Protein AF-A0A963Q6Y9-F1 (afdb_monomer_lite)

Secondary structure (DSSP, 8-state):
-EEEEE-SS-EEEEEEEEEEEEEEEEEEPTT-EEEESS-EEEEEEEEEEEEEEEEEEE-SSEEEEEEEEEEEEEEEEEEEEPTT-EEEESS-EEEEEEEEEEEEEEEEEEEESSEEEEEEEEEEEEEEEEEEEE-TT-EEEE---SS-EEEEEEEEESTTS-EEEEEE-EEEEEEEEEEEEEEEEEEEEESSEEEEEEEEEEEEEEEEEEEE-TT-EES-GGGGTT--TT-EEEEEEEEEEEEEEEEEEEEESSEEEEEEEEEEEEEEEEEEEE-TT-EEEESS-EEEEEEEEEEEEEEEEEEEESSEEEEEEEEEEEESS----EEE-TTS-EEETT---S--S---SSHHHHHHHHHHHHHHGGG----TTS----HHHHHHHHHHHHHHHHHHHSPPHHHHHHHHT-------EEEEE-TT-EEEESS-EEEEEEEEEEEEEEEEEEEESSEEEEEEEEEEEE---EEEEE-SEEEESS-EEEE-

Radius of gyration: 28.63 Å; chains: 1; bounding box: 56×45×96 Å

Foldseek 3Di:
DFEFEDEAQDATETEAEAEAEEEWEWEAEALAEEEEAAEAETETEAEEEDDWETEFWFEHQKGHWEWETEYAYHYEWEWEYEHNYEYEHQWAYATETEYEYEEDAYWYFWAEHQWGETETAYAYHAAYAWEWEYYAQYEHWHLNDDDADWPQFPQDDPALPDTDIGGAIYYYTETEYEEEEEHEFEIEFEHQAGWWETEYEAHAHYEWEWEYDANYEGCNDVVVPNGDLRHEHETETEYHYAYEEEWWTHTEHQKFWWETEAEEEHFYAWEWEYEARYEHETSAEYEWETEYRAHYEYEWYTWTEHQWIWWETEYAYEHQDQPDQWDADPVGDIDGPPDPDDDDDDDDDVCVVVVVVVVVCVVVVVVPPDDPPDPDPDVVVVVVVVVVVVVVCCCPVDDPPVNVCVVRPPPDDRGATETEYDANYAYYHQAEYETYTYHHYDYYYYYWFWTHHNHIDGDYHYHYHYDYDTDWYYHYHYHHNYYYYTYD

pLDDT: mean 71.99, std 23.83, range [26.61, 98.81]

Sequence (488 aa):
GALAVAAGAGISPAVGVSVMSMTTEAFIGDGATVRAADDVLVRARTAENLLAVSAAIGGGVAGVGGAVTVPVVDNTTRAFIGSNATVAAGGDVAILASDDSKMLVVSGAGGFGLVGVGASVGVLSLTKSTNAYIGANSTVDAKGFGSGVSGVLNGNSNGVASFQTGTAHGVVVQATSAEDVTHLAIAAGGGFVGIAGGVAITLIDSDTRAWIDAGARVNRTADNAGASSQQDVTVRAGNRIETFSFAGGLAGGFVGVGGAVDIGSIKNDTAAFIRGGADVAARGDVVVGAHHLDKNFGFTLALGGGVVGIGAAVSVWSLGTPLSANYQNSQGQNGSAFSANGGNQQNVAADQGGSMNNRVASQMGGYASGNTNDNKTDANERLSGIGKSAQTSLNTKGPSGTSLRALIASNATPAGTQAYIESGATVRSGGGITVDAKDRSEAQFIGAGGGGGLVGVGATIRVLNLANNARASAGGNLYAGGQIRVNG

Structure (mmCIF, N/CA/C/O backbone):
data_AF-A0A963Q6Y9-F1
#
_entry.id   AF-A0A963Q6Y9-F1
#
loop_
_atom_site.group_PDB
_atom_site.id
_atom_site.type_symbol
_atom_site.label_atom_id
_atom_site.label_alt_id
_atom_site.label_comp_id
_atom_site.label_asym_id
_atom_site.label_entity_id
_atom_site.label_seq_id
_atom_site.pdbx_PDB_ins_code
_atom_site.Cartn_x
_atom_site.Cartn_y
_atom_site.Cartn_z
_atom_site.occupancy
_atom_site.B_iso_or_equiv
_atom_site.auth_seq_id
_atom_site.auth_comp_id
_atom_site.auth_asym_id
_atom_site.auth_atom_id
_atom_site.pdbx_PDB_model_num
ATOM 1 N N . GLY A 1 1 ? 13.433 -13.606 -12.203 1.00 54.66 1 GLY A N 1
ATOM 2 C CA . GLY A 1 1 ? 14.370 -12.803 -13.014 1.00 54.66 1 GLY A CA 1
ATOM 3 C C . GLY A 1 1 ? 14.785 -13.562 -14.258 1.00 54.66 1 GLY A C 1
ATOM 4 O O . GLY A 1 1 ? 14.515 -14.756 -14.325 1.00 54.66 1 GLY A O 1
ATOM 5 N N . ALA A 1 2 ? 15.416 -12.893 -15.225 1.00 50.03 2 ALA A N 1
ATOM 6 C CA . ALA A 1 2 ? 15.887 -13.496 -16.478 1.00 50.03 2 ALA A CA 1
ATOM 7 C C . ALA A 1 2 ? 17.245 -12.917 -16.909 1.00 50.03 2 ALA A C 1
ATOM 9 O O . ALA A 1 2 ? 17.484 -11.722 -16.757 1.00 50.03 2 ALA A O 1
ATOM 10 N N . LEU A 1 3 ? 18.129 -13.746 -17.468 1.00 63.72 3 LEU A N 1
ATOM 11 C CA . LEU A 1 3 ? 19.437 -13.320 -17.974 1.00 63.72 3 LEU A CA 1
ATOM 12 C C . LEU A 1 3 ? 19.673 -13.915 -19.364 1.00 63.72 3 LEU A C 1
ATOM 14 O O . LEU A 1 3 ? 19.507 -15.119 -19.544 1.00 63.72 3 LEU A O 1
ATOM 18 N N . ALA A 1 4 ? 20.079 -13.088 -20.329 1.00 50.09 4 ALA A N 1
ATOM 19 C CA . ALA A 1 4 ? 20.409 -13.534 -21.681 1.00 50.09 4 ALA A CA 1
ATOM 20 C C . ALA A 1 4 ? 21.713 -12.900 -22.185 1.00 50.09 4 ALA A C 1
ATOM 22 O O . ALA A 1 4 ? 21.914 -11.691 -22.081 1.00 50.09 4 ALA A O 1
ATOM 23 N N . VAL A 1 5 ? 22.593 -13.716 -22.769 1.00 66.31 5 VAL A N 1
ATOM 24 C CA . VAL A 1 5 ? 23.861 -13.269 -23.365 1.00 66.31 5 VAL A CA 1
ATOM 25 C C . VAL A 1 5 ? 24.037 -13.948 -24.719 1.00 66.31 5 VAL A C 1
ATOM 27 O O . VAL A 1 5 ? 23.871 -15.162 -24.819 1.00 66.31 5 VAL A O 1
ATOM 30 N N . ALA A 1 6 ? 24.380 -13.181 -25.754 1.00 55.69 6 ALA A N 1
ATOM 31 C CA . ALA A 1 6 ? 24.680 -13.716 -27.082 1.00 55.69 6 ALA A CA 1
ATOM 32 C C . ALA A 1 6 ? 26.017 -13.172 -27.617 1.00 55.69 6 ALA A C 1
ATOM 34 O O . ALA A 1 6 ? 26.280 -11.972 -27.527 1.00 55.69 6 ALA A O 1
ATOM 35 N N . ALA A 1 7 ? 26.840 -14.056 -28.192 1.00 63.06 7 ALA A N 1
ATOM 36 C CA . ALA A 1 7 ? 28.089 -13.730 -28.891 1.00 63.06 7 ALA A CA 1
ATOM 37 C C . ALA A 1 7 ? 27.951 -13.996 -30.407 1.00 63.06 7 ALA A C 1
ATOM 39 O O . ALA A 1 7 ? 27.116 -14.800 -30.818 1.00 63.06 7 ALA A O 1
ATOM 40 N N . GLY A 1 8 ? 28.760 -13.343 -31.254 1.00 57.28 8 GLY A N 1
ATOM 41 C CA . GLY A 1 8 ? 28.538 -13.337 -32.718 1.00 57.28 8 GLY A CA 1
ATOM 42 C C . GLY A 1 8 ? 27.376 -12.410 -33.099 1.00 57.28 8 GLY A C 1
ATOM 43 O O . GLY A 1 8 ? 27.037 -11.590 -32.276 1.00 57.28 8 GLY A O 1
ATOM 44 N N . ALA A 1 9 ? 26.771 -12.473 -34.296 1.00 53.56 9 ALA A N 1
ATOM 45 C CA . ALA A 1 9 ? 25.617 -11.621 -34.674 1.00 53.56 9 ALA A CA 1
ATOM 46 C C . ALA A 1 9 ? 24.339 -11.970 -33.866 1.00 53.56 9 ALA A C 1
ATOM 48 O O . ALA A 1 9 ? 23.417 -12.599 -34.386 1.00 53.56 9 ALA A O 1
ATOM 49 N N . GLY A 1 10 ? 24.338 -11.646 -32.572 1.00 45.47 10 GLY A N 1
ATOM 50 C CA . GLY A 1 10 ? 23.463 -12.228 -31.566 1.00 45.47 10 GLY A CA 1
ATOM 51 C C . GLY A 1 10 ? 22.368 -11.283 -31.079 1.00 45.47 10 GLY A C 1
ATOM 52 O O . GLY A 1 10 ? 22.617 -10.132 -30.721 1.00 45.47 10 GLY A O 1
ATOM 53 N N . ILE A 1 11 ? 21.148 -11.817 -31.010 1.00 54.34 11 ILE A N 1
ATOM 54 C CA . ILE A 1 11 ? 19.987 -11.194 -30.369 1.00 54.34 11 ILE A CA 1
ATOM 55 C C . ILE A 1 11 ? 19.758 -11.914 -29.039 1.00 54.34 11 ILE A C 1
ATOM 57 O O . ILE A 1 11 ? 19.600 -13.135 -29.030 1.00 54.34 11 ILE A O 1
ATOM 61 N N . SER A 1 12 ? 19.711 -11.179 -27.930 1.00 50.78 12 SER A N 1
ATOM 62 C CA . SER A 1 12 ? 19.474 -11.732 -26.594 1.00 50.78 12 SER A CA 1
ATOM 63 C C . SER A 1 12 ? 18.264 -11.067 -25.925 1.00 50.78 12 SER A C 1
ATOM 65 O O . SER A 1 12 ? 18.343 -9.932 -25.460 1.00 50.78 12 SER A O 1
ATOM 67 N N . PRO A 1 13 ? 17.105 -11.745 -25.884 1.00 52.78 13 PRO A N 1
ATOM 68 C CA . PRO A 1 13 ? 15.961 -11.296 -25.103 1.00 52.78 13 PRO A CA 1
ATOM 69 C C . PRO A 1 13 ? 15.977 -11.909 -23.693 1.00 52.78 13 PRO A C 1
ATOM 71 O O . PRO A 1 13 ? 16.089 -13.124 -23.543 1.00 52.78 13 PRO A O 1
ATOM 74 N N . ALA A 1 14 ? 15.797 -11.086 -22.662 1.00 48.41 14 ALA A N 1
ATOM 75 C CA . ALA A 1 14 ? 15.536 -11.510 -21.290 1.00 48.41 14 ALA A CA 1
ATOM 76 C C . ALA A 1 14 ? 14.163 -10.996 -20.849 1.00 48.41 14 ALA A C 1
ATOM 78 O O . ALA A 1 14 ? 13.913 -9.794 -20.873 1.00 48.41 14 ALA A O 1
ATOM 79 N N . VAL A 1 15 ? 13.269 -11.897 -20.445 1.00 60.88 15 VAL A N 1
ATOM 80 C CA . VAL A 1 15 ? 11.926 -11.535 -19.976 1.00 60.88 15 VAL A CA 1
ATOM 81 C C . VAL A 1 15 ? 11.693 -12.155 -18.609 1.00 60.88 15 VAL A C 1
ATOM 83 O O . VAL A 1 15 ? 11.659 -13.376 -18.475 1.00 60.88 15 VAL A O 1
ATOM 86 N N . GLY A 1 16 ? 11.543 -11.310 -17.596 1.00 49.03 16 GLY A N 1
ATOM 87 C CA . GLY A 1 16 ? 11.159 -11.698 -16.249 1.00 49.03 16 GLY A CA 1
ATOM 88 C C . GLY A 1 16 ? 9.749 -11.214 -15.943 1.00 49.03 16 GLY A C 1
ATOM 89 O O . GLY A 1 16 ? 9.506 -10.013 -15.895 1.00 49.03 16 GLY A O 1
ATOM 90 N N . VAL A 1 17 ? 8.833 -12.141 -15.686 1.00 68.44 17 VAL A N 1
ATOM 91 C CA . VAL A 1 17 ? 7.504 -11.830 -15.150 1.00 68.44 17 VAL A CA 1
ATOM 92 C C . VAL A 1 17 ? 7.425 -12.405 -13.747 1.00 68.44 17 VAL A C 1
ATOM 94 O O . VAL A 1 17 ? 7.862 -13.532 -13.515 1.00 68.44 17 VAL A O 1
ATOM 97 N N . SER A 1 18 ? 6.900 -11.620 -12.813 1.00 63.06 18 SER A N 1
ATOM 98 C CA . SER A 1 18 ? 6.605 -12.081 -11.462 1.00 63.06 18 SER A CA 1
ATOM 99 C C . SER A 1 18 ? 5.191 -11.664 -11.124 1.00 63.06 18 SER A C 1
ATOM 101 O O . SER A 1 18 ? 4.843 -10.504 -11.308 1.00 63.06 18 SER A O 1
ATOM 103 N N . VAL A 1 19 ? 4.390 -12.598 -10.631 1.00 79.69 19 VAL A N 1
ATOM 104 C CA . VAL A 1 19 ? 3.067 -12.297 -10.089 1.00 79.69 19 VAL A CA 1
ATOM 105 C C . VAL A 1 19 ? 3.079 -12.755 -8.646 1.00 79.69 19 VAL A C 1
ATOM 107 O O . VAL A 1 19 ? 3.364 -13.921 -8.373 1.00 79.69 19 VAL A O 1
ATOM 110 N N . MET A 1 20 ? 2.826 -11.829 -7.733 1.00 79.44 20 MET A N 1
ATOM 111 C CA . MET A 1 20 ? 2.71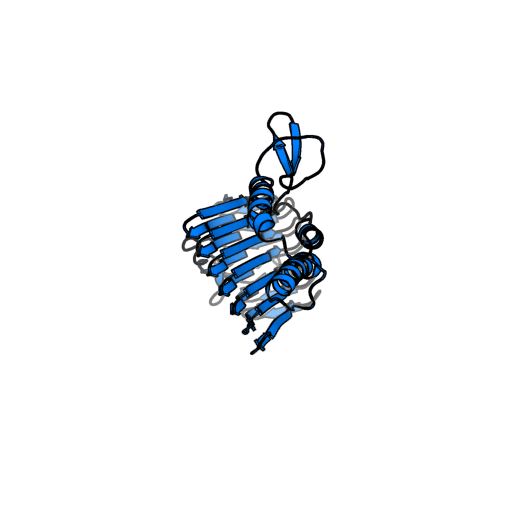4 -12.099 -6.310 1.00 79.44 20 MET A CA 1
ATOM 112 C C . MET A 1 20 ? 1.329 -11.657 -5.872 1.00 79.44 20 MET A C 1
ATOM 114 O O . MET A 1 20 ? 0.953 -10.510 -6.082 1.00 79.44 20 MET A O 1
ATOM 118 N N . SER A 1 21 ? 0.557 -12.586 -5.320 1.00 87.81 21 SER A N 1
ATOM 119 C CA . SER A 1 21 ? -0.735 -12.266 -4.734 1.00 87.81 21 SER A CA 1
ATOM 120 C C . SER A 1 21 ? -0.788 -12.838 -3.333 1.00 87.81 21 SER A C 1
ATOM 122 O O . SER A 1 21 ? -0.566 -14.039 -3.152 1.00 87.81 21 SER A O 1
ATOM 124 N N . MET A 1 22 ? -1.023 -11.977 -2.347 1.00 88.81 22 MET A N 1
ATOM 125 C CA . MET A 1 22 ? -1.093 -12.381 -0.949 1.00 88.81 22 MET A CA 1
ATOM 126 C C . MET A 1 22 ? -2.383 -11.905 -0.302 1.00 88.81 22 MET A C 1
ATOM 128 O O . MET A 1 22 ? -2.860 -10.793 -0.502 1.00 88.81 22 MET A O 1
ATOM 132 N N . THR A 1 23 ? -2.974 -12.793 0.489 1.00 96.00 23 THR A N 1
ATOM 133 C CA . THR A 1 23 ? -4.135 -12.489 1.320 1.00 96.00 23 THR A CA 1
ATOM 134 C C . THR A 1 23 ? -3.810 -12.903 2.744 1.00 96.00 23 THR A C 1
ATOM 136 O O . THR A 1 23 ? -3.648 -14.090 3.025 1.00 96.00 23 THR A O 1
ATOM 139 N N . THR A 1 24 ? -3.705 -11.921 3.634 1.00 97.94 24 THR A N 1
ATOM 140 C CA . THR A 1 24 ? -3.429 -12.127 5.055 1.00 97.94 24 THR A CA 1
ATOM 141 C C . THR A 1 24 ? -4.623 -11.648 5.857 1.00 97.94 24 THR A C 1
ATOM 143 O O . THR A 1 24 ? -4.949 -10.460 5.852 1.00 97.94 24 THR A O 1
ATOM 146 N N . GLU A 1 25 ? -5.262 -12.559 6.582 1.00 97.94 25 GLU A N 1
ATOM 147 C CA . GLU A 1 25 ? -6.439 -12.241 7.383 1.00 97.94 25 GLU A CA 1
ATOM 148 C C . GLU A 1 25 ? -6.271 -12.672 8.833 1.00 97.94 25 GLU A C 1
ATOM 150 O O . GLU A 1 25 ? -5.794 -13.767 9.126 1.00 97.94 25 GLU A O 1
ATOM 155 N N . ALA A 1 26 ? -6.720 -11.818 9.744 1.00 98.56 26 ALA A N 1
ATOM 156 C CA . ALA A 1 26 ? -6.938 -12.154 11.140 1.00 98.56 26 ALA A CA 1
ATOM 157 C C . ALA A 1 26 ? -8.320 -11.642 11.531 1.00 98.56 26 ALA A C 1
ATOM 159 O O . ALA A 1 26 ? -8.628 -10.471 11.311 1.00 98.56 26 ALA A O 1
ATOM 160 N N . PHE A 1 27 ? -9.167 -12.493 12.105 1.00 98.56 27 PHE A N 1
ATOM 161 C CA . PHE A 1 27 ? -10.512 -12.056 12.447 1.00 98.56 27 PHE A CA 1
ATOM 162 C C . PHE A 1 27 ? -11.145 -12.796 13.617 1.00 98.56 27 PHE A C 1
ATOM 164 O O . PHE A 1 27 ? -10.821 -13.946 13.910 1.00 98.56 27 PHE A O 1
ATOM 171 N N . ILE A 1 28 ? -12.095 -12.117 14.256 1.00 98.56 28 ILE A N 1
ATOM 172 C CA . ILE A 1 28 ? -13.127 -12.726 15.097 1.00 98.56 28 ILE A CA 1
ATOM 173 C C . ILE A 1 28 ? -14.377 -12.842 14.229 1.00 98.56 28 ILE A C 1
ATOM 175 O O . ILE A 1 28 ? -14.817 -11.845 13.670 1.00 98.56 28 ILE A O 1
ATOM 179 N N . GLY A 1 29 ? -14.920 -14.050 14.074 1.00 98.00 29 GLY A N 1
ATOM 180 C CA . GLY A 1 29 ? -16.024 -14.308 13.144 1.00 98.00 29 GLY A CA 1
ATOM 181 C C . GLY A 1 29 ? -17.349 -13.641 13.526 1.00 98.00 29 GLY A C 1
ATOM 182 O O . GLY A 1 29 ? -17.550 -13.211 14.664 1.00 98.00 29 GLY A O 1
ATOM 183 N N . ASP A 1 30 ? -18.274 -13.602 12.571 1.00 98.19 30 ASP A N 1
ATOM 184 C CA . ASP A 1 30 ? -19.620 -13.065 12.774 1.00 98.19 30 ASP A CA 1
ATOM 185 C C . ASP A 1 30 ? -20.364 -13.803 13.896 1.00 98.19 30 ASP A C 1
ATOM 187 O O . ASP A 1 30 ? -20.303 -15.028 14.013 1.00 98.19 30 ASP A O 1
ATOM 191 N N . GLY A 1 31 ? -21.065 -13.053 14.748 1.00 97.00 31 GLY A N 1
ATOM 192 C CA . GLY A 1 31 ? -21.821 -13.597 15.882 1.00 97.00 31 GLY A CA 1
ATOM 193 C C . GLY A 1 31 ? -20.971 -14.255 16.979 1.00 97.00 31 GLY A C 1
ATOM 194 O O . GLY A 1 31 ? -21.525 -14.771 17.952 1.00 97.00 31 GLY A O 1
ATOM 195 N N . ALA A 1 32 ? -19.639 -14.251 16.861 1.00 98.38 32 ALA A N 1
ATOM 196 C CA . ALA A 1 32 ? -18.763 -14.880 17.841 1.00 98.38 32 ALA A CA 1
ATOM 197 C C . ALA A 1 32 ? -18.846 -14.176 19.200 1.00 98.38 32 ALA A C 1
ATOM 199 O O . ALA A 1 32 ? -19.013 -12.962 19.280 1.00 98.38 32 ALA A O 1
ATOM 200 N N . THR A 1 33 ? -18.683 -14.935 20.285 1.00 98.25 33 THR A N 1
ATOM 201 C CA . THR A 1 33 ? -18.560 -14.384 21.641 1.00 98.25 33 THR A CA 1
ATOM 202 C C . THR A 1 33 ? -17.157 -14.643 22.176 1.00 98.25 33 THR A C 1
ATOM 204 O O . THR A 1 33 ? -16.772 -15.796 22.355 1.00 98.25 33 THR A O 1
ATOM 207 N N . VAL A 1 34 ? -16.407 -13.581 22.467 1.00 98.06 34 VAL A N 1
ATOM 208 C CA . VAL A 1 34 ? -15.036 -13.633 22.996 1.00 98.06 34 VAL A CA 1
ATOM 209 C C . VAL A 1 34 ? -14.982 -12.865 24.312 1.00 98.06 34 VAL A C 1
ATOM 211 O O . VAL A 1 34 ? -15.459 -11.736 24.399 1.00 98.06 34 VAL A O 1
ATOM 214 N N . ARG A 1 35 ? -14.411 -13.476 25.354 1.00 97.56 35 ARG A N 1
ATOM 215 C CA . ARG A 1 35 ? -14.176 -12.831 26.652 1.00 97.56 35 ARG A CA 1
ATOM 216 C C . ARG A 1 35 ? -12.748 -13.104 27.105 1.00 97.56 35 ARG A C 1
ATOM 218 O O . ARG A 1 35 ? -12.397 -14.263 27.303 1.00 97.56 35 ARG A O 1
ATOM 225 N N . ALA A 1 36 ? -11.955 -12.054 27.279 1.00 96.75 36 ALA A N 1
ATOM 226 C CA . ALA A 1 36 ? -10.591 -12.122 27.788 1.00 96.75 36 ALA A CA 1
ATOM 227 C C . ALA A 1 36 ? -10.489 -11.405 29.141 1.00 96.75 36 ALA A C 1
ATOM 229 O O . ALA A 1 36 ? -11.118 -10.368 29.353 1.00 96.75 36 ALA A O 1
ATOM 230 N N . ALA A 1 37 ? -9.698 -11.966 30.060 1.00 95.56 37 ALA A N 1
ATOM 231 C CA . ALA A 1 37 ? -9.403 -11.323 31.342 1.00 95.56 37 ALA A CA 1
ATOM 232 C C . ALA A 1 37 ? -8.451 -10.125 31.189 1.00 95.56 37 ALA A C 1
ATOM 234 O O . ALA A 1 37 ? -8.526 -9.197 31.985 1.00 95.56 37 ALA A O 1
ATOM 235 N N . ASP A 1 38 ? -7.598 -10.164 30.167 1.00 95.25 38 ASP A N 1
ATOM 236 C CA . ASP A 1 38 ? -6.639 -9.118 29.814 1.00 95.25 38 ASP A CA 1
ATOM 237 C C . ASP A 1 38 ? -6.992 -8.609 28.406 1.00 95.25 38 ASP A C 1
ATOM 239 O O . ASP A 1 38 ? -8.117 -8.146 28.220 1.00 95.25 38 ASP A O 1
ATOM 243 N N . ASP A 1 39 ? -6.134 -8.786 27.403 1.00 97.44 39 ASP A N 1
ATOM 244 C CA . ASP A 1 39 ? -6.336 -8.215 26.068 1.00 97.44 39 ASP A CA 1
ATOM 245 C C . ASP A 1 39 ? -6.975 -9.167 25.042 1.00 97.44 39 ASP A C 1
ATOM 247 O O . ASP A 1 39 ? -6.846 -10.394 25.102 1.00 97.44 39 ASP A O 1
ATOM 251 N N . VAL A 1 40 ? -7.596 -8.577 24.017 1.00 98.38 40 VAL A N 1
ATOM 252 C CA . VAL A 1 40 ? -7.935 -9.237 22.748 1.00 98.38 40 VAL A CA 1
ATOM 253 C C . VAL A 1 40 ? -7.158 -8.565 21.618 1.00 98.38 40 VAL A C 1
ATOM 255 O O . VAL A 1 40 ? -7.387 -7.399 21.310 1.00 98.38 40 VAL A O 1
ATOM 258 N N . LEU A 1 41 ? -6.275 -9.313 20.953 1.00 98.12 41 LEU A N 1
ATOM 259 C CA . LEU A 1 41 ? -5.473 -8.824 19.828 1.00 98.12 41 LEU A CA 1
ATOM 260 C C . LEU A 1 41 ? -5.812 -9.580 18.537 1.00 98.12 41 LEU A C 1
ATOM 262 O O . LEU A 1 41 ? -5.520 -10.767 18.403 1.00 98.12 41 LEU A O 1
ATOM 266 N N . VAL A 1 42 ? -6.357 -8.861 17.559 1.00 98.56 42 VAL A N 1
ATOM 267 C CA . VAL A 1 42 ? -6.582 -9.318 16.185 1.00 98.56 42 VAL A CA 1
ATOM 268 C C . VAL A 1 42 ? -5.571 -8.611 15.289 1.00 98.56 42 VAL A C 1
ATOM 270 O O . VAL A 1 42 ? -5.703 -7.419 15.023 1.00 98.56 42 VAL A O 1
ATOM 273 N N . ARG A 1 43 ? -4.530 -9.321 14.839 1.00 98.50 43 ARG A N 1
ATOM 274 C CA . ARG A 1 43 ? -3.438 -8.715 14.065 1.00 98.50 43 ARG A CA 1
ATOM 275 C C . ARG A 1 43 ? -3.156 -9.463 12.770 1.00 98.50 43 ARG A C 1
ATOM 277 O O . ARG A 1 43 ? -2.699 -10.602 12.814 1.00 98.50 43 ARG A O 1
ATOM 284 N N . ALA A 1 44 ? -3.346 -8.782 11.646 1.00 98.56 44 ALA A N 1
ATOM 285 C CA . ALA A 1 44 ? -2.917 -9.228 10.327 1.00 98.56 44 ALA A CA 1
ATOM 286 C C . ALA A 1 44 ? -1.666 -8.444 9.921 1.00 98.56 44 ALA A C 1
ATOM 288 O O . ALA A 1 44 ? -1.660 -7.216 9.989 1.00 98.56 44 ALA A O 1
ATOM 289 N N . ARG A 1 45 ? -0.601 -9.150 9.532 1.00 97.69 45 ARG A N 1
ATOM 290 C CA . ARG A 1 45 ? 0.650 -8.532 9.087 1.00 97.69 45 ARG A CA 1
ATOM 291 C C . ARG A 1 45 ? 1.138 -9.182 7.804 1.00 97.69 45 ARG A C 1
ATOM 293 O O . ARG A 1 45 ? 1.474 -10.364 7.822 1.00 97.69 45 ARG A O 1
ATOM 300 N N . THR A 1 46 ? 1.255 -8.385 6.757 1.00 97.44 46 THR A N 1
ATOM 301 C CA . THR A 1 46 ? 1.905 -8.759 5.502 1.00 97.44 46 THR A CA 1
ATOM 302 C C . THR A 1 46 ? 3.265 -8.076 5.435 1.00 97.44 46 THR A C 1
ATOM 304 O O . THR A 1 46 ? 3.432 -6.939 5.878 1.00 97.44 46 THR A O 1
ATOM 307 N N . ALA A 1 47 ? 4.271 -8.808 4.967 1.00 93.88 47 ALA A N 1
ATOM 308 C CA . ALA A 1 47 ? 5.613 -8.290 4.761 1.00 93.88 47 ALA A CA 1
ATOM 309 C C . ALA A 1 47 ? 6.164 -8.885 3.471 1.00 93.88 47 ALA A C 1
ATOM 311 O O . ALA A 1 47 ? 6.192 -10.107 3.312 1.00 93.88 47 ALA A O 1
ATOM 312 N N . GLU A 1 48 ? 6.619 -8.025 2.574 1.00 92.06 48 GLU A N 1
ATOM 313 C CA . GLU A 1 48 ? 7.030 -8.415 1.238 1.00 92.06 48 GLU A CA 1
ATOM 314 C C . GLU A 1 48 ? 8.411 -7.892 0.902 1.00 92.06 48 GLU A C 1
ATOM 316 O O . GLU A 1 48 ? 8.778 -6.757 1.209 1.00 92.06 48 GLU A O 1
ATOM 321 N N . ASN A 1 49 ? 9.166 -8.724 0.200 1.00 93.62 49 ASN A N 1
ATOM 322 C CA . ASN A 1 49 ? 10.443 -8.336 -0.357 1.00 93.62 49 ASN A CA 1
ATOM 323 C C . ASN A 1 49 ? 10.567 -8.944 -1.750 1.00 93.62 49 ASN A C 1
ATOM 325 O O . ASN A 1 49 ? 10.740 -10.158 -1.888 1.00 93.62 49 ASN A O 1
ATOM 329 N N . LEU A 1 50 ? 10.452 -8.109 -2.779 1.00 92.19 50 LEU A N 1
ATOM 330 C CA . LEU A 1 50 ? 10.514 -8.541 -4.165 1.00 92.19 50 LEU A CA 1
ATOM 331 C C . LEU A 1 50 ? 11.758 -7.983 -4.845 1.00 92.19 50 LEU A C 1
ATOM 333 O O . LEU A 1 50 ? 11.957 -6.775 -4.950 1.00 92.19 50 LEU A O 1
ATOM 337 N N . LEU A 1 51 ? 12.549 -8.900 -5.396 1.00 93.94 51 LEU A N 1
ATOM 338 C CA . LEU A 1 51 ? 13.660 -8.598 -6.284 1.00 93.94 51 LEU A CA 1
ATOM 339 C C . LEU A 1 51 ? 13.347 -9.144 -7.678 1.00 93.94 51 LEU A C 1
ATOM 341 O O . LEU A 1 51 ? 13.437 -10.350 -7.924 1.00 93.94 51 LEU A O 1
ATOM 345 N N . ALA A 1 52 ? 13.004 -8.259 -8.610 1.00 87.56 52 ALA A N 1
ATOM 346 C CA . ALA A 1 52 ? 12.781 -8.618 -10.005 1.00 87.56 52 ALA A CA 1
ATOM 347 C C . ALA A 1 52 ? 13.864 -7.998 -10.880 1.00 87.56 52 ALA A C 1
ATOM 349 O O . ALA A 1 52 ? 13.912 -6.789 -11.069 1.00 87.56 52 ALA A O 1
ATOM 350 N N . VAL A 1 53 ? 14.730 -8.847 -11.430 1.00 92.56 53 VAL A N 1
ATOM 351 C CA . VAL A 1 53 ? 15.842 -8.421 -12.285 1.00 92.56 53 VAL A CA 1
ATOM 352 C C . VAL A 1 53 ? 15.769 -9.139 -13.624 1.00 92.56 53 VAL A C 1
ATOM 354 O O . VAL A 1 53 ? 15.733 -10.375 -13.654 1.00 92.56 53 VAL A O 1
ATOM 357 N N . SER A 1 54 ? 15.793 -8.382 -14.717 1.00 74.31 54 SER A N 1
ATOM 358 C CA . SER A 1 54 ? 16.035 -8.915 -16.059 1.00 74.31 54 SER A CA 1
ATOM 359 C C . SER A 1 54 ? 17.196 -8.190 -16.717 1.00 74.31 54 SER A C 1
ATOM 361 O O . SER A 1 54 ? 17.243 -6.960 -16.716 1.00 74.31 54 SER A O 1
ATOM 363 N N . ALA A 1 55 ? 18.128 -8.950 -17.287 1.00 88.00 55 ALA A N 1
ATOM 364 C CA . ALA A 1 55 ? 19.315 -8.409 -17.932 1.00 88.00 55 ALA A CA 1
ATOM 365 C C . ALA A 1 55 ? 19.605 -9.098 -19.270 1.00 88.00 55 ALA A C 1
ATOM 367 O O . ALA A 1 55 ? 19.560 -10.324 -19.367 1.00 88.00 55 ALA A O 1
ATOM 368 N N . ALA A 1 56 ? 19.936 -8.322 -20.299 1.00 72.06 56 ALA A N 1
ATOM 369 C CA . ALA A 1 56 ? 20.266 -8.851 -21.617 1.00 72.06 56 ALA A CA 1
ATOM 370 C C . ALA A 1 56 ? 21.454 -8.134 -22.256 1.00 72.06 56 ALA A C 1
ATOM 372 O O . ALA A 1 56 ? 21.464 -6.908 -22.327 1.00 72.06 56 ALA A O 1
ATOM 373 N N . ILE A 1 57 ? 22.429 -8.893 -22.764 1.00 84.88 57 ILE A N 1
ATOM 374 C CA . ILE A 1 57 ? 23.581 -8.351 -23.498 1.00 84.88 57 ILE A CA 1
ATOM 375 C C . ILE A 1 57 ? 23.713 -9.045 -24.854 1.00 84.88 57 ILE A C 1
ATOM 377 O O . ILE A 1 57 ? 23.844 -10.270 -24.923 1.00 84.88 57 ILE A O 1
ATOM 381 N N . GLY A 1 58 ? 23.641 -8.284 -25.943 1.00 73.06 58 GLY A N 1
ATOM 382 C CA . GLY A 1 58 ? 23.850 -8.767 -27.308 1.00 73.06 58 GLY A CA 1
ATOM 383 C C . GLY A 1 58 ? 25.170 -8.246 -27.864 1.00 73.06 58 GLY A C 1
ATOM 384 O O . GLY A 1 58 ? 25.365 -7.034 -27.924 1.00 73.06 58 GLY A O 1
ATOM 385 N N . GLY A 1 59 ? 26.078 -9.141 -28.251 1.00 73.75 59 GLY A N 1
ATOM 386 C CA . GLY A 1 59 ? 27.328 -8.810 -28.946 1.00 73.75 59 GLY A CA 1
ATOM 387 C C . GLY A 1 59 ? 27.234 -9.020 -30.461 1.00 73.75 59 GLY A C 1
ATOM 388 O O . GLY A 1 59 ? 26.197 -9.465 -30.948 1.00 73.75 59 GLY A O 1
ATOM 389 N N . GLY A 1 60 ? 28.320 -8.743 -31.200 1.00 72.06 60 GLY A N 1
ATOM 390 C CA . GLY A 1 60 ? 28.469 -9.118 -32.616 1.00 72.06 60 GLY A CA 1
ATOM 391 C C . GLY A 1 60 ? 28.793 -8.002 -33.593 1.00 72.06 60 GLY A C 1
ATOM 392 O O . GLY A 1 60 ? 29.154 -6.900 -33.211 1.00 72.06 60 GLY A O 1
ATOM 393 N N . VAL A 1 61 ? 28.622 -8.280 -34.893 1.00 68.25 61 VAL A N 1
ATOM 394 C CA . VAL A 1 61 ? 28.576 -7.219 -35.921 1.00 68.25 61 VAL A CA 1
ATOM 395 C C . VAL A 1 61 ? 27.310 -6.376 -35.735 1.00 68.25 61 VAL A C 1
ATOM 397 O O . VAL A 1 61 ? 27.368 -5.155 -35.804 1.00 68.25 61 VAL A O 1
ATOM 400 N N . ALA A 1 62 ? 26.183 -7.018 -35.427 1.00 64.31 62 ALA A N 1
ATOM 401 C CA . ALA A 1 62 ? 24.971 -6.368 -34.944 1.00 64.31 62 ALA A CA 1
ATOM 402 C C . ALA A 1 62 ? 24.578 -7.033 -33.621 1.00 64.31 62 ALA A C 1
ATOM 404 O O . ALA A 1 62 ? 24.242 -8.218 -33.622 1.00 64.31 62 ALA A O 1
ATOM 405 N N . GLY A 1 63 ? 24.683 -6.288 -32.522 1.00 54.97 63 GLY A N 1
ATOM 406 C CA . GLY A 1 63 ? 24.391 -6.763 -31.173 1.00 54.97 63 GLY A CA 1
ATOM 407 C C . GLY A 1 63 ? 23.102 -6.149 -30.653 1.00 54.97 63 GLY A C 1
ATOM 408 O O . GLY A 1 63 ? 22.987 -4.924 -30.569 1.00 54.97 63 GLY A O 1
ATOM 409 N N . VAL A 1 64 ? 22.130 -6.994 -30.310 1.00 70.69 64 VAL A N 1
ATOM 410 C CA . VAL A 1 64 ? 20.826 -6.550 -29.801 1.00 70.69 64 VAL A CA 1
ATOM 411 C C . VAL A 1 64 ? 20.560 -7.186 -28.444 1.00 70.69 64 VAL A C 1
ATOM 413 O O . VAL A 1 64 ? 20.391 -8.402 -28.358 1.00 70.69 64 VAL A O 1
ATOM 416 N N . GLY A 1 65 ? 20.498 -6.361 -27.401 1.00 56.84 65 GLY A N 1
ATOM 417 C CA . GLY A 1 65 ? 20.068 -6.759 -26.063 1.00 56.84 65 GLY A CA 1
ATOM 418 C C . GLY A 1 65 ? 18.691 -6.185 -25.753 1.00 56.84 65 GLY A C 1
ATOM 419 O O . GLY A 1 65 ? 18.468 -4.982 -25.902 1.00 56.84 65 GLY A O 1
ATOM 420 N N . GLY A 1 66 ? 17.767 -7.038 -25.316 1.00 68.12 66 GLY A N 1
ATOM 421 C CA . GLY A 1 66 ? 16.416 -6.641 -24.926 1.00 68.12 66 GLY A CA 1
ATOM 422 C C . GLY A 1 66 ? 16.046 -7.199 -23.559 1.00 68.12 66 GLY A C 1
ATOM 423 O O . GLY A 1 66 ? 16.085 -8.413 -23.389 1.00 68.12 66 GLY A O 1
ATOM 424 N N . ALA A 1 67 ? 15.660 -6.356 -22.602 1.00 62.12 67 ALA A N 1
ATOM 425 C CA . ALA A 1 67 ? 15.246 -6.805 -21.272 1.00 62.12 67 ALA A CA 1
ATOM 426 C C . ALA A 1 67 ? 13.864 -6.276 -20.891 1.00 62.12 67 ALA A C 1
ATOM 428 O O . ALA A 1 67 ? 13.612 -5.077 -20.969 1.00 62.12 67 ALA A O 1
ATOM 429 N N . VAL A 1 68 ? 12.981 -7.162 -20.440 1.00 72.06 68 VAL A N 1
ATOM 430 C CA . VAL A 1 68 ? 11.647 -6.805 -19.958 1.00 72.06 68 VAL A CA 1
ATOM 431 C C . VAL A 1 68 ? 11.447 -7.373 -18.560 1.00 72.06 68 VAL A C 1
ATOM 433 O O . VAL A 1 68 ? 11.604 -8.578 -18.372 1.00 72.06 68 VAL A O 1
ATOM 436 N N . THR A 1 69 ? 11.077 -6.533 -17.595 1.00 66.81 69 THR A N 1
ATOM 437 C CA . THR A 1 69 ? 10.760 -6.964 -16.225 1.00 66.81 69 THR A CA 1
ATOM 438 C C . THR A 1 69 ? 9.378 -6.470 -15.832 1.00 66.81 69 THR A C 1
ATOM 440 O O . THR A 1 69 ? 9.141 -5.266 -15.817 1.00 66.81 69 THR A O 1
ATOM 443 N N . VAL A 1 70 ? 8.470 -7.393 -15.511 1.00 78.31 70 VAL A N 1
ATOM 444 C CA . VAL A 1 70 ? 7.073 -7.081 -15.176 1.00 78.31 70 VAL A CA 1
ATOM 445 C C . VAL A 1 70 ? 6.675 -7.750 -13.859 1.00 78.31 70 VAL A C 1
ATOM 447 O O . VAL A 1 70 ? 6.146 -8.866 -13.876 1.00 78.31 70 VAL A O 1
ATOM 450 N N . PRO A 1 71 ? 6.981 -7.139 -12.704 1.00 70.25 71 PRO A N 1
ATOM 451 C CA . PRO A 1 71 ? 6.389 -7.541 -11.441 1.00 70.25 71 PRO A CA 1
ATOM 452 C C . PRO A 1 71 ? 4.982 -6.956 -11.282 1.00 70.25 71 PRO A C 1
ATOM 454 O O . PRO A 1 71 ? 4.772 -5.747 -11.384 1.00 70.25 71 PRO A O 1
ATOM 457 N N . VAL A 1 72 ? 4.036 -7.841 -10.992 1.00 82.31 72 VAL A N 1
ATOM 458 C CA . VAL A 1 72 ? 2.671 -7.522 -10.581 1.00 82.31 72 VAL A CA 1
ATOM 459 C C . VAL A 1 72 ? 2.494 -8.027 -9.157 1.00 82.31 72 VAL A C 1
ATOM 461 O O . VAL A 1 72 ? 2.732 -9.206 -8.889 1.00 82.31 72 VAL A O 1
ATOM 464 N N . VAL A 1 73 ? 2.106 -7.137 -8.254 1.00 82.75 73 VAL A N 1
ATOM 465 C CA . VAL A 1 73 ? 1.858 -7.446 -6.847 1.00 82.75 73 VAL A CA 1
ATOM 466 C C . VAL A 1 73 ? 0.451 -6.999 -6.480 1.00 82.75 73 VAL A C 1
ATOM 468 O O . VAL A 1 73 ? 0.089 -5.857 -6.751 1.00 82.75 73 VAL A O 1
ATOM 471 N N . ASP A 1 74 ? -0.320 -7.906 -5.889 1.00 87.75 74 ASP A N 1
ATOM 472 C CA . ASP A 1 74 ? -1.687 -7.674 -5.421 1.00 87.75 74 ASP A CA 1
ATOM 473 C C . ASP A 1 74 ? -1.851 -8.214 -3.996 1.00 87.75 74 ASP A C 1
ATOM 475 O O . ASP A 1 74 ? -1.862 -9.433 -3.788 1.00 87.75 74 ASP A O 1
ATOM 479 N N . ASN A 1 75 ? -1.979 -7.319 -3.015 1.00 89.38 75 ASN A N 1
ATOM 480 C CA . ASN A 1 75 ? -2.088 -7.710 -1.613 1.00 89.38 75 ASN A CA 1
ATOM 481 C C . ASN A 1 75 ? -3.359 -7.244 -0.951 1.00 89.38 75 ASN A C 1
ATOM 483 O O . ASN A 1 75 ? -3.785 -6.097 -1.066 1.00 89.38 75 ASN A O 1
ATOM 487 N N . THR A 1 76 ? -3.896 -8.137 -0.135 1.00 96.25 76 THR A N 1
ATOM 488 C CA . THR A 1 76 ? -5.016 -7.860 0.745 1.00 96.25 76 THR A CA 1
ATOM 489 C C . THR A 1 76 ? -4.637 -8.235 2.172 1.00 96.25 76 THR A C 1
ATOM 491 O O . THR A 1 76 ? -4.414 -9.404 2.480 1.00 96.25 76 THR A O 1
ATOM 494 N N . THR A 1 77 ? -4.611 -7.251 3.065 1.00 98.44 77 THR A N 1
ATOM 495 C CA . THR A 1 77 ? -4.330 -7.431 4.492 1.00 98.44 77 THR A CA 1
ATOM 496 C C . THR A 1 77 ? -5.541 -6.977 5.299 1.00 98.44 77 THR A C 1
ATOM 498 O O . THR A 1 77 ? -5.902 -5.802 5.276 1.00 98.44 77 THR A O 1
ATOM 501 N N . ARG A 1 78 ? -6.205 -7.893 6.015 1.00 98.44 78 ARG A N 1
ATOM 502 C CA . ARG A 1 78 ? -7.448 -7.594 6.749 1.00 98.44 78 ARG A CA 1
ATOM 503 C C . ARG A 1 78 ? -7.382 -8.046 8.201 1.00 98.44 78 ARG A C 1
ATOM 505 O O . ARG A 1 78 ? -7.187 -9.225 8.477 1.00 98.44 78 ARG A O 1
ATOM 512 N N . ALA A 1 79 ? -7.608 -7.121 9.128 1.00 98.81 79 ALA A N 1
ATOM 513 C CA . ALA A 1 79 ? -7.831 -7.426 10.538 1.00 98.81 79 ALA A CA 1
ATOM 514 C C . ALA A 1 79 ? -9.238 -6.976 10.933 1.00 98.81 79 ALA A C 1
ATOM 516 O O . ALA A 1 79 ? -9.568 -5.808 10.740 1.00 98.81 79 ALA A O 1
ATOM 517 N N . PHE A 1 80 ? -10.088 -7.855 11.467 1.00 98.81 80 PHE A N 1
ATOM 518 C CA . PHE A 1 80 ? -11.449 -7.425 11.799 1.00 98.81 80 PHE A CA 1
ATOM 519 C C . PHE A 1 80 ? -12.162 -8.190 12.906 1.00 98.81 80 PHE A C 1
ATOM 521 O O . PHE A 1 80 ? -11.871 -9.343 13.212 1.00 98.81 80 PHE A O 1
ATOM 528 N N . ILE A 1 81 ? -13.156 -7.529 13.490 1.00 98.81 81 ILE A N 1
ATOM 529 C CA . ILE A 1 81 ? -14.207 -8.172 14.279 1.00 98.81 81 ILE A CA 1
ATOM 530 C C . ILE A 1 81 ? -15.457 -8.232 13.406 1.00 98.81 81 ILE A C 1
ATOM 532 O O . ILE A 1 81 ? -15.879 -7.211 12.873 1.00 98.81 81 ILE A O 1
ATOM 536 N N . GLY A 1 82 ? -16.029 -9.419 13.245 1.00 98.19 82 GLY A N 1
ATOM 537 C CA . GLY A 1 82 ? -17.188 -9.674 12.401 1.00 98.19 82 GLY A CA 1
ATOM 538 C C . GLY A 1 82 ? -18.475 -9.021 12.904 1.00 98.19 82 GLY A C 1
ATOM 539 O O . GLY A 1 82 ? -18.582 -8.545 14.040 1.00 98.19 82 GLY A O 1
ATOM 540 N N . SER A 1 83 ? -19.486 -9.013 12.046 1.00 98.38 83 SER A N 1
ATOM 541 C CA . SER A 1 83 ? -20.801 -8.464 12.360 1.00 98.38 83 SER A CA 1
ATOM 542 C C . SER A 1 83 ? -21.495 -9.252 13.466 1.00 98.38 83 SER A C 1
ATOM 544 O O . SER A 1 83 ? -21.379 -10.472 13.560 1.00 98.38 83 SER A O 1
ATOM 546 N N . ASN A 1 84 ? -22.263 -8.560 14.309 1.00 98.06 84 ASN A N 1
ATOM 547 C CA . ASN A 1 84 ? -22.983 -9.145 15.451 1.00 98.06 84 ASN A CA 1
ATOM 548 C C . ASN A 1 84 ? -22.093 -9.865 16.490 1.00 98.06 84 ASN A C 1
ATOM 550 O O . ASN A 1 84 ? -22.618 -10.510 17.398 1.00 98.06 84 ASN A O 1
ATOM 554 N N . ALA A 1 85 ? -20.762 -9.787 16.383 1.00 98.50 85 ALA A N 1
ATOM 555 C CA . ALA A 1 85 ? -19.861 -10.376 17.366 1.00 98.50 85 ALA A CA 1
ATOM 556 C C . ALA A 1 85 ? -19.944 -9.630 18.708 1.00 98.50 85 ALA A C 1
ATOM 558 O O . ALA A 1 85 ? -20.203 -8.430 18.753 1.00 98.50 85 ALA A O 1
ATOM 559 N N . THR A 1 86 ? -19.706 -10.339 19.808 1.00 98.44 86 THR A N 1
ATOM 560 C CA . THR A 1 86 ? -19.617 -9.791 21.165 1.00 98.44 86 THR A CA 1
ATOM 561 C C . THR A 1 86 ? -18.221 -10.052 21.717 1.00 98.44 86 THR A C 1
ATOM 563 O O . THR A 1 86 ? -17.866 -11.197 21.991 1.00 98.44 86 THR A O 1
ATOM 566 N N . VAL A 1 87 ? -17.424 -9.006 21.896 1.00 98.50 87 VAL A N 1
ATOM 567 C CA . VAL A 1 87 ? -16.038 -9.088 22.369 1.00 98.50 87 VAL A CA 1
ATOM 568 C C . VAL A 1 87 ? -15.901 -8.267 23.642 1.00 98.50 87 VAL A C 1
ATOM 570 O O . VAL A 1 87 ? -16.248 -7.092 23.654 1.00 98.50 87 VAL A O 1
ATOM 573 N N . ALA A 1 88 ? -15.393 -8.878 24.709 1.00 98.00 88 ALA A N 1
ATOM 574 C CA . ALA A 1 88 ? -15.104 -8.192 25.963 1.00 98.00 88 ALA A CA 1
ATOM 575 C C . ALA A 1 88 ? -13.676 -8.484 26.437 1.00 98.00 88 ALA A C 1
ATOM 577 O O . ALA A 1 88 ? -13.270 -9.647 26.479 1.00 98.00 88 ALA A O 1
ATOM 578 N N . ALA A 1 89 ? -12.945 -7.445 26.834 1.00 97.81 89 ALA A N 1
ATOM 579 C CA . ALA A 1 89 ? -11.582 -7.527 27.350 1.00 97.81 89 ALA A CA 1
ATOM 580 C C . ALA A 1 89 ? -11.458 -6.762 28.676 1.00 97.81 89 ALA A C 1
ATOM 582 O O . ALA A 1 89 ? -11.984 -5.652 28.816 1.00 97.81 89 ALA A O 1
ATOM 583 N N . GLY A 1 90 ? -10.772 -7.357 29.654 1.00 96.38 90 GLY A N 1
ATOM 584 C CA . GLY A 1 90 ? -10.405 -6.680 30.900 1.00 96.38 90 GLY A CA 1
ATOM 585 C C . GLY A 1 90 ? -9.270 -5.668 30.720 1.00 96.38 90 GLY A C 1
ATOM 586 O O . GLY A 1 90 ? -9.158 -4.753 31.525 1.00 96.38 90 GLY A O 1
ATOM 587 N N . GLY A 1 91 ? -8.489 -5.783 29.651 1.00 97.06 91 GLY A N 1
ATOM 588 C CA . GLY A 1 91 ? -7.544 -4.785 29.166 1.00 97.06 91 GLY A CA 1
ATOM 589 C C . GLY A 1 91 ? -8.063 -4.131 27.888 1.00 97.06 91 GLY A C 1
ATOM 590 O O . GLY A 1 91 ? -9.148 -3.534 27.879 1.00 97.06 91 GLY A O 1
ATOM 591 N N . ASP A 1 92 ? -7.303 -4.271 26.811 1.00 98.19 92 ASP A N 1
ATOM 592 C CA . ASP A 1 92 ? -7.504 -3.625 25.520 1.00 98.19 92 ASP A CA 1
ATOM 593 C C . ASP A 1 92 ? -8.123 -4.564 24.468 1.00 98.19 92 ASP A C 1
ATOM 595 O O . ASP A 1 92 ? -7.982 -5.788 24.509 1.00 98.19 92 ASP A O 1
ATOM 599 N N . VAL A 1 93 ? -8.793 -3.986 23.468 1.00 98.62 93 VAL A N 1
ATOM 600 C CA . VAL A 1 93 ? -9.188 -4.691 22.238 1.00 98.62 93 VAL A CA 1
ATOM 601 C C . VAL A 1 93 ? -8.507 -4.014 21.056 1.00 98.62 93 VAL A C 1
ATOM 603 O O . VAL A 1 93 ? -8.848 -2.887 20.701 1.00 98.62 93 VAL A O 1
ATOM 606 N N . ALA A 1 94 ? -7.559 -4.704 20.428 1.00 98.50 94 ALA A N 1
ATOM 607 C CA . ALA A 1 94 ? -6.739 -4.175 19.345 1.00 98.50 94 ALA A CA 1
ATOM 608 C C . ALA A 1 94 ? -6.980 -4.923 18.029 1.00 98.50 94 ALA A C 1
ATOM 610 O O . ALA A 1 94 ? -6.796 -6.137 17.953 1.00 98.50 94 ALA A O 1
ATOM 611 N N . ILE A 1 95 ? -7.339 -4.188 16.979 1.00 98.75 95 ILE A N 1
ATOM 612 C CA . ILE A 1 95 ? -7.528 -4.662 15.611 1.00 98.75 95 ILE A CA 1
ATOM 613 C C . ILE A 1 95 ? -6.487 -3.956 14.745 1.00 98.75 95 ILE A C 1
ATOM 615 O O . ILE A 1 95 ? -6.617 -2.766 14.461 1.00 98.75 95 ILE A O 1
ATOM 619 N N . LEU A 1 96 ? -5.433 -4.674 14.361 1.00 98.69 96 LEU A N 1
ATOM 620 C CA . LEU A 1 96 ? -4.253 -4.112 13.707 1.00 98.69 96 LEU A CA 1
ATOM 621 C C . LEU A 1 96 ? -4.013 -4.794 12.355 1.00 98.69 96 LEU A C 1
ATOM 623 O O . LEU A 1 96 ? -3.677 -5.977 12.312 1.00 98.69 96 LEU A O 1
ATOM 627 N N . ALA A 1 97 ? -4.141 -4.053 11.259 1.00 98.75 97 ALA A N 1
ATOM 628 C CA . ALA A 1 97 ? -3.741 -4.495 9.925 1.00 98.75 97 ALA A CA 1
ATOM 629 C C . ALA A 1 97 ? -2.480 -3.736 9.500 1.00 98.75 97 ALA A C 1
ATOM 631 O O . ALA A 1 97 ? -2.484 -2.505 9.487 1.00 98.75 97 ALA A O 1
ATOM 632 N N . SER A 1 98 ? -1.400 -4.445 9.168 1.00 97.94 98 SER A N 1
ATOM 633 C CA . SER A 1 98 ? -0.167 -3.819 8.690 1.00 97.94 98 SER A CA 1
ATOM 634 C C . SER A 1 98 ? 0.418 -4.496 7.461 1.00 97.94 98 SER A C 1
ATOM 636 O O . SER A 1 98 ? 0.486 -5.720 7.393 1.00 97.94 98 SER A O 1
ATOM 638 N N . ASP A 1 99 ? 0.872 -3.692 6.507 1.00 97.56 99 ASP A N 1
ATOM 639 C CA . ASP A 1 99 ? 1.468 -4.167 5.265 1.00 97.56 99 ASP A CA 1
ATOM 640 C C . ASP A 1 99 ? 2.753 -3.379 4.951 1.00 97.56 99 ASP A C 1
ATOM 642 O O . ASP A 1 99 ? 2.735 -2.150 4.921 1.00 97.56 99 ASP A O 1
ATOM 646 N N . ASP A 1 100 ? 3.877 -4.076 4.767 1.00 95.88 100 ASP A N 1
ATOM 647 C CA . ASP A 1 100 ? 5.203 -3.504 4.480 1.00 95.88 100 ASP A CA 1
ATOM 648 C C . ASP A 1 100 ? 5.766 -4.155 3.212 1.00 95.88 100 ASP A C 1
ATOM 650 O O . ASP A 1 100 ? 6.018 -5.361 3.202 1.00 95.88 100 ASP A O 1
ATOM 654 N N . SER A 1 101 ? 5.956 -3.372 2.149 1.00 95.56 101 SER A N 1
ATOM 655 C CA . SER A 1 101 ? 6.479 -3.861 0.869 1.00 95.56 101 SER A CA 1
ATOM 656 C C . SER A 1 101 ? 7.792 -3.192 0.511 1.00 95.56 101 SER A C 1
ATOM 658 O O . SER A 1 101 ? 7.878 -1.966 0.428 1.00 95.56 101 SER A O 1
ATOM 660 N N . LYS A 1 102 ? 8.794 -4.013 0.190 1.00 96.12 102 LYS A N 1
ATOM 661 C CA . LYS A 1 102 ? 10.072 -3.570 -0.373 1.00 96.12 102 LYS A CA 1
ATOM 662 C C . LYS A 1 102 ? 10.264 -4.150 -1.758 1.00 96.12 102 LYS A C 1
ATOM 664 O O . LYS A 1 102 ? 10.251 -5.367 -1.938 1.00 96.12 102 LYS A O 1
ATOM 669 N N . MET A 1 103 ? 10.456 -3.276 -2.735 1.00 94.81 103 MET A N 1
ATOM 670 C CA . MET A 1 103 ? 10.462 -3.644 -4.144 1.00 94.81 103 MET A CA 1
ATOM 671 C C . MET A 1 103 ? 11.721 -3.108 -4.817 1.00 94.81 103 MET A C 1
ATOM 673 O O . MET A 1 103 ? 11.926 -1.899 -4.891 1.00 94.81 103 MET A O 1
ATOM 677 N N . LEU A 1 104 ? 12.538 -4.003 -5.370 1.00 96.19 104 LEU A N 1
ATOM 678 C CA . LEU A 1 104 ? 13.627 -3.652 -6.275 1.00 96.19 104 LEU A CA 1
ATOM 679 C C . LEU A 1 104 ? 13.363 -4.274 -7.645 1.00 96.19 104 LEU A C 1
ATOM 681 O O . LEU A 1 104 ? 13.422 -5.493 -7.825 1.00 96.19 104 LEU A O 1
ATOM 685 N N . VAL A 1 105 ? 13.085 -3.415 -8.621 1.00 93.12 105 VAL A N 1
ATOM 686 C CA . VAL A 1 105 ? 12.780 -3.803 -9.999 1.00 93.12 105 VAL A CA 1
ATOM 687 C C . VAL A 1 105 ? 13.859 -3.251 -10.914 1.00 93.12 105 VAL A C 1
ATOM 689 O O . VAL A 1 105 ? 14.075 -2.046 -10.965 1.00 93.12 105 VAL A O 1
ATOM 692 N N . VAL A 1 106 ? 14.546 -4.126 -11.645 1.00 95.44 106 VAL A N 1
ATOM 693 C CA . VAL A 1 106 ? 15.675 -3.759 -12.504 1.00 95.44 106 VAL A CA 1
ATOM 694 C C . VAL A 1 106 ? 15.525 -4.394 -13.878 1.00 95.44 106 VAL A C 1
ATOM 696 O O . VAL A 1 106 ? 15.497 -5.615 -14.013 1.00 95.44 106 VAL A O 1
ATOM 699 N N . SER A 1 107 ? 15.501 -3.561 -14.912 1.00 81.69 107 SER A N 1
ATOM 700 C CA . SER A 1 107 ? 15.547 -3.970 -16.316 1.00 81.69 107 SER A CA 1
ATOM 701 C C . SER A 1 107 ? 16.791 -3.383 -16.968 1.00 81.69 107 SER A C 1
ATOM 703 O O . SER A 1 107 ? 16.902 -2.170 -17.110 1.00 81.69 107 SER A O 1
ATOM 705 N N . GLY A 1 108 ? 17.734 -4.235 -17.361 1.00 87.62 108 GLY A N 1
ATOM 706 C CA . GLY A 1 108 ? 19.015 -3.833 -17.937 1.00 87.62 108 GLY A CA 1
ATOM 707 C C . GLY A 1 108 ? 19.227 -4.417 -19.327 1.00 87.62 108 GLY A C 1
ATOM 708 O O . GLY A 1 108 ? 19.164 -5.628 -19.501 1.00 87.62 108 GLY A O 1
ATOM 709 N N . ALA A 1 109 ? 19.527 -3.596 -20.325 1.00 77.44 109 ALA A N 1
ATOM 710 C CA . ALA A 1 109 ? 19.808 -4.087 -21.671 1.00 77.44 109 ALA A CA 1
ATOM 711 C C . ALA A 1 109 ? 21.057 -3.444 -22.272 1.00 77.44 109 ALA A C 1
ATOM 713 O O . ALA A 1 109 ? 21.290 -2.252 -22.105 1.00 77.44 109 ALA A O 1
ATOM 714 N N . GLY A 1 110 ? 21.848 -4.226 -23.001 1.00 84.69 110 GLY A N 1
ATOM 715 C CA . GLY A 1 110 ? 23.066 -3.777 -23.663 1.00 84.69 110 GLY A CA 1
ATOM 716 C C . GLY A 1 110 ? 23.198 -4.380 -25.055 1.00 84.69 110 GLY A C 1
ATOM 717 O O . GLY A 1 110 ? 23.161 -5.598 -25.197 1.00 84.69 110 GLY A O 1
ATOM 718 N N . GLY A 1 111 ? 23.378 -3.555 -26.079 1.00 77.75 111 GLY A N 1
ATOM 719 C CA . GLY A 1 111 ? 23.726 -4.014 -27.424 1.00 77.75 111 GLY A CA 1
ATOM 720 C C . GLY A 1 111 ? 25.058 -3.431 -27.864 1.00 77.75 111 GLY A C 1
ATOM 721 O O . GLY A 1 111 ? 25.221 -2.211 -27.856 1.00 77.75 111 GLY A O 1
ATOM 722 N N . PHE A 1 112 ? 25.999 -4.284 -28.265 1.00 82.44 112 PHE A N 1
ATOM 723 C CA . PHE A 1 112 ? 27.353 -3.880 -28.639 1.00 82.44 112 PHE A CA 1
ATOM 724 C C . PHE A 1 112 ? 27.783 -4.530 -29.959 1.00 82.44 112 PHE A C 1
ATOM 726 O O . PHE A 1 112 ? 27.711 -5.750 -30.111 1.00 82.44 112 PHE A O 1
ATOM 733 N N . GLY A 1 113 ? 28.243 -3.719 -30.913 1.00 73.56 113 GLY A N 1
ATOM 734 C CA . GLY A 1 113 ? 28.692 -4.189 -32.226 1.00 73.56 113 GLY A CA 1
ATOM 735 C C . GLY A 1 113 ? 29.012 -3.060 -33.201 1.00 73.56 113 GLY A C 1
ATOM 736 O O . GLY A 1 113 ? 29.195 -1.930 -32.780 1.00 73.56 113 GLY A O 1
ATOM 737 N N . LEU A 1 114 ? 29.052 -3.314 -34.514 1.00 70.94 114 LEU A N 1
ATOM 738 C CA . LEU A 1 114 ? 29.015 -2.224 -35.508 1.00 70.94 114 LEU A CA 1
ATOM 739 C C . LEU A 1 114 ? 27.686 -1.462 -35.388 1.00 70.94 114 LEU A C 1
ATOM 741 O O . LEU A 1 114 ? 27.650 -0.236 -35.461 1.00 70.94 114 LEU A O 1
ATOM 745 N N . VAL A 1 115 ? 26.607 -2.204 -35.143 1.00 67.06 115 VAL A N 1
ATOM 746 C CA . VAL A 1 115 ? 25.310 -1.678 -34.715 1.00 67.06 115 VAL A CA 1
ATOM 747 C C . VAL A 1 115 ? 24.998 -2.265 -33.348 1.00 67.06 115 VAL A C 1
ATOM 749 O O . VAL A 1 115 ? 24.897 -3.485 -33.216 1.00 67.06 115 VAL A O 1
ATOM 752 N N . GLY A 1 116 ? 24.853 -1.411 -32.342 1.00 59.50 116 GLY A N 1
ATOM 753 C CA . GLY A 1 116 ? 24.527 -1.812 -30.978 1.00 59.50 116 GLY A CA 1
ATOM 754 C C . GLY A 1 116 ? 23.171 -1.268 -30.564 1.00 59.50 116 GLY A C 1
ATOM 755 O O . GLY A 1 116 ? 22.988 -0.052 -30.531 1.00 59.50 116 GLY A O 1
ATOM 756 N N . VAL A 1 117 ? 22.227 -2.153 -30.240 1.00 75.06 117 VAL A N 1
ATOM 757 C CA . VAL A 1 117 ? 20.885 -1.771 -29.781 1.00 75.06 117 VAL A CA 1
ATOM 758 C C . VAL A 1 117 ? 20.610 -2.346 -28.397 1.00 75.06 117 VAL A C 1
ATOM 760 O O . VAL A 1 117 ? 20.531 -3.563 -28.233 1.00 75.06 117 VAL A O 1
ATOM 763 N N . GLY A 1 118 ? 20.427 -1.472 -27.411 1.00 66.38 118 GLY A N 1
ATOM 764 C CA . GLY A 1 118 ? 19.928 -1.826 -26.084 1.00 66.38 118 GLY A CA 1
ATOM 765 C C . GLY A 1 118 ? 18.509 -1.310 -25.887 1.00 66.38 118 GLY A C 1
ATOM 766 O O . GLY A 1 118 ? 18.252 -0.123 -26.075 1.00 66.38 118 GLY A O 1
ATOM 767 N N . ALA A 1 119 ? 17.586 -2.172 -25.478 1.00 73.06 119 ALA A N 1
ATOM 768 C CA . ALA A 1 119 ? 16.234 -1.755 -25.118 1.00 73.06 119 ALA A CA 1
ATOM 769 C C . ALA A 1 119 ? 15.787 -2.424 -23.818 1.00 73.06 119 ALA A C 1
ATOM 771 O O . ALA A 1 119 ? 15.791 -3.652 -23.723 1.00 73.06 119 ALA A O 1
ATOM 772 N N . SER A 1 120 ? 15.385 -1.634 -22.824 1.00 68.12 120 SER A N 1
ATOM 773 C CA . SER A 1 120 ? 14.856 -2.152 -21.565 1.00 68.12 120 SER A CA 1
ATOM 774 C C . SER A 1 120 ? 13.496 -1.562 -21.222 1.00 68.12 120 SER A C 1
ATOM 776 O O . SER A 1 120 ? 13.238 -0.378 -21.434 1.00 68.12 120 SER A O 1
ATOM 778 N N . VAL A 1 121 ? 12.615 -2.414 -20.700 1.00 77.56 121 VAL A N 1
ATOM 779 C CA . VAL A 1 121 ? 11.271 -2.042 -20.258 1.00 77.56 121 VAL A CA 1
ATOM 780 C C . VAL A 1 121 ? 11.009 -2.658 -18.888 1.00 77.56 121 VAL A C 1
ATOM 782 O O . VAL A 1 121 ? 10.924 -3.877 -18.755 1.00 77.56 121 VAL A O 1
ATOM 785 N N . GLY A 1 122 ? 10.873 -1.819 -17.870 1.00 70.25 122 GLY A N 1
ATOM 786 C CA . GLY A 1 122 ? 10.394 -2.203 -16.551 1.00 70.25 122 GLY A CA 1
ATOM 787 C C . GLY A 1 122 ? 8.959 -1.727 -16.354 1.00 70.25 122 GLY A C 1
ATOM 788 O O . GLY A 1 122 ? 8.665 -0.556 -16.588 1.00 70.25 122 GLY A O 1
ATOM 789 N N . VAL A 1 123 ? 8.061 -2.622 -15.946 1.00 81.62 123 VAL A N 1
ATOM 790 C CA . VAL A 1 123 ? 6.670 -2.290 -15.613 1.00 81.62 123 VAL A CA 1
ATOM 791 C C . VAL A 1 123 ? 6.339 -2.867 -14.247 1.00 81.62 123 VAL A C 1
ATOM 793 O O . VAL A 1 123 ? 6.110 -4.065 -14.126 1.00 81.62 123 VAL A O 1
ATOM 796 N N . LEU A 1 124 ? 6.303 -2.018 -13.228 1.00 81.94 124 LEU A N 1
ATOM 797 C CA . LEU A 1 124 ? 5.848 -2.380 -11.894 1.00 81.94 124 LEU A CA 1
ATOM 798 C C . LEU A 1 124 ? 4.373 -2.010 -11.742 1.00 81.94 124 LEU A C 1
ATOM 800 O O . LEU A 1 124 ? 4.002 -0.858 -11.957 1.00 81.94 124 LEU A O 1
ATOM 804 N N . SER A 1 125 ? 3.563 -2.985 -11.337 1.00 86.88 125 SER A N 1
ATOM 805 C CA . SER A 1 125 ? 2.194 -2.774 -10.869 1.00 86.88 125 SER A CA 1
ATOM 806 C C . SER A 1 125 ? 2.086 -3.271 -9.434 1.00 86.88 125 SER A C 1
ATOM 808 O O . SER A 1 125 ? 2.269 -4.462 -9.192 1.00 86.88 125 SER A O 1
ATOM 810 N N . LEU A 1 126 ? 1.801 -2.373 -8.497 1.00 87.69 126 LEU A N 1
ATOM 811 C CA . LEU A 1 126 ? 1.584 -2.678 -7.086 1.00 87.69 126 LEU A CA 1
ATOM 812 C C . LEU A 1 126 ? 0.178 -2.225 -6.697 1.00 87.69 126 LEU A C 1
ATOM 814 O O . LEU A 1 126 ? -0.122 -1.037 -6.765 1.00 87.69 126 LEU A O 1
ATOM 818 N N . THR A 1 127 ? -0.665 -3.165 -6.293 1.00 90.12 127 THR A N 1
ATOM 819 C CA . THR A 1 127 ? -2.015 -2.905 -5.794 1.00 90.12 127 THR A CA 1
ATOM 820 C C . THR A 1 127 ? -2.134 -3.474 -4.388 1.00 90.12 127 THR A C 1
ATOM 822 O O . THR A 1 127 ? -1.795 -4.634 -4.159 1.00 90.12 127 THR A O 1
ATOM 825 N N . LYS A 1 128 ? -2.566 -2.661 -3.422 1.00 92.75 128 LYS A N 1
ATOM 826 C CA . LYS A 1 128 ? -2.656 -3.064 -2.015 1.00 92.75 128 LYS A CA 1
ATOM 827 C C . LYS A 1 128 ? -3.959 -2.601 -1.385 1.00 92.75 128 LYS A C 1
ATOM 829 O O . LYS A 1 128 ? -4.417 -1.492 -1.635 1.00 92.75 128 LYS A O 1
ATOM 834 N N . SER A 1 129 ? -4.519 -3.439 -0.518 1.00 96.00 129 SER A N 1
ATOM 835 C CA . SER A 1 129 ? -5.670 -3.117 0.320 1.00 96.00 129 SER A CA 1
ATOM 836 C C . SER A 1 129 ? -5.421 -3.555 1.760 1.00 96.00 129 SER A C 1
ATOM 838 O O . SER A 1 129 ? -5.405 -4.748 2.065 1.00 96.00 129 SER A O 1
ATOM 840 N N . THR A 1 130 ? -5.259 -2.590 2.661 1.00 98.25 130 THR A N 1
ATOM 841 C CA . THR A 1 130 ? -4.993 -2.808 4.086 1.00 98.25 130 THR A CA 1
ATOM 842 C C . THR A 1 130 ? -6.148 -2.264 4.915 1.00 98.25 130 THR A C 1
ATOM 844 O O . THR A 1 130 ? -6.319 -1.053 5.046 1.00 98.25 130 THR A O 1
ATOM 847 N N . ASN A 1 131 ? -6.943 -3.159 5.502 1.00 98.38 131 ASN A N 1
ATOM 848 C CA . ASN A 1 131 ? -8.188 -2.807 6.178 1.00 98.38 131 ASN A CA 1
ATOM 849 C C . ASN A 1 131 ? -8.219 -3.310 7.626 1.00 98.38 131 ASN A C 1
ATOM 851 O O . ASN A 1 131 ? -8.023 -4.500 7.878 1.00 98.38 131 ASN A O 1
ATOM 855 N N . ALA A 1 132 ? -8.540 -2.424 8.569 1.00 98.69 132 ALA A N 1
ATOM 856 C CA . ALA A 1 132 ? -8.803 -2.765 9.965 1.00 98.69 132 ALA A CA 1
ATOM 857 C C . ALA A 1 132 ? -10.201 -2.297 10.374 1.00 98.69 132 ALA A C 1
ATOM 859 O O . ALA A 1 132 ? -10.510 -1.117 10.211 1.00 98.69 132 ALA A O 1
ATOM 860 N N . TYR A 1 133 ? -11.062 -3.172 10.901 1.00 98.81 133 TYR A N 1
ATOM 861 C CA . TYR A 1 133 ? -12.420 -2.731 11.234 1.00 98.81 133 TYR A CA 1
ATOM 862 C C . TYR A 1 133 ? -13.156 -3.512 12.318 1.00 98.81 133 TYR A C 1
ATOM 864 O O . TYR A 1 133 ? -12.863 -4.668 12.620 1.00 98.81 133 TYR A O 1
ATOM 872 N N . ILE A 1 134 ? -14.165 -2.852 12.884 1.00 98.75 134 ILE A N 1
ATOM 873 C CA . ILE A 1 134 ? -15.179 -3.452 13.753 1.00 98.75 134 ILE A CA 1
ATOM 874 C C . ILE A 1 134 ? -16.490 -3.508 12.970 1.00 98.75 134 ILE A C 1
ATOM 876 O O . ILE A 1 134 ? -17.005 -2.470 12.563 1.00 98.75 134 ILE A O 1
ATOM 880 N N . GLY A 1 135 ? -17.009 -4.713 12.747 1.00 98.19 135 GLY A N 1
ATOM 881 C CA . GLY A 1 135 ? -18.154 -4.985 11.885 1.00 98.19 135 GLY A CA 1
ATOM 882 C C . GLY A 1 135 ? -19.492 -4.525 12.462 1.00 98.19 135 GLY A C 1
ATOM 883 O O . GLY A 1 135 ? -19.639 -4.271 13.661 1.00 98.19 135 GLY A O 1
ATOM 884 N N . ALA A 1 136 ? -20.495 -4.440 11.587 1.00 98.06 136 ALA A N 1
ATOM 885 C CA . ALA A 1 136 ? -21.803 -3.873 11.904 1.00 98.06 136 ALA A CA 1
ATOM 886 C C . ALA A 1 136 ? -22.533 -4.619 13.032 1.00 98.06 136 ALA A C 1
ATOM 888 O O . ALA A 1 136 ? -22.459 -5.848 13.128 1.00 98.06 136 ALA A O 1
ATOM 889 N N . ASN A 1 137 ? -23.268 -3.879 13.868 1.00 97.56 137 ASN A N 1
ATOM 890 C CA . ASN A 1 137 ? -24.049 -4.404 15.003 1.00 97.56 137 ASN A CA 1
ATOM 891 C C . ASN A 1 137 ? -23.243 -5.215 16.041 1.00 97.56 137 ASN A C 1
ATOM 893 O O . ASN A 1 137 ? -23.826 -5.860 16.915 1.00 97.56 137 ASN A O 1
ATOM 897 N N . SER A 1 138 ? -21.909 -5.212 15.964 1.00 98.12 138 SER A N 1
ATOM 898 C CA . SER A 1 138 ? -21.059 -5.860 16.962 1.00 98.12 138 SER A CA 1
ATOM 899 C C . SER A 1 138 ? -21.099 -5.104 18.295 1.00 98.12 138 SER A C 1
ATOM 901 O O . SER A 1 138 ? -21.480 -3.937 18.370 1.00 98.12 138 SER A O 1
ATOM 903 N N . THR A 1 139 ? -20.745 -5.782 19.380 1.00 98.50 139 THR A N 1
ATOM 904 C CA . THR A 1 139 ? -20.591 -5.196 20.715 1.00 98.50 139 THR A CA 1
ATOM 905 C C . THR A 1 139 ? -19.159 -5.443 21.168 1.00 98.50 139 THR A C 1
ATOM 907 O O . THR A 1 139 ? -18.764 -6.595 21.326 1.00 98.50 139 THR A O 1
ATOM 910 N N . VAL A 1 140 ? -18.370 -4.383 21.329 1.00 98.38 140 VAL A N 1
ATOM 911 C CA . VAL A 1 140 ? -16.946 -4.468 21.678 1.00 98.38 140 VAL A CA 1
ATOM 912 C C . VAL A 1 140 ? -16.693 -3.628 22.922 1.00 98.38 140 VAL A C 1
ATOM 914 O O . VAL A 1 140 ? -16.792 -2.406 22.870 1.00 98.38 140 VAL A O 1
ATOM 917 N N . ASP A 1 141 ? -16.362 -4.269 24.037 1.00 98.19 141 ASP A N 1
ATOM 918 C CA . ASP A 1 141 ? -16.092 -3.602 25.310 1.00 98.19 141 ASP A CA 1
ATOM 919 C C . ASP A 1 141 ? -14.655 -3.900 25.771 1.00 98.19 141 ASP A C 1
ATOM 921 O O . ASP A 1 141 ? -14.313 -5.038 26.082 1.00 98.19 141 ASP A O 1
ATOM 925 N N . ALA A 1 142 ? -13.810 -2.876 25.856 1.00 97.62 142 ALA A N 1
ATOM 926 C CA . ALA A 1 142 ? -12.457 -2.962 26.410 1.00 97.62 142 ALA A CA 1
ATOM 927 C C . ALA A 1 142 ? -12.392 -2.124 27.685 1.00 97.62 142 ALA A C 1
ATOM 929 O O . ALA A 1 142 ? -12.823 -0.976 27.660 1.00 97.62 142 ALA A O 1
ATOM 930 N N . LYS A 1 143 ? -11.893 -2.631 28.813 1.00 97.12 143 LYS A N 1
ATOM 931 C CA . LYS A 1 143 ? -11.806 -1.820 30.046 1.00 97.12 143 LYS A CA 1
ATOM 932 C C . LYS A 1 143 ? -10.608 -0.866 30.064 1.00 97.12 143 LYS A C 1
ATOM 934 O O . LYS A 1 143 ? -10.635 0.079 30.850 1.00 97.12 143 LYS A O 1
ATOM 939 N N . GLY A 1 144 ? -9.602 -1.074 29.216 1.00 95.19 144 GLY A N 1
ATOM 940 C CA . GLY A 1 144 ? -8.412 -0.224 29.116 1.00 95.19 144 GLY A CA 1
ATOM 941 C C . GLY A 1 144 ? -7.462 -0.322 30.314 1.00 95.19 144 GLY A C 1
ATOM 942 O O . GLY A 1 144 ? -6.780 0.652 30.629 1.00 95.19 144 GLY A O 1
ATOM 943 N N . PHE A 1 145 ? -7.477 -1.443 31.044 1.00 94.75 145 PHE A N 1
ATOM 944 C CA . PHE A 1 145 ? -6.435 -1.758 32.027 1.00 94.75 145 PHE A CA 1
ATOM 945 C C . PHE A 1 145 ? -5.226 -2.411 31.340 1.00 94.75 145 PHE A C 1
ATOM 947 O O . PHE A 1 145 ? -5.288 -2.754 30.167 1.00 94.75 145 PHE A O 1
ATOM 954 N N . GLY A 1 146 ? -4.125 -2.589 32.071 1.00 90.81 146 GLY A N 1
ATOM 955 C CA . GLY A 1 146 ? -2.921 -3.232 31.540 1.00 90.81 146 GLY A CA 1
ATOM 956 C C . GLY A 1 146 ? -1.911 -2.246 30.950 1.00 90.81 146 GLY A C 1
ATOM 957 O O . GLY A 1 146 ? -1.918 -1.055 31.265 1.00 90.81 146 GLY A O 1
ATOM 958 N N . SER A 1 147 ? -0.977 -2.763 30.149 1.00 91.12 147 SER A N 1
ATOM 959 C CA . SER A 1 147 ? 0.170 -1.997 29.638 1.00 91.12 147 SER A CA 1
ATOM 960 C C . SER A 1 147 ? -0.129 -1.130 28.416 1.00 91.12 147 SER A C 1
ATOM 962 O O . SER A 1 147 ? 0.721 -0.317 28.048 1.00 91.12 147 SER A O 1
ATOM 964 N N . GLY A 1 148 ? -1.298 -1.286 27.793 1.00 92.56 148 GLY A N 1
ATOM 965 C CA . GLY A 1 148 ? -1.636 -0.584 26.563 1.00 92.56 148 GLY A CA 1
ATOM 966 C C . GLY A 1 148 ? -1.097 -1.268 25.306 1.00 92.56 148 GLY A C 1
ATOM 967 O O . GLY A 1 148 ? -0.124 -2.032 25.324 1.00 92.56 148 GLY A O 1
ATOM 968 N N . VAL A 1 149 ? -1.686 -0.909 24.173 1.00 96.00 149 VAL A N 1
ATOM 969 C CA . VAL A 1 149 ? -1.280 -1.320 22.831 1.00 96.00 149 VAL A CA 1
ATOM 970 C C . VAL A 1 149 ? -0.185 -0.381 22.333 1.00 96.00 149 VAL A C 1
ATOM 972 O O . VAL A 1 149 ? -0.419 0.808 22.123 1.00 96.00 149 VAL A O 1
ATOM 975 N N . SER A 1 150 ? 1.022 -0.905 22.123 1.00 95.94 150 SER A N 1
ATOM 976 C CA . SER A 1 150 ? 2.146 -0.144 21.558 1.00 95.94 150 SER A CA 1
ATOM 977 C C . SER A 1 150 ? 2.107 -0.086 20.025 1.00 95.94 150 SER A C 1
ATOM 979 O O . SER A 1 150 ? 1.459 -0.900 19.368 1.00 95.94 150 SER A O 1
ATOM 981 N N . GLY A 1 151 ? 2.828 0.875 19.436 1.00 94.38 151 GLY A N 1
ATOM 982 C CA . GLY A 1 151 ? 2.918 1.014 17.976 1.00 94.38 151 GLY A CA 1
ATOM 983 C C . GLY A 1 151 ? 1.670 1.633 17.340 1.00 94.38 151 GLY A C 1
ATOM 984 O O . GLY A 1 151 ? 1.484 1.555 16.124 1.00 94.38 151 GLY A O 1
ATOM 985 N N . VAL A 1 152 ? 0.814 2.259 18.150 1.00 96.75 152 VAL A N 1
ATOM 986 C CA . VAL A 1 152 ? -0.382 2.951 17.672 1.00 96.75 152 VAL A CA 1
ATOM 987 C C . VAL A 1 152 ? 0.023 4.334 17.177 1.00 96.75 152 VAL A C 1
ATOM 989 O O . VAL A 1 152 ? 0.722 5.062 17.881 1.00 96.75 152 VAL A O 1
ATOM 992 N N . LEU A 1 153 ? -0.374 4.704 15.961 1.00 95.31 153 LEU A N 1
ATOM 993 C CA . LEU A 1 153 ? -0.141 6.022 15.372 1.00 95.31 153 LEU A CA 1
ATOM 994 C C . LEU A 1 153 ? -0.610 7.098 16.353 1.00 95.31 153 LEU A C 1
ATOM 996 O O . LEU A 1 153 ? -1.694 6.967 16.908 1.00 95.31 153 LEU A O 1
ATOM 1000 N N . ASN A 1 154 ? 0.177 8.152 16.579 1.00 91.44 154 ASN A N 1
ATOM 1001 C CA . ASN A 1 154 ? -0.163 9.199 17.557 1.00 91.44 154 ASN A CA 1
ATOM 1002 C C . ASN A 1 154 ? -0.627 10.524 16.923 1.00 91.44 154 ASN A C 1
ATOM 1004 O O . ASN A 1 154 ? -0.905 11.485 17.636 1.00 91.44 154 ASN A O 1
ATOM 1008 N N . GLY A 1 155 ? -0.709 10.577 15.593 1.00 85.38 155 GLY A N 1
ATOM 1009 C CA . GLY A 1 155 ? -1.104 11.767 14.843 1.00 85.38 155 GLY A CA 1
ATOM 1010 C C . GLY A 1 155 ? 0.054 12.636 14.344 1.00 85.38 155 GLY A C 1
ATOM 1011 O O . GLY A 1 155 ? -0.175 13.582 13.589 1.00 85.38 155 GLY A O 1
ATOM 1012 N N . ASN A 1 156 ? 1.299 12.342 14.727 1.00 89.69 156 ASN A N 1
ATOM 1013 C CA . ASN A 1 156 ? 2.481 13.108 14.332 1.00 89.69 156 ASN A CA 1
ATOM 1014 C C . ASN A 1 156 ? 3.400 12.320 13.384 1.00 89.69 156 ASN A C 1
ATOM 1016 O O . ASN A 1 156 ? 3.339 11.094 13.288 1.00 89.69 156 ASN A O 1
ATOM 1020 N N . SER A 1 157 ? 4.282 13.033 12.678 1.00 89.94 157 SER A N 1
ATOM 1021 C CA . SER A 1 157 ? 5.273 12.447 11.770 1.00 89.94 157 SER A CA 1
ATOM 1022 C C . SER A 1 157 ? 6.588 13.227 11.785 1.00 89.94 157 SER A C 1
ATOM 1024 O O . SER A 1 157 ? 6.600 14.448 11.975 1.00 89.94 157 SER A O 1
ATOM 1026 N N . ASN A 1 158 ? 7.701 12.524 11.553 1.00 88.12 158 ASN A N 1
ATOM 1027 C CA . ASN A 1 158 ? 9.014 13.132 11.345 1.00 88.12 158 ASN A CA 1
ATOM 1028 C C . ASN A 1 158 ? 9.176 13.517 9.864 1.00 88.12 158 ASN A C 1
ATOM 1030 O O . ASN A 1 158 ? 9.737 12.763 9.065 1.00 88.12 158 ASN A O 1
ATOM 1034 N N . GLY A 1 159 ? 8.594 14.657 9.478 1.00 87.00 159 GLY A N 1
ATOM 1035 C CA . GLY A 1 159 ? 8.499 15.066 8.073 1.00 87.00 159 GLY A CA 1
ATOM 1036 C C . GLY A 1 159 ? 7.683 14.063 7.250 1.00 87.00 159 GLY A C 1
ATOM 1037 O O . GLY A 1 159 ? 6.564 13.722 7.646 1.00 87.00 159 GLY A O 1
ATOM 1038 N N . VAL A 1 160 ? 8.264 13.600 6.138 1.00 85.00 160 VAL A N 1
ATOM 1039 C CA . VAL A 1 160 ? 7.765 12.504 5.277 1.00 85.00 160 VAL A CA 1
ATOM 1040 C C . VAL A 1 160 ? 8.470 11.162 5.542 1.00 85.00 160 VAL A C 1
ATOM 1042 O O . VAL A 1 160 ? 8.166 10.157 4.911 1.00 85.00 160 VAL A O 1
ATOM 1045 N N . ALA A 1 161 ? 9.416 11.119 6.489 1.00 83.44 161 ALA A N 1
ATOM 1046 C CA . ALA A 1 161 ? 10.295 9.966 6.678 1.00 83.44 161 ALA A CA 1
ATOM 1047 C C . ALA A 1 161 ? 9.712 8.867 7.573 1.00 83.44 161 ALA A C 1
ATOM 1049 O O . ALA A 1 161 ? 10.196 7.745 7.534 1.00 83.44 161 ALA A O 1
ATOM 1050 N N . SER A 1 162 ? 8.760 9.167 8.457 1.00 87.88 162 SER A N 1
ATOM 1051 C CA . SER A 1 162 ? 8.095 8.154 9.294 1.00 87.88 162 SER A CA 1
ATOM 1052 C C . SER A 1 162 ? 6.924 8.735 10.079 1.00 87.88 162 SER A C 1
ATOM 1054 O O . SER A 1 162 ? 6.917 9.917 10.438 1.00 87.88 162 SER A O 1
ATOM 1056 N N . PHE A 1 163 ? 5.963 7.871 10.402 1.00 92.62 163 PHE A N 1
ATOM 1057 C CA . PHE A 1 163 ? 4.953 8.142 11.418 1.00 92.62 163 PHE A CA 1
ATOM 1058 C C . PHE A 1 163 ? 5.543 8.028 12.824 1.00 92.62 163 PHE A C 1
ATOM 1060 O O . PHE A 1 163 ? 6.418 7.199 13.075 1.00 92.62 163 PHE A O 1
ATOM 1067 N N . GLN A 1 164 ? 5.033 8.832 13.754 1.00 93.38 164 GLN A N 1
ATOM 1068 C CA . GLN A 1 164 ? 5.281 8.640 15.176 1.00 93.38 164 GLN A CA 1
ATOM 1069 C C . GLN A 1 164 ? 4.180 7.767 15.782 1.00 93.38 164 GLN A C 1
ATOM 1071 O O . GLN A 1 164 ? 2.995 7.895 15.463 1.00 93.38 164 GLN A O 1
ATOM 1076 N N . THR A 1 165 ? 4.586 6.881 16.683 1.00 94.75 165 THR A N 1
ATOM 1077 C CA . THR A 1 165 ? 3.687 5.982 17.401 1.00 94.75 165 THR A CA 1
ATOM 1078 C C . THR A 1 165 ? 3.787 6.207 18.901 1.00 94.75 165 THR A C 1
ATOM 1080 O O . THR A 1 165 ? 4.793 6.708 19.402 1.00 94.75 165 THR A O 1
ATOM 1083 N N . GLY A 1 166 ? 2.752 5.807 19.623 1.00 94.19 166 GLY A N 1
ATOM 1084 C CA . GLY A 1 166 ? 2.716 5.765 21.075 1.00 94.19 166 GLY A CA 1
ATOM 1085 C C . GLY A 1 166 ? 2.030 4.498 21.572 1.00 94.19 166 GLY A C 1
ATOM 1086 O O . GLY A 1 166 ? 1.905 3.509 20.842 1.00 94.19 166 GLY A O 1
ATOM 1087 N N . THR A 1 167 ? 1.595 4.567 22.823 1.00 96.06 167 THR A N 1
ATOM 1088 C CA . THR A 1 167 ? 0.766 3.552 23.467 1.00 96.06 167 THR A CA 1
ATOM 1089 C C . THR A 1 167 ? -0.664 4.075 23.557 1.00 96.06 167 THR A C 1
ATOM 1091 O O . THR A 1 167 ? -0.855 5.237 23.914 1.00 96.06 167 THR A O 1
ATOM 1094 N N . ALA A 1 168 ? -1.647 3.241 23.227 1.00 95.50 168 ALA A N 1
ATOM 1095 C CA . ALA A 1 168 ? -3.069 3.542 23.390 1.00 95.50 168 ALA A CA 1
ATOM 1096 C C . ALA A 1 168 ? -3.742 2.471 24.255 1.00 95.50 168 ALA A C 1
ATOM 1098 O O . ALA A 1 168 ? -3.324 1.317 24.233 1.00 95.50 168 ALA A O 1
ATOM 1099 N N . HIS A 1 169 ? -4.787 2.851 24.984 1.00 96.75 169 HIS A N 1
ATOM 1100 C CA . HIS A 1 169 ? -5.551 1.957 25.856 1.00 96.75 169 HIS A CA 1
ATOM 1101 C C . HIS A 1 169 ? -7.026 1.942 25.434 1.00 96.75 169 HIS A C 1
ATOM 1103 O O . HIS A 1 169 ? -7.528 2.914 24.879 1.00 96.75 169 HIS A O 1
ATOM 1109 N N . GLY A 1 170 ? -7.746 0.862 25.722 1.00 97.38 170 GLY A N 1
ATOM 1110 C CA . GLY A 1 170 ? -9.141 0.659 25.349 1.00 97.38 170 GLY A CA 1
ATOM 1111 C C . GLY A 1 170 ? -9.292 -0.028 23.993 1.00 97.38 170 GLY A C 1
ATOM 1112 O O . GLY A 1 170 ? -8.764 -1.118 23.779 1.00 97.38 170 GLY A O 1
ATOM 1113 N N . VAL A 1 171 ? -10.079 0.559 23.091 1.00 98.50 171 VAL A N 1
ATOM 1114 C CA . VAL A 1 171 ? -10.340 -0.028 21.767 1.00 98.50 171 VAL A CA 1
ATOM 1115 C C . VAL A 1 171 ? -9.464 0.646 20.723 1.00 98.50 171 VAL A C 1
ATOM 1117 O O . VAL A 1 171 ? -9.532 1.859 20.538 1.00 98.50 171 VAL A O 1
ATOM 1120 N N . VAL A 1 172 ? -8.670 -0.142 20.004 1.00 98.62 172 VAL A N 1
ATOM 1121 C CA . VAL A 1 172 ? -7.754 0.335 18.965 1.00 98.62 172 VAL A CA 1
ATOM 1122 C C . VAL A 1 172 ? -8.083 -0.347 17.644 1.00 98.62 172 VAL A C 1
ATOM 1124 O O . VAL A 1 172 ? -8.011 -1.566 17.538 1.00 98.62 172 VAL A O 1
ATOM 1127 N N . VAL A 1 173 ? -8.398 0.437 16.618 1.00 98.75 173 VAL A N 1
ATOM 1128 C CA . VAL A 1 173 ? -8.574 -0.012 15.234 1.00 98.75 173 VAL A CA 1
ATOM 1129 C C . VAL A 1 173 ? -7.546 0.718 14.385 1.00 98.75 173 VAL A C 1
ATOM 1131 O O . VAL A 1 173 ? -7.633 1.934 14.220 1.00 98.75 173 VAL A O 1
ATOM 1134 N N . GLN A 1 174 ? -6.554 0.004 13.859 1.00 98.62 174 GLN A N 1
ATOM 1135 C CA . GLN A 1 174 ? -5.474 0.621 13.100 1.00 98.62 174 GLN A CA 1
ATOM 1136 C C . GLN A 1 174 ? -5.121 -0.140 11.827 1.00 98.62 174 GLN A C 1
ATOM 1138 O O . GLN A 1 174 ? -4.837 -1.335 11.872 1.00 98.62 174 GLN A O 1
ATOM 1143 N N . ALA A 1 175 ? -5.052 0.589 10.714 1.00 98.50 175 ALA A N 1
ATOM 1144 C CA . ALA A 1 175 ? -4.540 0.104 9.437 1.00 98.50 175 ALA A CA 1
ATOM 1145 C C . ALA A 1 175 ? -3.290 0.896 9.033 1.00 98.50 175 ALA A C 1
ATOM 1147 O O . ALA A 1 175 ? -3.309 2.128 9.051 1.00 98.50 175 ALA A O 1
ATOM 1148 N N . THR A 1 176 ? -2.203 0.214 8.671 1.00 97.62 176 THR A N 1
ATOM 1149 C CA . THR A 1 176 ? -0.963 0.864 8.219 1.00 97.62 176 THR A CA 1
ATOM 1150 C C . THR A 1 176 ? -0.380 0.204 6.979 1.00 97.62 176 THR A C 1
ATOM 1152 O O . THR A 1 176 ? -0.141 -1.000 7.016 1.00 97.62 176 THR A O 1
ATOM 1155 N N . SER A 1 177 ? -0.063 0.980 5.945 1.00 96.81 177 SER A N 1
ATOM 1156 C CA . SER A 1 177 ? 0.680 0.509 4.769 1.00 96.81 177 SER A CA 1
ATOM 1157 C C . SER A 1 177 ? 1.982 1.289 4.600 1.00 96.81 177 SER A C 1
ATOM 1159 O O . SER A 1 177 ? 2.028 2.494 4.869 1.00 96.81 177 SER A O 1
ATOM 1161 N N . ALA A 1 178 ? 3.049 0.589 4.224 1.00 95.62 178 ALA A N 1
ATOM 1162 C CA . ALA A 1 178 ? 4.351 1.158 3.920 1.00 95.62 178 ALA A CA 1
ATOM 1163 C C . ALA A 1 178 ? 4.931 0.531 2.645 1.00 95.62 178 ALA A C 1
ATOM 1165 O O . ALA A 1 178 ? 5.079 -0.689 2.559 1.00 95.62 178 ALA A O 1
ATOM 1166 N N . GLU A 1 179 ? 5.302 1.362 1.675 1.00 95.25 179 GLU A N 1
ATOM 1167 C CA . GLU A 1 179 ? 5.906 0.940 0.412 1.00 95.25 179 GLU A CA 1
ATOM 1168 C C . GLU A 1 179 ? 7.262 1.627 0.196 1.00 95.25 179 GLU A C 1
ATOM 1170 O O . GLU A 1 179 ? 7.358 2.850 0.251 1.00 95.25 179 GLU A O 1
ATOM 1175 N N . ASP A 1 180 ? 8.305 0.841 -0.080 1.00 96.19 180 ASP A N 1
ATOM 1176 C CA . ASP A 1 180 ? 9.631 1.306 -0.510 1.00 96.19 180 ASP A CA 1
ATOM 1177 C C . ASP A 1 180 ? 9.956 0.681 -1.872 1.00 96.19 180 ASP A C 1
ATOM 1179 O O . ASP A 1 180 ? 10.130 -0.538 -1.999 1.00 96.19 180 ASP A O 1
ATOM 1183 N N . VAL A 1 181 ? 9.969 1.511 -2.914 1.00 96.12 181 VAL A N 1
ATOM 1184 C CA . VAL A 1 181 ? 10.039 1.067 -4.306 1.00 96.12 181 VAL A CA 1
ATOM 1185 C C . VAL A 1 181 ? 11.225 1.694 -5.016 1.00 96.12 181 VAL A C 1
ATOM 1187 O O . VAL A 1 181 ? 11.267 2.894 -5.257 1.00 96.12 181 VAL A O 1
ATOM 1190 N N . THR A 1 182 ? 12.148 0.855 -5.470 1.00 97.25 182 THR A N 1
ATOM 1191 C CA . THR A 1 182 ? 13.228 1.231 -6.383 1.00 97.25 182 THR A CA 1
ATOM 1192 C C . THR A 1 182 ? 12.992 0.586 -7.746 1.00 97.25 182 THR A C 1
ATOM 1194 O O . THR A 1 182 ? 13.021 -0.640 -7.874 1.00 97.25 182 THR A O 1
ATOM 1197 N N . HIS A 1 183 ? 12.789 1.400 -8.782 1.00 94.62 183 HIS A N 1
ATOM 1198 C CA . HIS A 1 183 ? 12.547 0.937 -10.145 1.00 94.62 183 HIS A CA 1
ATOM 1199 C C . HIS A 1 183 ? 13.590 1.492 -11.119 1.00 94.62 183 HIS A C 1
ATOM 1201 O O . HIS A 1 183 ? 13.729 2.698 -11.285 1.00 94.62 183 HIS A O 1
ATOM 1207 N N . LEU A 1 184 ? 14.338 0.605 -11.774 1.00 95.50 184 LEU A N 1
ATOM 1208 C CA . LEU A 1 184 ? 15.435 0.940 -12.675 1.00 95.50 184 LEU A CA 1
ATOM 1209 C C . LEU A 1 184 ? 15.186 0.326 -14.059 1.00 95.50 184 LEU A C 1
ATOM 1211 O O . LEU A 1 184 ? 15.074 -0.893 -14.192 1.00 95.50 184 LEU A O 1
ATOM 1215 N N . ALA A 1 185 ? 15.185 1.148 -15.104 1.00 84.06 185 ALA A N 1
ATOM 1216 C CA . ALA A 1 185 ? 15.192 0.720 -16.498 1.00 84.06 185 ALA A CA 1
ATOM 1217 C C . ALA A 1 185 ? 16.381 1.356 -17.224 1.00 84.06 185 ALA A C 1
ATOM 1219 O O . ALA A 1 185 ? 16.402 2.556 -17.483 1.00 84.06 185 ALA A O 1
ATOM 1220 N N . ILE A 1 186 ? 17.398 0.557 -17.533 1.00 93.88 186 ILE A N 1
ATOM 1221 C CA . ILE A 1 186 ? 18.672 1.028 -18.080 1.00 93.88 186 ILE A CA 1
ATOM 1222 C C . ILE A 1 186 ? 18.947 0.318 -19.395 1.00 93.88 186 ILE A C 1
ATOM 1224 O O . ILE A 1 186 ? 18.859 -0.908 -19.480 1.00 93.88 186 ILE A O 1
ATOM 1228 N N . ALA A 1 187 ? 19.283 1.081 -20.423 1.00 80.19 187 ALA A N 1
ATOM 1229 C CA . ALA A 1 187 ? 19.678 0.565 -21.715 1.00 80.19 187 ALA A CA 1
ATOM 1230 C C . ALA A 1 187 ? 20.980 1.216 -22.184 1.00 80.19 187 ALA A C 1
ATOM 1232 O O . ALA A 1 187 ? 21.171 2.425 -22.036 1.00 80.19 187 ALA A O 1
ATOM 1233 N N . ALA A 1 188 ? 21.851 0.412 -22.788 1.00 90.81 188 ALA A N 1
ATOM 1234 C CA . ALA A 1 188 ? 23.094 0.848 -23.400 1.00 90.81 188 ALA A CA 1
ATOM 1235 C C . ALA A 1 188 ? 23.217 0.336 -24.843 1.00 90.81 188 ALA A C 1
ATOM 1237 O O . ALA A 1 188 ? 22.936 -0.829 -25.123 1.00 90.81 188 ALA A O 1
ATOM 1238 N N . GLY A 1 189 ? 23.665 1.193 -25.756 1.00 78.38 189 GLY A N 1
ATOM 1239 C CA . GLY A 1 189 ? 23.892 0.858 -27.162 1.00 78.38 189 GLY A CA 1
ATOM 1240 C C . GLY A 1 189 ? 25.243 1.384 -27.625 1.00 78.38 189 GLY A C 1
ATOM 1241 O O . GLY A 1 189 ? 25.473 2.588 -27.585 1.00 78.38 189 GLY A O 1
ATOM 1242 N N . GLY A 1 190 ? 26.146 0.509 -28.058 1.00 77.44 190 GLY A N 1
ATOM 1243 C CA . GLY A 1 190 ? 27.501 0.891 -28.464 1.00 77.44 190 GLY A CA 1
ATOM 1244 C C . GLY A 1 190 ? 27.881 0.351 -29.838 1.00 77.44 190 GLY A C 1
ATOM 1245 O O . GLY A 1 190 ? 27.687 -0.835 -30.106 1.00 77.44 190 GLY A O 1
ATOM 1246 N N . GLY A 1 191 ? 28.452 1.201 -30.696 1.00 75.94 191 GLY A N 1
ATOM 1247 C CA . GLY A 1 191 ? 28.943 0.776 -32.006 1.00 75.94 191 GLY A CA 1
ATOM 1248 C C . GLY A 1 191 ? 29.330 1.896 -32.958 1.00 75.94 191 GLY A C 1
ATOM 1249 O O . GLY A 1 191 ? 29.603 3.005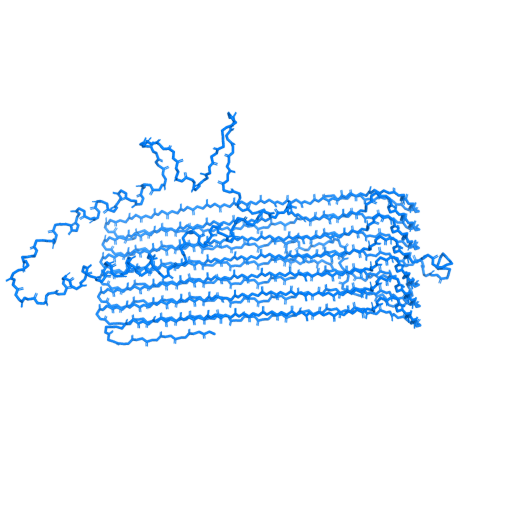 -32.530 1.00 75.94 191 GLY A O 1
ATOM 1250 N N . PHE A 1 192 ? 29.336 1.635 -34.267 1.00 69.31 192 PHE A N 1
ATOM 1251 C CA . PHE A 1 192 ? 29.309 2.710 -35.268 1.00 69.31 192 PHE A CA 1
ATOM 1252 C C . PHE A 1 192 ? 27.939 3.408 -35.251 1.00 69.31 192 PHE A C 1
ATOM 1254 O O . PHE A 1 192 ? 27.865 4.632 -35.312 1.00 69.31 192 PHE A O 1
ATOM 1261 N N . VAL A 1 193 ? 26.862 2.638 -35.073 1.00 65.94 193 VAL A N 1
ATOM 1262 C CA . VAL A 1 193 ? 25.532 3.146 -34.711 1.00 65.94 193 VAL A CA 1
ATOM 1263 C C . VAL A 1 193 ? 25.133 2.557 -33.360 1.00 65.94 193 VAL A C 1
ATOM 1265 O O . VAL A 1 193 ? 24.988 1.342 -33.235 1.00 65.94 193 VAL A O 1
ATOM 1268 N N . GLY A 1 194 ? 24.954 3.413 -32.357 1.00 54.56 194 GLY A N 1
ATOM 1269 C CA . GLY A 1 194 ? 24.455 3.051 -31.034 1.00 54.56 194 GLY A CA 1
ATOM 1270 C C . GLY A 1 194 ? 23.021 3.536 -30.844 1.00 54.56 194 GLY A C 1
ATOM 1271 O O . GLY A 1 194 ? 22.727 4.708 -31.081 1.00 54.56 194 GLY A O 1
ATOM 1272 N N . ILE A 1 195 ? 22.129 2.653 -30.401 1.00 73.69 195 ILE A N 1
ATOM 1273 C CA . ILE A 1 195 ? 20.747 2.988 -30.040 1.00 73.69 195 ILE A CA 1
ATOM 1274 C C . ILE A 1 195 ? 20.457 2.420 -28.653 1.00 73.69 195 ILE A C 1
ATOM 1276 O O . ILE A 1 195 ? 20.694 1.240 -28.402 1.00 73.69 195 ILE A O 1
ATOM 1280 N N . ALA A 1 196 ? 19.927 3.246 -27.756 1.00 70.06 196 ALA A N 1
ATOM 1281 C CA . ALA A 1 196 ? 19.582 2.837 -26.402 1.00 70.06 196 ALA A CA 1
ATOM 1282 C C . ALA A 1 196 ? 18.235 3.414 -25.974 1.00 70.06 196 ALA A C 1
ATOM 1284 O O . ALA A 1 196 ? 18.008 4.609 -26.138 1.00 70.06 196 ALA A O 1
ATOM 1285 N N . GLY A 1 197 ? 17.363 2.584 -25.404 1.00 70.75 197 GLY A N 1
ATOM 1286 C CA . GLY A 1 197 ? 16.037 2.987 -24.934 1.00 70.75 197 GLY A CA 1
ATOM 1287 C C . GLY A 1 197 ? 15.678 2.359 -23.591 1.00 70.75 197 GLY A C 1
ATOM 1288 O O . GLY A 1 197 ? 15.491 1.146 -23.545 1.00 70.75 197 GLY A O 1
ATOM 1289 N N . GLY A 1 198 ? 15.571 3.155 -22.526 1.00 68.44 198 GLY A N 1
ATOM 1290 C CA . GLY A 1 198 ? 15.118 2.691 -21.208 1.00 68.44 198 GLY A CA 1
ATOM 1291 C C . GLY A 1 198 ? 13.715 3.198 -20.883 1.00 68.44 198 GLY A C 1
ATOM 1292 O O . GLY A 1 198 ? 13.479 4.404 -20.926 1.00 68.44 198 GLY A O 1
ATOM 1293 N N . VAL A 1 199 ? 12.785 2.298 -20.560 1.00 78.56 199 VAL A N 1
ATOM 1294 C CA . VAL A 1 199 ? 11.405 2.644 -20.189 1.00 78.56 199 VAL A CA 1
ATOM 1295 C C . VAL A 1 199 ? 11.079 2.100 -18.801 1.00 78.56 199 VAL A C 1
ATOM 1297 O O . VAL A 1 199 ? 11.080 0.885 -18.618 1.00 78.56 199 VAL A O 1
ATOM 1300 N N . ALA A 1 200 ? 10.775 2.977 -17.846 1.00 75.75 200 ALA A N 1
ATOM 1301 C CA . ALA A 1 200 ? 10.268 2.615 -16.524 1.00 75.75 200 ALA A CA 1
ATOM 1302 C C . ALA A 1 200 ? 8.802 3.050 -16.396 1.00 75.75 200 ALA A C 1
ATOM 1304 O O . ALA A 1 200 ? 8.466 4.203 -16.659 1.00 75.75 200 ALA A O 1
ATOM 1305 N N . ILE A 1 201 ? 7.926 2.121 -16.016 1.00 81.31 201 ILE A N 1
ATOM 1306 C CA . ILE A 1 201 ? 6.520 2.386 -15.699 1.00 81.31 201 ILE A CA 1
ATOM 1307 C C . ILE A 1 201 ? 6.248 1.902 -14.275 1.00 81.31 201 ILE A C 1
ATOM 1309 O O . ILE A 1 201 ? 6.328 0.706 -14.006 1.00 81.31 201 ILE A O 1
ATOM 1313 N N . THR A 1 202 ? 5.918 2.820 -13.374 1.00 83.44 202 THR A N 1
ATOM 1314 C CA . THR A 1 202 ? 5.653 2.561 -11.955 1.00 83.44 202 THR A CA 1
ATOM 1315 C C . THR A 1 202 ? 4.197 2.891 -11.649 1.00 83.44 202 THR A C 1
ATOM 1317 O O . THR A 1 202 ? 3.811 4.057 -11.617 1.00 83.44 202 THR A O 1
ATOM 1320 N N . LEU A 1 203 ? 3.374 1.866 -11.450 1.00 85.62 203 LEU A N 1
ATOM 1321 C CA . LEU A 1 203 ? 1.963 2.000 -11.098 1.00 85.62 203 LEU A CA 1
ATOM 1322 C C . LEU A 1 203 ? 1.776 1.488 -9.675 1.00 85.62 203 LEU A C 1
ATOM 1324 O O . LEU A 1 203 ? 2.054 0.320 -9.404 1.00 85.62 203 LEU A O 1
ATOM 1328 N N . ILE A 1 204 ? 1.338 2.363 -8.776 1.00 87.50 204 ILE A N 1
ATOM 1329 C CA . ILE A 1 204 ? 1.102 2.030 -7.374 1.00 87.50 204 ILE A CA 1
ATOM 1330 C C . ILE A 1 204 ? -0.288 2.523 -6.985 1.00 87.50 204 ILE A C 1
ATOM 1332 O O . ILE A 1 204 ? -0.613 3.694 -7.187 1.00 87.50 204 ILE A O 1
ATOM 1336 N N . ASP A 1 205 ? -1.093 1.609 -6.460 1.00 89.25 205 ASP A N 1
ATOM 1337 C CA . ASP A 1 205 ? -2.434 1.852 -5.941 1.00 89.25 205 ASP A CA 1
ATOM 1338 C C . ASP A 1 205 ? -2.541 1.228 -4.538 1.00 89.25 205 ASP A C 1
ATOM 1340 O O . ASP A 1 205 ? -2.443 0.006 -4.403 1.00 89.25 205 ASP A O 1
ATOM 1344 N N . SER A 1 206 ? -2.648 2.042 -3.487 1.00 90.62 206 SER A N 1
ATOM 1345 C CA . SER A 1 206 ? -2.647 1.576 -2.092 1.00 90.62 206 SER A CA 1
ATOM 1346 C C . SER A 1 206 ? -3.825 2.152 -1.305 1.00 90.62 206 SER A C 1
ATOM 1348 O O . SER A 1 206 ? -3.868 3.335 -0.959 1.00 90.62 206 SER A O 1
ATOM 1350 N N . ASP A 1 207 ? -4.771 1.277 -0.976 1.00 93.00 207 ASP A N 1
ATOM 1351 C CA . ASP A 1 207 ? -5.934 1.545 -0.136 1.00 93.00 207 ASP A CA 1
ATOM 1352 C C . ASP A 1 207 ? -5.635 1.166 1.321 1.00 93.00 207 ASP A C 1
ATOM 1354 O O . ASP A 1 207 ? -5.431 -0.004 1.637 1.00 93.00 207 ASP A O 1
ATOM 1358 N N . THR A 1 208 ? -5.662 2.126 2.246 1.00 96.62 208 THR A N 1
ATOM 1359 C CA . THR A 1 208 ? -5.478 1.880 3.687 1.00 96.62 208 THR A CA 1
ATOM 1360 C C . THR A 1 208 ? -6.645 2.440 4.487 1.00 96.62 208 THR A C 1
ATOM 1362 O O . THR A 1 208 ? -6.817 3.657 4.577 1.00 96.62 208 THR A O 1
ATOM 1365 N N . ARG A 1 209 ? -7.466 1.573 5.095 1.00 97.44 209 ARG A N 1
ATOM 1366 C CA . ARG A 1 209 ? -8.709 2.000 5.756 1.00 97.44 209 ARG A CA 1
ATOM 1367 C C . ARG A 1 209 ? -8.882 1.418 7.155 1.00 97.44 209 ARG A C 1
ATOM 1369 O O . ARG A 1 209 ? -8.733 0.219 7.366 1.00 97.44 209 ARG A O 1
ATOM 1376 N N . ALA A 1 210 ? -9.258 2.268 8.106 1.00 98.19 210 ALA A N 1
ATOM 1377 C CA . ALA A 1 210 ? -9.611 1.880 9.468 1.00 98.19 210 ALA A CA 1
ATOM 1378 C C . ALA A 1 210 ? -11.017 2.380 9.817 1.00 98.19 210 ALA A C 1
ATOM 1380 O O . ALA A 1 210 ? -11.282 3.573 9.677 1.00 98.19 210 ALA A O 1
ATOM 1381 N N . TRP A 1 211 ? -11.932 1.517 10.268 1.00 98.38 211 TRP A N 1
ATOM 1382 C CA . TRP A 1 211 ? -13.278 1.996 10.604 1.00 98.38 211 TRP A CA 1
ATOM 1383 C C . TRP A 1 211 ? -14.037 1.224 11.677 1.00 98.38 211 TRP A C 1
ATOM 1385 O O . TRP A 1 211 ? -13.764 0.065 11.983 1.00 98.38 211 TRP A O 1
ATOM 1395 N N . ILE A 1 212 ? -15.050 1.895 12.223 1.00 98.25 212 ILE A N 1
ATOM 1396 C CA . ILE A 1 212 ? -16.101 1.295 13.047 1.00 98.25 212 ILE A CA 1
ATOM 1397 C C . ILE A 1 212 ? -17.401 1.363 12.249 1.00 98.25 212 ILE A C 1
ATOM 1399 O O . ILE A 1 212 ? -17.811 2.441 11.810 1.00 98.25 212 ILE A O 1
ATOM 1403 N N . ASP A 1 213 ? -18.016 0.207 12.014 1.00 98.06 213 ASP A N 1
ATOM 1404 C CA . ASP A 1 213 ? -19.179 0.083 11.140 1.00 98.06 213 ASP A CA 1
ATOM 1405 C C . ASP A 1 213 ? -20.500 0.472 11.833 1.00 98.06 213 ASP A C 1
ATOM 1407 O O . ASP A 1 213 ? -20.584 0.630 13.054 1.00 98.06 213 ASP A O 1
ATOM 1411 N N . ALA A 1 214 ? -21.553 0.637 11.035 1.00 94.19 214 ALA A N 1
ATOM 1412 C CA . ALA A 1 214 ? -22.866 1.070 11.484 1.00 94.19 214 ALA A CA 1
ATOM 1413 C C . ALA A 1 214 ? -23.467 0.098 12.514 1.00 94.19 214 ALA A C 1
ATOM 1415 O O . ALA A 1 214 ? -23.360 -1.126 12.407 1.00 94.19 214 ALA A O 1
ATOM 1416 N N . GLY A 1 215 ? -24.117 0.646 13.541 1.00 92.62 215 GLY A N 1
ATOM 1417 C CA . GLY A 1 215 ? -24.743 -0.137 14.607 1.00 92.62 215 GLY A CA 1
ATOM 1418 C C . GLY A 1 215 ? -23.763 -0.797 15.582 1.00 92.62 215 GLY A C 1
ATOM 1419 O O . GLY A 1 215 ? -24.211 -1.395 16.560 1.00 92.62 215 GLY A O 1
ATOM 1420 N N . ALA A 1 216 ? -22.444 -0.706 15.362 1.00 97.69 216 ALA A N 1
ATOM 1421 C CA . ALA A 1 216 ? -21.468 -1.198 16.326 1.00 97.69 216 ALA A CA 1
ATOM 1422 C C . ALA A 1 216 ? -21.600 -0.435 17.655 1.00 97.69 216 ALA A C 1
ATOM 1424 O O . ALA A 1 216 ? -21.712 0.792 17.682 1.00 97.69 216 ALA A O 1
ATOM 1425 N N . ARG A 1 217 ? -21.589 -1.174 18.764 1.00 98.00 217 ARG A N 1
ATOM 1426 C CA . ARG A 1 217 ? -21.684 -0.659 20.131 1.00 98.00 217 ARG A CA 1
ATOM 1427 C C . ARG A 1 217 ? -20.340 -0.839 20.820 1.00 98.00 217 ARG A C 1
ATOM 1429 O O . ARG A 1 217 ? -19.989 -1.951 21.208 1.00 98.00 217 ARG A O 1
ATOM 1436 N N . VAL A 1 218 ? -19.591 0.247 20.967 1.00 98.00 218 VAL A N 1
ATOM 1437 C CA . VAL A 1 218 ? -18.238 0.229 21.533 1.00 98.00 218 VAL A CA 1
ATOM 1438 C C . VAL A 1 218 ? -18.256 0.799 22.947 1.00 98.00 218 VAL A C 1
ATOM 1440 O O . VAL A 1 218 ? -18.606 1.964 23.141 1.00 98.00 218 VAL A O 1
ATOM 1443 N N . ASN A 1 219 ? -17.879 -0.018 23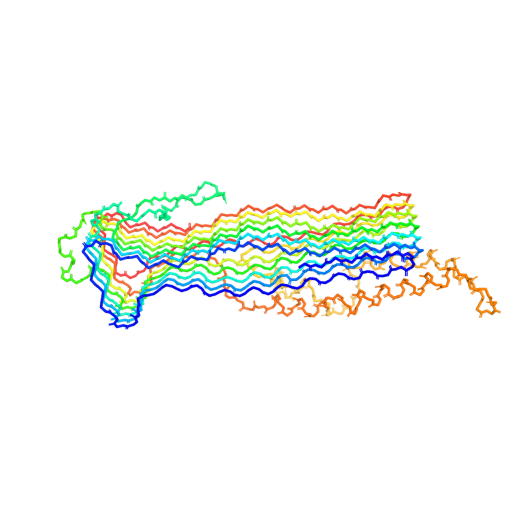.934 1.00 96.75 219 ASN A N 1
ATOM 1444 C CA . ASN A 1 219 ? -17.885 0.304 25.367 1.00 96.75 219 ASN A CA 1
ATOM 1445 C C . ASN A 1 219 ? -19.262 0.753 25.886 1.00 96.75 219 ASN A C 1
ATOM 1447 O O . ASN A 1 219 ? -19.386 1.701 26.669 1.00 96.75 219 ASN A O 1
ATOM 1451 N N . ARG A 1 220 ? -20.323 0.090 25.422 1.00 94.19 220 ARG A N 1
ATOM 1452 C CA . ARG A 1 220 ? -21.712 0.448 25.753 1.00 94.19 220 ARG A CA 1
ATOM 1453 C C . ARG A 1 220 ? -22.393 -0.558 26.669 1.00 94.19 220 ARG A C 1
ATOM 1455 O O . ARG A 1 220 ? -23.404 -0.204 27.278 1.00 94.19 220 ARG A O 1
ATOM 1462 N N . THR A 1 221 ? -21.871 -1.776 26.820 1.00 88.06 221 THR A N 1
ATOM 1463 C CA . THR A 1 221 ? -22.501 -2.764 27.707 1.00 88.06 221 THR A CA 1
ATOM 1464 C C . THR A 1 221 ? -22.410 -2.286 29.153 1.00 88.06 221 THR A C 1
ATOM 1466 O O . THR A 1 221 ? -21.315 -2.152 29.700 1.00 88.06 221 THR A O 1
ATOM 1469 N N . ALA A 1 222 ? -23.563 -1.996 29.767 1.00 82.62 222 ALA A N 1
ATOM 1470 C CA . ALA A 1 222 ? -23.661 -1.408 31.109 1.00 82.62 222 ALA A CA 1
ATOM 1471 C C . ALA A 1 222 ? -22.755 -0.166 31.297 1.00 82.62 222 ALA A C 1
ATOM 1473 O O . ALA A 1 222 ? -22.059 -0.044 32.307 1.00 82.62 222 ALA A O 1
ATOM 1474 N N . ASP A 1 223 ? -22.696 0.705 30.277 1.00 80.62 223 ASP A N 1
ATOM 1475 C CA . ASP A 1 223 ? -21.825 1.897 30.213 1.00 80.62 223 ASP A CA 1
ATOM 1476 C C . ASP A 1 223 ? -20.342 1.603 30.509 1.00 80.62 223 ASP A C 1
ATOM 1478 O O . ASP A 1 223 ? -19.589 2.437 31.028 1.00 80.62 223 ASP A O 1
ATOM 1482 N N . ASN A 1 224 ? -19.945 0.365 30.216 1.00 85.50 224 ASN A N 1
ATOM 1483 C CA . ASN A 1 224 ? -18.657 -0.221 30.519 1.00 85.50 224 ASN A CA 1
ATOM 1484 C C . ASN A 1 224 ? -18.173 0.061 31.955 1.00 85.50 224 ASN A C 1
ATOM 1486 O O . ASN A 1 224 ? -17.013 0.406 32.176 1.00 85.50 224 ASN A O 1
ATOM 1490 N N . ALA A 1 225 ? -19.064 -0.071 32.945 1.00 85.00 225 ALA A N 1
ATOM 1491 C CA . ALA A 1 225 ? -18.779 0.225 34.351 1.00 85.00 225 ALA A CA 1
ATOM 1492 C C . ALA A 1 225 ? -17.463 -0.408 34.850 1.00 85.00 225 ALA A C 1
ATOM 1494 O O . ALA A 1 225 ? -17.163 -1.564 34.545 1.00 85.00 225 ALA A O 1
ATOM 1495 N N . GLY A 1 226 ? -16.673 0.355 35.610 1.00 88.31 226 GLY A N 1
ATOM 1496 C CA . GLY A 1 226 ? -15.370 -0.085 36.121 1.00 88.31 226 GLY A CA 1
ATOM 1497 C C . GLY A 1 226 ? -14.222 -0.049 35.106 1.00 88.31 226 GLY A C 1
ATOM 1498 O O . GLY A 1 226 ? -13.188 -0.634 35.389 1.00 88.31 226 GLY A O 1
ATOM 1499 N N . ALA A 1 227 ? -14.384 0.589 33.942 1.00 93.38 227 ALA A N 1
ATOM 1500 C CA . ALA A 1 227 ? -13.279 0.848 33.014 1.00 93.38 227 ALA A CA 1
ATOM 1501 C C . ALA A 1 227 ? -12.264 1.863 33.577 1.00 93.38 227 ALA A C 1
ATOM 1503 O O . ALA A 1 227 ? -12.619 2.735 34.376 1.00 93.38 227 ALA A O 1
ATOM 1504 N N . SER A 1 228 ? -11.016 1.753 33.123 1.00 94.69 228 SER A N 1
ATOM 1505 C CA . SER A 1 228 ? -9.924 2.685 33.413 1.00 94.69 228 SER A CA 1
ATOM 1506 C C . SER A 1 228 ? -10.264 4.108 32.962 1.00 94.69 228 SER A C 1
ATOM 1508 O O . SER A 1 228 ? -10.948 4.308 31.959 1.00 94.69 228 SER A O 1
ATOM 1510 N N . SER A 1 229 ? -9.737 5.120 33.655 1.00 91.69 229 SER A N 1
ATOM 1511 C CA . SER A 1 229 ? -9.819 6.514 33.194 1.00 91.69 229 SER A CA 1
ATOM 1512 C C . SER A 1 229 ? -8.977 6.782 31.943 1.00 91.69 229 SER A C 1
ATOM 1514 O O . SER A 1 229 ? -9.179 7.801 31.297 1.00 91.69 229 SER A O 1
ATOM 1516 N N . GLN A 1 230 ? -8.033 5.891 31.622 1.00 90.56 230 GLN A N 1
ATOM 1517 C CA . GLN A 1 230 ? -7.192 5.952 30.419 1.00 90.56 230 GLN A CA 1
ATOM 1518 C C . GLN A 1 230 ? -7.827 5.230 29.221 1.00 90.56 230 GLN A C 1
ATOM 1520 O O . GLN A 1 230 ? -7.206 5.125 28.176 1.00 90.56 230 GLN A O 1
ATOM 1525 N N . GLN A 1 231 ? -9.029 4.670 29.376 1.00 96.12 231 GLN A N 1
ATOM 1526 C CA . GLN A 1 231 ? -9.688 3.907 28.327 1.00 96.12 231 GLN A CA 1
ATOM 1527 C C . GLN A 1 231 ? -10.151 4.824 27.187 1.00 96.12 231 GLN A C 1
ATOM 1529 O O . GLN A 1 231 ? -11.135 5.556 27.338 1.00 96.12 231 GLN A O 1
ATOM 1534 N N . ASP A 1 232 ? -9.495 4.693 26.039 1.00 96.88 232 ASP A N 1
ATOM 1535 C CA . ASP A 1 232 ? -9.755 5.466 24.831 1.00 96.88 232 ASP A CA 1
ATOM 1536 C C . ASP A 1 232 ? -10.429 4.606 23.749 1.00 96.88 232 ASP A C 1
ATOM 1538 O O . ASP A 1 232 ? -10.520 3.374 23.827 1.00 96.88 232 ASP A O 1
ATOM 1542 N N . VAL A 1 233 ? -10.909 5.270 22.699 1.00 98.06 233 VAL A N 1
ATOM 1543 C CA . VAL A 1 233 ? -11.235 4.627 21.422 1.00 98.06 233 VAL A CA 1
ATOM 1544 C C . VAL A 1 233 ? -10.419 5.300 20.327 1.00 98.06 233 VAL A C 1
ATOM 1546 O O . VAL A 1 233 ? -10.630 6.470 20.019 1.00 98.06 233 VAL A O 1
ATOM 1549 N N . THR A 1 234 ? -9.489 4.562 19.725 1.00 98.06 234 THR A N 1
ATOM 1550 C CA . THR A 1 234 ? -8.593 5.060 18.675 1.00 98.06 234 THR A CA 1
ATOM 1551 C C . THR A 1 234 ? -8.865 4.345 17.357 1.00 98.06 234 THR A C 1
ATOM 1553 O O . THR A 1 234 ? -8.714 3.131 17.270 1.00 98.06 234 THR A O 1
ATOM 1556 N N . VAL A 1 235 ? -9.212 5.096 16.313 1.00 98.19 235 VAL A N 1
ATOM 1557 C CA . VAL A 1 235 ? -9.378 4.616 14.934 1.00 98.19 235 VAL A CA 1
ATOM 1558 C C . VAL A 1 235 ? -8.381 5.355 14.052 1.00 98.19 235 VAL A C 1
ATOM 1560 O O . VAL A 1 235 ? -8.522 6.560 13.849 1.00 98.19 235 VAL A O 1
ATOM 1563 N N . ARG A 1 236 ? -7.350 4.678 13.538 1.00 97.56 236 ARG A N 1
ATOM 1564 C CA . ARG A 1 236 ? -6.311 5.341 12.740 1.00 97.56 236 ARG A CA 1
ATOM 1565 C C . ARG A 1 236 ? -5.896 4.595 11.481 1.00 97.56 236 ARG A C 1
ATOM 1567 O O . ARG A 1 236 ? -5.680 3.391 11.501 1.00 97.56 236 ARG A O 1
ATOM 1574 N N . ALA A 1 237 ? -5.720 5.336 10.395 1.00 97.50 237 ALA A N 1
ATOM 1575 C CA . ALA A 1 237 ? -5.179 4.837 9.138 1.00 97.50 237 ALA A CA 1
ATOM 1576 C C . ALA A 1 237 ? -3.902 5.605 8.776 1.00 97.50 237 ALA A C 1
ATOM 1578 O O . ALA A 1 237 ? -3.865 6.831 8.889 1.00 97.50 237 ALA A O 1
ATOM 1579 N N . GLY A 1 238 ? -2.853 4.899 8.357 1.00 96.19 238 GLY A N 1
ATOM 1580 C CA . GLY A 1 238 ? -1.582 5.503 7.958 1.00 96.19 238 GLY A CA 1
ATOM 1581 C C . GLY A 1 238 ? -1.015 4.860 6.701 1.00 96.19 238 GLY A C 1
ATOM 1582 O O . GLY A 1 238 ? -0.787 3.659 6.699 1.00 96.19 238 GLY A O 1
ATOM 1583 N N . ASN A 1 239 ? -0.742 5.633 5.658 1.00 95.38 239 ASN A N 1
ATOM 1584 C CA . ASN A 1 239 ? -0.123 5.121 4.436 1.00 95.38 239 ASN A CA 1
ATOM 1585 C C . ASN A 1 239 ? 1.155 5.906 4.124 1.00 95.38 239 ASN A C 1
ATOM 1587 O O . ASN A 1 239 ? 1.111 7.136 4.042 1.00 95.38 239 ASN A O 1
ATOM 1591 N N . ARG A 1 240 ? 2.286 5.214 3.979 1.00 94.94 240 ARG A N 1
ATOM 1592 C CA . ARG A 1 240 ? 3.566 5.815 3.609 1.00 94.94 240 ARG A CA 1
ATOM 1593 C C . ARG A 1 240 ? 4.114 5.178 2.346 1.00 94.94 240 ARG A C 1
ATOM 1595 O O . ARG A 1 240 ? 4.318 3.974 2.310 1.00 94.94 240 ARG A O 1
ATOM 1602 N N . ILE A 1 241 ? 4.539 6.013 1.413 1.00 93.19 241 ILE A N 1
ATOM 1603 C CA . ILE A 1 241 ? 5.219 5.565 0.205 1.00 93.19 241 ILE A CA 1
ATOM 1604 C C . ILE A 1 241 ? 6.538 6.318 0.003 1.00 93.19 241 ILE A C 1
ATOM 1606 O O . ILE A 1 241 ? 6.636 7.529 0.209 1.00 93.19 241 ILE A O 1
ATOM 1610 N N . GLU A 1 242 ? 7.577 5.576 -0.363 1.00 95.06 242 GLU A N 1
ATOM 1611 C CA . GLU A 1 242 ? 8.860 6.099 -0.807 1.00 95.06 242 GLU A CA 1
ATOM 1612 C C . GLU A 1 242 ? 9.213 5.454 -2.147 1.00 95.06 242 GLU A C 1
ATOM 1614 O O . GLU A 1 242 ? 9.315 4.231 -2.246 1.00 95.06 242 GLU A O 1
ATOM 1619 N N . THR A 1 243 ? 9.374 6.265 -3.195 1.00 94.31 243 THR A N 1
ATOM 1620 C CA . THR A 1 243 ? 9.772 5.753 -4.509 1.00 94.31 243 THR A CA 1
ATOM 1621 C C . THR A 1 243 ? 11.036 6.406 -5.039 1.00 94.31 243 THR A C 1
ATOM 1623 O O . THR A 1 243 ? 11.259 7.613 -4.916 1.00 94.31 243 THR A O 1
ATOM 1626 N N . PHE A 1 244 ? 11.857 5.580 -5.676 1.00 94.88 244 PHE A N 1
ATOM 1627 C CA . PHE A 1 244 ? 12.959 5.983 -6.526 1.00 94.88 244 PHE A CA 1
ATOM 1628 C C . PHE A 1 244 ? 12.787 5.349 -7.905 1.00 94.88 244 PHE A C 1
ATOM 1630 O O . PHE A 1 244 ? 12.805 4.124 -8.035 1.00 94.88 244 PHE A O 1
ATOM 1637 N N . SER A 1 245 ? 12.668 6.170 -8.947 1.00 92.50 245 SER A N 1
ATOM 1638 C CA . SER A 1 245 ? 12.646 5.696 -10.334 1.00 92.50 245 SER A CA 1
ATOM 1639 C C . SER A 1 245 ? 13.847 6.189 -11.129 1.00 92.50 245 SER A C 1
ATOM 1641 O O . SER A 1 245 ? 14.260 7.344 -11.029 1.00 92.50 245 SER A O 1
ATOM 1643 N N . PHE A 1 246 ? 14.400 5.322 -11.970 1.00 92.62 246 PHE A N 1
ATOM 1644 C CA . PHE A 1 246 ? 15.419 5.681 -12.941 1.00 92.62 246 PHE A CA 1
ATOM 1645 C C . PHE A 1 246 ? 15.094 5.076 -14.301 1.00 92.62 246 PHE A C 1
ATOM 1647 O O . PHE A 1 246 ? 15.008 3.855 -14.432 1.00 92.62 246 PHE A O 1
ATOM 1654 N N . ALA A 1 247 ? 15.019 5.913 -15.333 1.00 81.06 247 ALA A N 1
ATOM 1655 C CA . ALA A 1 247 ? 14.978 5.461 -16.721 1.00 81.06 247 ALA A CA 1
ATOM 1656 C C . ALA A 1 247 ? 16.145 6.066 -17.503 1.00 81.06 247 ALA A C 1
ATOM 1658 O O . ALA A 1 247 ? 16.329 7.283 -17.518 1.00 81.06 247 ALA A O 1
ATOM 1659 N N . GLY A 1 248 ? 16.937 5.219 -18.155 1.00 79.94 248 GLY A N 1
ATOM 1660 C CA . GLY A 1 248 ? 18.194 5.605 -18.779 1.00 79.94 248 GLY A CA 1
ATOM 1661 C C . GLY A 1 248 ? 18.414 4.967 -20.144 1.00 79.94 248 GLY A C 1
ATOM 1662 O O . GLY A 1 248 ? 18.398 3.744 -20.254 1.00 79.94 248 GLY A O 1
ATOM 1663 N N . GLY A 1 249 ? 18.698 5.779 -21.160 1.00 75.56 249 GLY A N 1
ATOM 1664 C CA . GLY A 1 249 ? 19.174 5.333 -22.470 1.00 75.56 249 GLY A CA 1
ATOM 1665 C C . GLY A 1 249 ? 20.518 5.968 -22.800 1.00 75.56 249 GLY A C 1
ATOM 1666 O O . GLY A 1 249 ? 20.595 7.179 -23.002 1.00 75.56 249 GLY A O 1
ATOM 1667 N N . LEU A 1 250 ? 21.573 5.156 -22.857 1.00 88.50 250 LEU A N 1
ATOM 1668 C CA . LEU A 1 250 ? 22.943 5.594 -23.116 1.00 88.50 250 LEU A CA 1
ATOM 1669 C C . LEU A 1 250 ? 23.451 4.998 -24.427 1.00 88.50 250 LEU A C 1
ATOM 1671 O O . LEU A 1 250 ? 23.742 3.806 -24.508 1.00 88.50 250 LEU A O 1
ATOM 1675 N N . ALA A 1 251 ? 23.572 5.819 -25.459 1.00 74.88 251 ALA A N 1
ATOM 1676 C CA . ALA A 1 251 ? 24.045 5.384 -26.763 1.00 74.88 251 ALA A CA 1
ATOM 1677 C C . ALA A 1 251 ? 25.355 6.068 -27.151 1.00 74.88 251 ALA A C 1
ATOM 1679 O O . ALA A 1 251 ? 25.505 7.271 -26.955 1.00 74.88 251 ALA A O 1
ATOM 1680 N N . GLY A 1 252 ? 26.287 5.318 -27.739 1.00 74.56 252 GLY A N 1
ATOM 1681 C CA . GLY A 1 252 ? 27.579 5.823 -28.203 1.00 74.56 252 GLY A CA 1
ATOM 1682 C C . GLY A 1 252 ? 27.980 5.251 -29.564 1.00 74.56 252 GLY A C 1
ATOM 1683 O O . GLY A 1 252 ? 27.829 4.050 -29.795 1.00 74.56 252 GLY A O 1
ATOM 1684 N N . GLY A 1 253 ? 28.511 6.097 -30.452 1.00 71.00 253 GLY A N 1
ATOM 1685 C CA . GLY A 1 253 ? 29.046 5.671 -31.747 1.00 71.00 253 GLY A CA 1
ATOM 1686 C C . GLY A 1 253 ? 29.414 6.794 -32.710 1.00 71.00 253 GLY A C 1
ATOM 1687 O O . GLY A 1 253 ? 29.683 7.904 -32.282 1.00 71.00 253 GLY A O 1
ATOM 1688 N N . PHE A 1 254 ? 29.434 6.539 -34.021 1.00 64.25 254 PHE A N 1
ATOM 1689 C CA . PHE A 1 254 ? 29.427 7.615 -35.025 1.00 64.25 254 PHE A CA 1
ATOM 1690 C C . PHE A 1 254 ? 28.055 8.304 -35.040 1.00 64.25 254 PHE A C 1
ATOM 1692 O O . PHE A 1 254 ? 27.975 9.533 -35.051 1.00 64.25 254 PHE A O 1
ATOM 1699 N N . VAL A 1 255 ? 26.985 7.508 -34.945 1.00 58.50 255 VAL A N 1
ATOM 1700 C CA . VAL A 1 255 ? 25.632 7.962 -34.595 1.00 58.50 255 VAL A CA 1
ATOM 1701 C C . VAL A 1 255 ? 25.245 7.355 -33.249 1.00 58.50 255 VAL A C 1
ATOM 1703 O O . VAL A 1 255 ? 25.279 6.134 -33.103 1.00 58.50 255 VAL A O 1
ATOM 1706 N N . GLY A 1 256 ? 24.861 8.183 -32.281 1.00 49.38 256 GLY A N 1
ATOM 1707 C CA . GLY A 1 256 ? 24.367 7.745 -30.975 1.00 49.38 256 GLY A CA 1
ATOM 1708 C C . GLY A 1 256 ? 22.973 8.298 -30.705 1.00 49.38 256 GLY A C 1
ATOM 1709 O O . GLY A 1 256 ? 22.796 9.514 -30.680 1.00 49.38 256 GLY A O 1
ATOM 1710 N N . VAL A 1 257 ? 21.992 7.422 -30.481 1.00 67.69 257 VAL A N 1
ATOM 1711 C CA . VAL A 1 257 ? 20.612 7.807 -30.147 1.00 67.69 257 VAL A CA 1
ATOM 1712 C C . VAL A 1 257 ? 20.197 7.203 -28.809 1.00 67.69 257 VAL A C 1
ATOM 1714 O O . VAL A 1 257 ? 19.977 5.997 -28.704 1.00 67.69 257 VAL A O 1
ATOM 1717 N N . GLY A 1 258 ? 20.084 8.050 -27.790 1.00 51.06 258 GLY A N 1
ATOM 1718 C CA . GLY A 1 258 ? 19.575 7.697 -26.470 1.00 51.06 258 GLY A CA 1
ATOM 1719 C C . GLY A 1 258 ? 18.125 8.142 -26.297 1.00 51.06 258 GLY A C 1
ATOM 1720 O O . GLY A 1 258 ? 17.773 9.287 -26.585 1.00 51.06 258 GLY A O 1
ATOM 1721 N N . GLY A 1 259 ? 17.288 7.245 -25.794 1.00 59.44 259 GLY A N 1
ATOM 1722 C CA . GLY A 1 259 ? 15.905 7.502 -25.419 1.00 59.44 259 GLY A CA 1
ATOM 1723 C C . GLY A 1 259 ? 15.634 7.032 -23.995 1.00 59.44 259 GLY A C 1
ATOM 1724 O O . GLY A 1 259 ? 16.078 5.956 -23.595 1.00 59.44 259 GLY A O 1
ATOM 1725 N N . ALA A 1 260 ? 14.885 7.817 -23.231 1.00 59.88 260 ALA A N 1
ATOM 1726 C CA . ALA A 1 260 ? 14.419 7.398 -21.917 1.00 59.88 260 ALA A CA 1
ATOM 1727 C C . ALA A 1 260 ? 12.990 7.867 -21.657 1.00 59.88 260 ALA A C 1
ATOM 1729 O O . ALA A 1 260 ? 12.631 9.002 -21.974 1.00 59.88 260 ALA A O 1
ATOM 1730 N N . VAL A 1 261 ? 12.182 6.987 -21.072 1.00 67.56 261 VAL A N 1
ATOM 1731 C CA . VAL A 1 261 ? 10.809 7.284 -20.665 1.00 67.56 261 VAL A CA 1
ATOM 1732 C C . VAL A 1 261 ? 10.599 6.786 -19.243 1.00 67.56 261 VAL A C 1
ATOM 1734 O O . VAL A 1 261 ? 10.806 5.612 -18.963 1.00 67.56 261 VAL A O 1
ATOM 1737 N N . ASP A 1 262 ? 10.178 7.673 -18.355 1.00 73.25 262 ASP A N 1
ATOM 1738 C CA . ASP A 1 262 ? 9.822 7.358 -16.974 1.00 73.25 262 ASP A CA 1
ATOM 1739 C C . ASP A 1 262 ? 8.380 7.794 -16.718 1.00 73.25 262 ASP A C 1
ATOM 1741 O O . ASP A 1 262 ? 8.040 8.967 -16.892 1.00 73.25 262 ASP A O 1
ATOM 1745 N N . ILE A 1 263 ? 7.519 6.849 -16.358 1.00 75.88 263 ILE A N 1
ATOM 1746 C CA . ILE A 1 263 ? 6.103 7.093 -16.093 1.00 75.88 263 ILE A CA 1
ATOM 1747 C C . ILE A 1 263 ? 5.773 6.583 -14.699 1.00 75.88 263 ILE A C 1
ATOM 1749 O O . ILE A 1 263 ? 5.972 5.406 -14.413 1.00 75.88 263 ILE A O 1
ATOM 1753 N N . GLY A 1 264 ? 5.196 7.442 -13.867 1.00 73.06 264 GLY A N 1
ATOM 1754 C CA . GLY A 1 264 ? 4.695 7.079 -12.549 1.00 73.06 264 GLY A CA 1
ATOM 1755 C C . GLY A 1 264 ? 3.232 7.461 -12.359 1.00 73.06 264 GLY A C 1
ATOM 1756 O O . GLY A 1 264 ? 2.810 8.560 -12.719 1.00 73.06 264 GLY A O 1
ATOM 1757 N N . SER A 1 265 ? 2.453 6.565 -11.762 1.00 83.19 265 SER A N 1
ATOM 1758 C CA . SER A 1 265 ? 1.126 6.864 -11.229 1.00 83.19 265 SER A CA 1
ATOM 1759 C C . SER A 1 265 ? 1.037 6.283 -9.831 1.00 83.19 265 SER A C 1
ATOM 1761 O O . SER A 1 265 ? 1.023 5.065 -9.681 1.00 83.19 265 SER A O 1
ATOM 1763 N N . ILE A 1 266 ? 0.940 7.156 -8.838 1.00 84.38 266 ILE A N 1
ATOM 1764 C CA . ILE A 1 266 ? 0.738 6.793 -7.441 1.00 84.38 266 ILE A CA 1
ATOM 1765 C C . ILE A 1 266 ? -0.646 7.276 -7.024 1.00 84.38 266 ILE A C 1
ATOM 1767 O O . ILE A 1 266 ? -0.959 8.468 -7.115 1.00 84.38 266 ILE A O 1
ATOM 1771 N N . LYS A 1 267 ? -1.474 6.339 -6.575 1.00 84.12 267 LYS A N 1
ATOM 1772 C CA . LYS A 1 267 ? -2.797 6.589 -6.012 1.00 84.12 267 LYS A CA 1
ATOM 1773 C C . LYS A 1 267 ? -2.842 5.954 -4.637 1.00 84.12 267 LYS A C 1
ATOM 1775 O O . LYS A 1 267 ? -2.730 4.745 -4.516 1.00 84.12 267 LYS A O 1
ATOM 1780 N N . ASN A 1 268 ? -2.978 6.778 -3.614 1.00 84.19 268 ASN A N 1
ATOM 1781 C CA . ASN A 1 268 ? -3.037 6.299 -2.248 1.00 84.19 268 ASN A CA 1
ATOM 1782 C C . ASN A 1 268 ? -4.278 6.873 -1.588 1.00 84.19 268 ASN A C 1
ATOM 1784 O O . ASN A 1 268 ? -4.438 8.092 -1.511 1.00 84.19 268 ASN A O 1
ATOM 1788 N N . ASP A 1 269 ? -5.123 5.985 -1.086 1.00 88.88 269 ASP A N 1
ATOM 1789 C CA . ASP A 1 269 ? -6.361 6.337 -0.412 1.00 88.88 269 ASP A CA 1
ATOM 1790 C C . ASP A 1 269 ? -6.256 5.914 1.045 1.00 88.88 269 ASP A C 1
ATOM 1792 O O . ASP A 1 269 ? -6.181 4.732 1.376 1.00 88.88 269 ASP A O 1
ATOM 1796 N N . THR A 1 270 ? -6.221 6.900 1.940 1.00 93.50 270 THR A N 1
ATOM 1797 C CA . THR A 1 270 ? -6.079 6.654 3.379 1.00 93.50 270 THR A CA 1
ATOM 1798 C C . THR A 1 270 ? -7.302 7.171 4.103 1.00 93.50 270 THR A C 1
ATOM 1800 O O . THR A 1 270 ? -7.536 8.377 4.123 1.00 93.50 270 THR A O 1
ATOM 1803 N N . ALA A 1 271 ? -8.083 6.283 4.719 1.00 93.50 271 ALA A N 1
ATOM 1804 C CA . ALA A 1 271 ? -9.331 6.674 5.364 1.00 93.50 271 ALA A CA 1
ATOM 1805 C C . ALA A 1 271 ? -9.479 6.109 6.779 1.00 93.50 271 ALA A C 1
ATOM 1807 O O . ALA A 1 271 ? -9.355 4.907 6.993 1.00 93.50 271 ALA A O 1
ATOM 1808 N N . ALA A 1 272 ? -9.819 6.966 7.737 1.00 93.38 272 ALA A N 1
ATOM 1809 C CA . ALA A 1 272 ? -10.207 6.563 9.084 1.00 93.38 272 ALA A CA 1
ATOM 1810 C C . ALA A 1 272 ? -11.600 7.106 9.401 1.00 93.38 272 ALA A C 1
ATOM 1812 O O . ALA A 1 272 ? -11.818 8.312 9.298 1.00 93.38 272 ALA A O 1
ATOM 1813 N N . PHE A 1 273 ? -12.558 6.254 9.767 1.00 92.62 273 PHE A N 1
ATOM 1814 C CA . PHE A 1 273 ? -13.917 6.748 9.989 1.00 92.62 273 PHE A CA 1
ATOM 1815 C C . PHE A 1 273 ? -14.779 5.946 10.961 1.00 92.62 273 PHE A C 1
ATOM 1817 O O . PHE A 1 273 ? -14.569 4.763 11.210 1.00 92.62 273 PHE A O 1
ATOM 1824 N N . ILE A 1 274 ? -15.794 6.615 11.504 1.00 90.00 274 ILE A N 1
ATOM 1825 C CA . ILE A 1 274 ? -16.872 6.000 12.284 1.00 90.00 274 ILE A CA 1
ATOM 1826 C C . ILE A 1 274 ? -18.169 6.207 11.506 1.00 90.00 274 ILE A C 1
ATOM 1828 O O . ILE A 1 274 ? -18.543 7.349 11.226 1.00 90.00 274 ILE A O 1
ATOM 1832 N N . ARG A 1 275 ? -18.841 5.110 11.142 1.00 89.44 275 ARG A N 1
ATOM 1833 C CA . ARG A 1 275 ? -20.066 5.155 10.334 1.00 89.44 275 ARG A CA 1
ATOM 1834 C C . ARG A 1 275 ? -21.295 5.598 11.128 1.00 89.44 275 ARG A C 1
ATOM 1836 O O . ARG A 1 275 ? -21.373 5.443 12.349 1.00 89.44 275 ARG A O 1
ATOM 1843 N N . GLY A 1 276 ? -22.289 6.108 10.405 1.00 80.69 276 GLY A N 1
ATOM 1844 C CA . GLY A 1 276 ? -23.577 6.512 10.954 1.00 80.69 276 GLY A CA 1
ATOM 1845 C C . GLY A 1 276 ? -24.271 5.347 11.664 1.00 80.69 276 GLY A C 1
ATOM 1846 O O . GLY A 1 276 ? -24.250 4.211 11.196 1.00 80.69 276 GLY A O 1
ATOM 1847 N N . GLY A 1 277 ? -24.878 5.614 12.820 1.00 81.56 277 GLY A N 1
ATOM 1848 C CA . GLY A 1 277 ? -25.542 4.604 13.644 1.00 81.56 277 GLY A CA 1
ATOM 1849 C C . GLY A 1 277 ? -24.620 3.819 14.582 1.00 81.56 277 GLY A C 1
ATOM 1850 O O . GLY A 1 277 ? -25.131 3.039 15.380 1.00 81.56 277 GLY A O 1
ATOM 1851 N N . ALA A 1 278 ? -23.295 4.000 14.529 1.00 92.25 278 ALA A N 1
ATOM 1852 C CA . ALA A 1 278 ? -22.403 3.483 15.570 1.00 92.25 278 ALA A CA 1
ATOM 1853 C C . ALA A 1 278 ? -22.621 4.230 16.903 1.00 92.25 278 ALA A C 1
ATOM 1855 O O . ALA A 1 278 ? -22.818 5.449 16.910 1.00 92.25 278 ALA A O 1
ATOM 1856 N N . ASP A 1 279 ? -22.567 3.509 18.027 1.00 95.75 279 ASP A N 1
ATOM 1857 C CA . ASP A 1 279 ? -22.645 4.055 19.388 1.00 95.75 279 ASP A CA 1
ATOM 1858 C C . ASP A 1 279 ? -21.324 3.789 20.122 1.00 95.75 279 ASP A C 1
ATOM 1860 O O . ASP A 1 279 ? -21.059 2.672 20.573 1.00 95.75 279 ASP A O 1
ATOM 1864 N N . VAL A 1 280 ? -20.475 4.811 20.208 1.00 96.06 280 VAL A N 1
ATOM 1865 C CA . VAL A 1 280 ? -19.098 4.712 20.706 1.00 96.06 280 VAL A CA 1
ATOM 1866 C C . VAL A 1 280 ? -18.959 5.492 22.005 1.00 96.06 280 VAL A C 1
ATOM 1868 O O . VAL A 1 280 ? -19.346 6.659 22.080 1.00 96.06 280 VAL A O 1
ATOM 1871 N N . ALA A 1 281 ? -18.376 4.866 23.026 1.00 94.75 281 ALA A N 1
ATOM 1872 C CA . ALA A 1 281 ? -18.037 5.524 24.280 1.00 94.75 281 ALA A CA 1
ATOM 1873 C C . ALA A 1 281 ? -16.568 5.305 24.681 1.00 94.75 281 ALA A C 1
ATOM 1875 O O . ALA A 1 281 ? -16.011 4.227 24.483 1.00 94.75 281 ALA A O 1
ATOM 1876 N N . ALA A 1 282 ? -15.959 6.313 25.297 1.00 92.00 282 ALA A N 1
ATOM 1877 C CA . ALA A 1 282 ? -14.649 6.242 25.943 1.00 92.00 282 ALA A CA 1
ATOM 1878 C C . ALA A 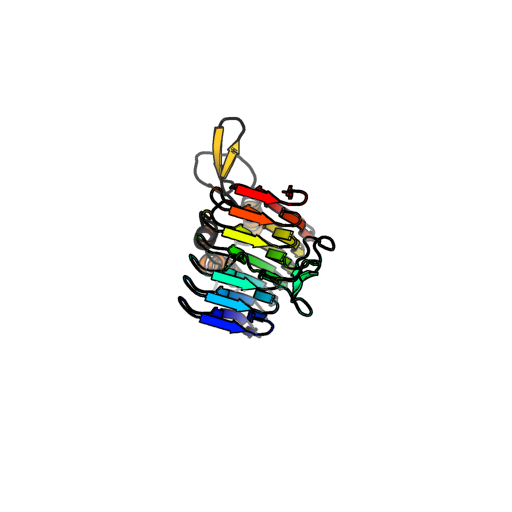1 282 ? -14.685 6.991 27.283 1.00 92.00 282 ALA A C 1
ATOM 1880 O O . ALA A 1 282 ? -15.406 7.985 27.424 1.00 92.00 282 ALA A O 1
ATOM 1881 N N . ARG A 1 283 ? -13.920 6.523 28.277 1.00 93.88 283 ARG A N 1
ATOM 1882 C CA . ARG A 1 283 ? -13.701 7.271 29.529 1.00 93.88 283 ARG A CA 1
ATOM 1883 C C . ARG A 1 283 ? -12.673 8.381 29.338 1.00 93.88 283 ARG A C 1
ATOM 1885 O O . ARG A 1 283 ? -12.864 9.457 29.897 1.00 93.88 283 ARG A O 1
ATOM 1892 N N . GLY A 1 284 ? -11.631 8.107 28.561 1.00 91.81 284 GLY A N 1
ATOM 1893 C CA . GLY A 1 284 ? -10.686 9.090 28.059 1.00 91.81 284 GLY A CA 1
ATOM 1894 C C . GLY A 1 284 ? -11.172 9.652 26.729 1.00 91.81 284 GLY A C 1
ATOM 1895 O O . GLY A 1 284 ? -12.311 10.109 26.646 1.00 91.81 284 GLY A O 1
ATOM 1896 N N . ASP A 1 285 ? -10.325 9.605 25.710 1.00 93.12 285 ASP A N 1
ATOM 1897 C CA . ASP A 1 285 ? -10.513 10.263 24.422 1.00 93.12 285 ASP A CA 1
ATOM 1898 C C . ASP A 1 285 ? -11.122 9.342 23.349 1.00 93.12 285 ASP A C 1
ATOM 1900 O O . ASP A 1 285 ? -10.960 8.120 23.351 1.00 93.12 285 ASP A O 1
ATOM 1904 N N . VAL A 1 286 ? -11.787 9.953 22.363 1.00 94.06 286 VAL A N 1
ATOM 1905 C CA . VAL A 1 286 ? -12.113 9.296 21.088 1.00 94.06 286 VAL A CA 1
ATOM 1906 C C . VAL A 1 286 ? -11.330 9.971 19.971 1.00 94.06 286 VAL A C 1
ATOM 1908 O O . VAL A 1 286 ? -11.433 11.183 19.775 1.00 94.06 286 VAL A O 1
ATOM 1911 N N . VAL A 1 287 ? -10.553 9.192 19.224 1.00 95.12 287 VAL A N 1
ATOM 1912 C CA . VAL A 1 287 ? -9.646 9.707 18.200 1.00 95.12 287 VAL A CA 1
ATOM 1913 C C . VAL A 1 287 ? -9.862 8.996 16.872 1.00 95.12 287 VAL A C 1
ATOM 1915 O O . VAL A 1 287 ? -9.821 7.771 16.810 1.00 95.12 287 VAL A O 1
ATOM 1918 N N . VAL A 1 288 ? -10.056 9.771 15.806 1.00 92.94 288 VAL A N 1
ATOM 1919 C CA . VAL A 1 288 ? -10.200 9.292 14.426 1.00 92.94 288 VAL A CA 1
ATOM 1920 C C . VAL A 1 288 ? -9.180 10.016 13.552 1.00 92.94 288 VAL A C 1
ATOM 1922 O O . VAL A 1 288 ? -9.311 11.215 13.334 1.00 92.94 288 VAL A O 1
ATOM 1925 N N . GLY A 1 289 ? -8.157 9.314 13.062 1.00 91.12 289 GLY A N 1
ATOM 1926 C CA . GLY A 1 289 ? -7.019 9.949 12.388 1.00 91.12 289 GLY A CA 1
ATOM 1927 C C . GLY A 1 289 ? -6.597 9.261 11.093 1.00 91.12 289 GLY A C 1
ATOM 1928 O O . GLY A 1 289 ? -6.371 8.055 11.091 1.00 91.12 289 GLY A O 1
ATOM 1929 N N . ALA A 1 290 ? -6.440 10.004 10.001 1.00 92.38 290 ALA A N 1
ATOM 1930 C CA . ALA A 1 290 ? -5.925 9.495 8.730 1.00 92.38 290 ALA A CA 1
ATOM 1931 C C . ALA A 1 290 ? -4.661 10.258 8.318 1.00 92.38 290 ALA A C 1
ATOM 1933 O O . ALA A 1 290 ? -4.654 11.489 8.284 1.00 92.38 290 ALA A O 1
ATOM 1934 N N . HIS A 1 291 ? -3.587 9.540 7.994 1.00 92.81 291 HIS A N 1
ATOM 1935 C CA . HIS A 1 291 ? -2.296 10.151 7.685 1.00 92.81 291 HIS A CA 1
ATOM 1936 C C . HIS A 1 291 ? -1.654 9.557 6.441 1.00 92.81 291 HIS A C 1
ATOM 1938 O O . HIS A 1 291 ? -1.433 8.351 6.373 1.00 92.81 291 HIS A O 1
ATOM 1944 N N . HIS A 1 292 ? -1.263 10.414 5.507 1.00 91.62 292 HIS A N 1
ATOM 1945 C CA . HIS A 1 292 ? -0.517 10.026 4.324 1.00 91.62 292 HIS A CA 1
ATOM 1946 C C . HIS A 1 292 ? 0.830 10.747 4.260 1.00 91.62 292 HIS A C 1
ATOM 1948 O O . HIS A 1 292 ? 0.905 11.961 4.470 1.00 91.62 292 HIS A O 1
ATOM 1954 N N . LEU A 1 293 ? 1.898 9.984 4.020 1.00 90.31 293 LEU A N 1
ATOM 1955 C CA . LEU A 1 293 ? 3.245 10.500 3.787 1.00 90.31 293 LEU A CA 1
ATOM 1956 C C . LEU A 1 293 ? 3.744 9.980 2.446 1.00 90.31 293 LEU A C 1
ATOM 1958 O O . LEU A 1 293 ? 3.773 8.771 2.226 1.00 90.31 293 LEU A O 1
ATOM 1962 N N . ASP A 1 294 ? 4.190 10.886 1.592 1.00 89.19 294 ASP A N 1
ATOM 1963 C CA . ASP A 1 294 ? 4.646 10.542 0.256 1.00 89.19 294 ASP A CA 1
ATOM 1964 C C . ASP A 1 294 ? 6.007 11.175 -0.051 1.00 89.19 294 ASP A C 1
ATOM 1966 O O . ASP A 1 294 ? 6.226 12.366 0.189 1.00 89.19 294 ASP A O 1
ATOM 1970 N N . LYS A 1 295 ? 6.944 10.373 -0.555 1.00 91.06 295 LYS A N 1
ATOM 1971 C CA . LYS A 1 295 ? 8.305 10.796 -0.877 1.00 91.06 295 LYS A CA 1
ATOM 1972 C C . LYS A 1 295 ? 8.766 10.156 -2.187 1.00 91.06 295 LYS A C 1
ATOM 1974 O O . LYS A 1 295 ? 9.201 9.009 -2.205 1.00 91.06 295 LYS A O 1
ATOM 1979 N N . ASN A 1 296 ? 8.749 10.916 -3.278 1.00 87.94 296 ASN A N 1
ATOM 1980 C CA . ASN A 1 296 ? 9.054 10.394 -4.611 1.00 87.94 296 ASN A CA 1
ATOM 1981 C C . ASN A 1 296 ? 10.213 11.120 -5.279 1.00 87.94 296 ASN A C 1
ATOM 1983 O O . ASN A 1 296 ? 10.203 12.342 -5.449 1.00 87.94 296 ASN A O 1
ATOM 1987 N N . PHE A 1 297 ? 11.182 10.334 -5.730 1.00 87.69 297 PHE A N 1
ATOM 1988 C CA . PHE A 1 297 ? 12.329 10.795 -6.487 1.00 87.69 297 PHE A CA 1
ATOM 1989 C C . PHE A 1 297 ? 12.396 10.060 -7.817 1.00 87.69 297 PHE A C 1
ATOM 1991 O O . PHE A 1 297 ? 12.218 8.846 -7.885 1.00 87.69 297 PHE A O 1
ATOM 1998 N N . GLY A 1 298 ? 12.706 10.778 -8.890 1.00 80.75 298 GLY A N 1
ATOM 1999 C CA . GLY A 1 298 ? 12.942 10.121 -10.169 1.00 80.75 298 GLY A CA 1
ATOM 2000 C C . GLY A 1 298 ? 13.953 10.835 -11.042 1.00 80.75 298 GLY A C 1
ATOM 2001 O O . GLY A 1 298 ? 14.070 12.063 -11.019 1.00 80.75 298 GLY A O 1
ATOM 2002 N N . PHE A 1 299 ? 14.695 10.053 -11.819 1.00 82.38 299 PHE A N 1
ATOM 2003 C CA . PHE A 1 299 ? 15.708 10.555 -12.733 1.00 82.38 299 PHE A CA 1
ATOM 2004 C C . PHE A 1 299 ? 15.559 9.909 -14.113 1.00 82.38 299 PHE A C 1
ATOM 2006 O O . PHE A 1 299 ? 15.641 8.693 -14.269 1.00 82.38 299 PHE A O 1
ATOM 2013 N N . THR A 1 300 ? 15.370 10.729 -15.141 1.00 64.75 300 THR A N 1
ATOM 2014 C CA . THR A 1 300 ? 15.259 10.273 -16.530 1.00 64.75 300 THR A CA 1
ATOM 2015 C C . THR A 1 300 ? 16.435 10.809 -17.330 1.00 64.75 300 THR A C 1
ATOM 2017 O O . THR A 1 300 ? 16.620 12.022 -17.421 1.00 64.75 300 THR A O 1
ATOM 2020 N N . LEU A 1 301 ? 17.233 9.925 -17.923 1.00 73.00 301 LEU A N 1
ATOM 2021 C CA . LEU A 1 301 ? 18.464 10.289 -18.616 1.00 73.00 301 LEU A CA 1
ATOM 2022 C C . LEU A 1 301 ? 18.515 9.693 -20.021 1.00 73.00 301 LEU A C 1
ATOM 2024 O O . LEU A 1 301 ? 18.511 8.481 -20.193 1.00 73.00 301 LEU A O 1
ATOM 2028 N N . ALA A 1 302 ? 18.662 10.539 -21.030 1.00 64.81 302 ALA A N 1
ATOM 2029 C CA . ALA A 1 302 ? 18.857 10.104 -22.403 1.00 64.81 302 ALA A CA 1
ATOM 2030 C C . ALA A 1 302 ? 20.090 10.775 -22.998 1.00 64.81 302 ALA A C 1
ATOM 2032 O O . ALA A 1 302 ? 20.105 11.989 -23.207 1.00 64.81 302 ALA A O 1
ATOM 2033 N N . LEU A 1 303 ? 21.124 9.985 -23.275 1.00 71.19 303 LEU A N 1
ATOM 2034 C CA . LEU A 1 303 ? 22.374 10.473 -23.844 1.00 71.19 303 LEU A CA 1
ATOM 2035 C C . LEU A 1 303 ? 22.672 9.753 -25.154 1.00 71.19 303 LEU A C 1
ATOM 2037 O O . LEU A 1 303 ? 22.744 8.526 -25.192 1.00 71.19 303 LEU A O 1
ATOM 2041 N N . GLY A 1 304 ? 22.872 10.530 -26.215 1.00 65.06 304 GLY A N 1
ATOM 2042 C CA . GLY A 1 304 ? 23.400 10.048 -27.487 1.00 65.06 304 GLY A CA 1
ATOM 2043 C C . GLY A 1 304 ? 24.750 10.693 -27.759 1.00 65.06 304 GLY A C 1
ATOM 2044 O O . GLY A 1 304 ? 24.818 11.905 -27.929 1.00 65.06 304 GLY A O 1
ATOM 2045 N N . GLY A 1 305 ? 25.825 9.913 -27.773 1.00 63.25 305 GLY A N 1
ATOM 2046 C CA . GLY A 1 305 ? 27.183 10.369 -28.064 1.00 63.25 305 GLY A CA 1
ATOM 2047 C C . GLY A 1 305 ? 27.657 9.919 -29.445 1.00 63.25 305 GLY A C 1
ATOM 2048 O O . GLY A 1 305 ? 27.487 8.755 -29.805 1.00 63.25 305 GLY A O 1
ATOM 2049 N N . GLY A 1 306 ? 28.279 10.818 -30.208 1.00 61.34 306 GLY A N 1
ATOM 2050 C CA . GLY A 1 306 ? 28.909 10.493 -31.484 1.00 61.34 306 GLY A CA 1
ATOM 2051 C C . GLY A 1 306 ? 29.260 11.696 -32.343 1.00 61.34 306 GLY A C 1
ATOM 2052 O O . GLY A 1 306 ? 29.365 12.801 -31.841 1.00 61.34 306 GLY A O 1
ATOM 2053 N N . VAL A 1 307 ? 29.447 11.511 -33.650 1.00 60.81 307 VAL A N 1
ATOM 2054 C CA . VAL A 1 307 ? 29.473 12.645 -34.595 1.00 60.81 307 VAL A CA 1
ATOM 2055 C C . VAL A 1 307 ? 28.080 13.269 -34.670 1.00 60.81 307 VAL A C 1
ATOM 2057 O O . VAL A 1 307 ? 27.948 14.494 -34.626 1.00 60.81 307 VAL A O 1
ATOM 2060 N N . VAL A 1 308 ? 27.056 12.411 -34.705 1.00 49.25 308 VAL A N 1
ATOM 2061 C CA . VAL A 1 308 ? 25.646 12.772 -34.541 1.00 49.25 308 VAL A CA 1
ATOM 2062 C C . VAL A 1 308 ? 25.140 12.162 -33.238 1.00 49.25 308 VAL A C 1
ATOM 2064 O O . VAL A 1 308 ? 25.084 10.939 -33.105 1.00 49.25 308 VAL A O 1
ATOM 2067 N N . GLY A 1 309 ? 24.782 13.010 -32.279 1.00 42.09 309 GLY A N 1
ATOM 2068 C CA . GLY A 1 309 ? 24.293 12.599 -30.965 1.00 42.09 309 GLY A CA 1
ATOM 2069 C C . GLY A 1 309 ? 22.876 13.102 -30.729 1.00 42.09 309 GLY A C 1
ATOM 2070 O O . GLY A 1 309 ? 22.623 14.300 -30.839 1.00 42.09 309 GLY A O 1
ATOM 2071 N N . ILE A 1 310 ? 21.943 12.215 -30.395 1.00 48.22 310 ILE A N 1
ATOM 2072 C CA . ILE A 1 310 ? 20.562 12.591 -30.076 1.00 48.22 310 ILE A CA 1
ATOM 2073 C C . ILE A 1 310 ? 20.166 11.965 -28.744 1.00 48.22 310 ILE A C 1
ATOM 2075 O O . ILE A 1 310 ? 20.285 10.756 -28.567 1.00 48.22 310 ILE A O 1
ATOM 2079 N N . GLY A 1 311 ? 19.680 12.786 -27.816 1.00 46.53 311 GLY A N 1
ATOM 2080 C CA . GLY A 1 311 ? 19.171 12.341 -26.520 1.00 46.53 311 GLY A CA 1
ATOM 2081 C C . GLY A 1 311 ? 17.777 12.898 -26.259 1.00 46.53 311 GLY A C 1
ATOM 2082 O O . GLY A 1 311 ? 17.607 14.115 -26.215 1.00 46.53 311 GLY A O 1
ATOM 2083 N N . ALA A 1 312 ? 16.782 12.035 -26.060 1.00 45.03 312 ALA A N 1
ATOM 2084 C CA . ALA A 1 312 ? 15.422 12.456 -25.721 1.00 45.03 312 ALA A CA 1
ATOM 2085 C C . ALA A 1 312 ? 14.911 11.751 -24.460 1.00 45.03 312 ALA A C 1
ATOM 2087 O O . ALA A 1 312 ? 14.832 10.523 -24.419 1.00 45.03 312 ALA A O 1
ATOM 2088 N N . ALA A 1 313 ? 14.548 12.532 -23.441 1.00 46.88 313 ALA A N 1
ATOM 2089 C CA . ALA A 1 313 ? 14.022 12.022 -22.177 1.00 46.88 313 ALA A CA 1
ATOM 2090 C C . ALA A 1 313 ? 12.609 12.556 -21.905 1.00 46.88 313 ALA A C 1
ATOM 2092 O O . ALA A 1 313 ? 12.356 13.756 -22.024 1.00 46.88 313 ALA A O 1
ATOM 2093 N N . VAL A 1 314 ? 11.695 11.676 -21.499 1.00 52.09 314 VAL A N 1
ATOM 2094 C CA . VAL A 1 314 ? 10.327 12.033 -21.103 1.00 52.09 314 VAL A CA 1
ATOM 2095 C C . VAL A 1 314 ? 10.055 11.497 -19.703 1.00 52.09 314 VAL A C 1
ATOM 2097 O O . VAL A 1 314 ? 10.219 10.308 -19.464 1.00 52.09 314 VAL A O 1
ATOM 2100 N N . SER A 1 315 ? 9.617 12.363 -18.792 1.00 59.00 315 SER A N 1
ATOM 2101 C CA . SER A 1 315 ? 9.192 11.984 -17.442 1.00 59.00 315 SER A CA 1
ATOM 2102 C C . SER A 1 315 ? 7.772 12.478 -17.188 1.00 59.00 315 SER A C 1
ATOM 2104 O O . SER A 1 315 ? 7.501 13.674 -17.337 1.00 59.00 315 SER A O 1
ATOM 2106 N N . VAL A 1 316 ? 6.860 11.574 -16.834 1.00 67.75 316 VAL A N 1
ATOM 2107 C CA . VAL A 1 316 ? 5.462 11.893 -16.517 1.00 67.75 316 VAL A CA 1
ATOM 2108 C C . VAL A 1 316 ? 5.080 11.221 -15.208 1.00 67.75 316 VAL A C 1
ATOM 2110 O O . VAL A 1 316 ? 4.973 10.003 -15.153 1.00 67.75 316 VAL A O 1
ATOM 2113 N N . TRP A 1 317 ? 4.833 12.009 -14.168 1.00 68.56 317 TRP A N 1
ATOM 2114 C CA . TRP A 1 317 ? 4.448 11.505 -12.852 1.00 68.56 317 TRP A CA 1
ATOM 2115 C C . TRP A 1 317 ? 3.134 12.115 -12.382 1.00 68.56 317 TRP A C 1
ATOM 2117 O O . TRP A 1 317 ? 2.911 13.317 -12.530 1.00 68.56 317 TRP A O 1
ATOM 2127 N N . SER A 1 318 ? 2.273 11.279 -11.806 1.00 72.25 318 SER A N 1
ATOM 2128 C CA . SER A 1 318 ? 1.019 11.691 -11.177 1.00 72.25 318 SER A CA 1
ATOM 2129 C C . SER A 1 318 ? 0.903 11.103 -9.790 1.00 72.25 318 SER A C 1
ATOM 2131 O O . SER A 1 318 ? 1.027 9.892 -9.624 1.00 72.25 318 SER A O 1
ATOM 2133 N N . LEU A 1 319 ? 0.678 11.973 -8.816 1.00 76.25 319 LEU A N 1
ATOM 2134 C CA . LEU A 1 319 ? 0.559 11.637 -7.408 1.00 76.25 319 LEU A CA 1
ATOM 2135 C C . LEU A 1 319 ? -0.819 12.118 -6.930 1.00 76.25 319 LEU A C 1
ATOM 2137 O O . LEU A 1 319 ? -1.177 13.283 -7.131 1.00 76.25 319 LEU A O 1
ATOM 2141 N N . GLY A 1 320 ? -1.611 11.219 -6.347 1.00 55.22 320 GLY A N 1
ATOM 2142 C CA . GLY A 1 320 ? -2.868 11.541 -5.658 1.00 55.22 320 GLY A CA 1
ATOM 2143 C C . GLY A 1 320 ? -4.107 11.751 -6.541 1.00 55.22 320 GLY A C 1
ATOM 2144 O O . GLY A 1 320 ? -5.220 11.666 -6.048 1.00 55.22 320 GLY A O 1
ATOM 2145 N N . THR A 1 321 ? -3.986 11.943 -7.856 1.00 49.09 321 THR A N 1
ATOM 2146 C CA . THR A 1 321 ? -5.114 11.786 -8.801 1.00 49.09 321 THR A CA 1
ATOM 2147 C C . THR A 1 321 ? -4.646 11.051 -10.053 1.00 49.09 321 THR A C 1
ATOM 2149 O O . THR A 1 321 ? -3.468 11.156 -10.415 1.00 49.09 321 THR A O 1
ATOM 2152 N N . PRO A 1 322 ? -5.521 10.291 -10.743 1.00 39.94 322 PRO A N 1
ATOM 2153 C CA . PRO A 1 322 ? -5.181 9.783 -12.067 1.00 39.94 322 PRO A CA 1
ATOM 2154 C C . PRO A 1 322 ? -4.799 10.949 -12.986 1.00 39.94 322 PRO A C 1
ATOM 2156 O O . PRO A 1 322 ? -5.400 12.021 -12.912 1.00 39.94 322 PRO A O 1
ATOM 2159 N N . LEU A 1 323 ? -3.836 10.727 -13.888 1.00 36.12 323 LEU A N 1
ATOM 2160 C CA . LEU A 1 323 ? -3.600 11.632 -15.014 1.00 36.12 323 LEU A CA 1
ATOM 2161 C C . LEU A 1 323 ? -4.900 11.748 -15.805 1.00 36.12 323 LEU A C 1
ATOM 2163 O O . LEU A 1 323 ? -5.232 10.880 -16.613 1.00 36.12 323 LEU A O 1
ATOM 2167 N N . SER A 1 324 ? -5.651 12.819 -15.576 1.00 35.91 324 SER A N 1
ATOM 2168 C CA . SER A 1 324 ? -6.785 13.131 -16.425 1.00 35.91 324 SER A CA 1
ATOM 2169 C C . SER A 1 324 ? -6.209 13.701 -17.717 1.00 35.91 324 SER A C 1
ATOM 2171 O O . SER A 1 324 ? -5.530 14.727 -17.723 1.00 35.91 324 SER A O 1
ATOM 2173 N N . ALA A 1 325 ? -6.450 13.012 -18.828 1.00 38.12 325 ALA A N 1
ATOM 2174 C CA . ALA A 1 325 ? -5.948 13.419 -20.131 1.00 38.12 325 ALA A CA 1
ATOM 2175 C C . ALA A 1 325 ? -6.570 14.735 -20.635 1.00 38.12 325 ALA A C 1
ATOM 2177 O O . ALA A 1 325 ? -6.176 15.169 -21.711 1.00 38.12 325 ALA A O 1
ATOM 2178 N N . ASN A 1 326 ? -7.507 15.356 -19.904 1.00 37.28 326 ASN A N 1
ATOM 2179 C CA . ASN A 1 326 ? -8.370 16.438 -20.373 1.00 37.28 326 ASN A CA 1
ATOM 2180 C C . ASN A 1 326 ? -8.132 17.735 -19.582 1.00 37.28 326 ASN A C 1
ATOM 2182 O O . ASN A 1 326 ? -8.198 17.734 -18.357 1.00 37.28 326 ASN A O 1
ATOM 2186 N N . TYR A 1 327 ? -7.912 18.847 -20.283 1.00 39.62 327 TYR A N 1
ATOM 2187 C CA . TYR A 1 327 ? -7.904 20.197 -19.721 1.00 39.62 327 TYR A CA 1
ATOM 2188 C C . TYR A 1 327 ? -8.996 21.049 -20.387 1.00 39.62 327 TYR A C 1
ATOM 2190 O O . TYR A 1 327 ? -9.307 20.880 -21.568 1.00 39.62 327 TYR A O 1
ATOM 2198 N N . GLN A 1 328 ? -9.596 21.961 -19.621 1.00 36.06 328 GLN A N 1
ATOM 2199 C CA . GLN A 1 328 ? -10.516 22.988 -20.117 1.00 36.06 328 GLN A CA 1
ATOM 2200 C C . GLN A 1 328 ? -9.825 24.347 -20.021 1.00 36.06 328 GLN A C 1
ATOM 2202 O O . GLN A 1 328 ? -9.312 24.705 -18.962 1.00 36.06 328 GLN A O 1
ATOM 2207 N N . ASN A 1 329 ? -9.784 25.099 -21.120 1.00 36.81 329 ASN A N 1
ATOM 2208 C CA . ASN A 1 329 ? -9.253 26.463 -21.096 1.00 36.81 329 ASN A CA 1
ATOM 2209 C C . ASN A 1 329 ? -10.302 27.461 -20.565 1.00 36.81 329 ASN A C 1
ATOM 2211 O O . ASN A 1 329 ? -11.487 27.148 -20.437 1.00 36.81 329 ASN A O 1
ATOM 2215 N N . SER A 1 330 ? -9.877 28.699 -20.306 1.00 32.47 330 SER A N 1
ATOM 2216 C CA . SER A 1 330 ? -10.690 29.797 -19.752 1.00 32.47 330 SER A CA 1
ATOM 2217 C C . SER A 1 330 ? -11.872 30.249 -20.631 1.00 32.47 330 SER A C 1
ATOM 2219 O O . SER A 1 330 ? -12.540 31.226 -20.305 1.00 32.47 330 SER A O 1
ATOM 2221 N N . GLN A 1 331 ? -12.115 29.575 -21.757 1.00 37.56 331 GLN A N 1
ATOM 2222 C CA . GLN A 1 331 ? -13.202 29.821 -22.707 1.00 37.56 331 GLN A CA 1
ATOM 2223 C C . GLN A 1 331 ? -14.192 28.639 -22.781 1.00 37.56 331 GLN A C 1
ATOM 2225 O O . GLN A 1 331 ? -15.085 28.643 -23.624 1.00 37.56 331 GLN A O 1
ATOM 2230 N N . GLY A 1 332 ? -14.055 27.630 -21.908 1.00 39.06 332 GLY A N 1
ATOM 2231 C CA . GLY A 1 332 ? -14.991 26.503 -21.800 1.00 39.06 332 GLY A CA 1
ATOM 2232 C C . GLY A 1 332 ? -14.814 25.408 -22.858 1.00 39.06 332 GLY A C 1
ATOM 2233 O O . GLY A 1 332 ? -15.722 24.602 -23.049 1.00 39.06 332 GLY A O 1
ATOM 2234 N N . GLN A 1 333 ? -13.672 25.360 -23.554 1.00 38.41 333 GLN A N 1
ATOM 2235 C CA . GLN A 1 333 ? -13.377 24.323 -24.549 1.00 38.41 333 GLN A CA 1
ATOM 2236 C C . GLN A 1 333 ? -12.618 23.148 -23.923 1.00 38.41 333 GLN A C 1
ATOM 2238 O O . GLN A 1 333 ? -11.609 23.350 -23.248 1.00 38.41 333 GLN A O 1
ATOM 2243 N N . ASN A 1 334 ? -13.085 21.923 -24.184 1.00 40.03 334 ASN A N 1
ATOM 2244 C CA . ASN A 1 334 ? -12.465 20.679 -23.716 1.00 40.03 334 ASN A CA 1
ATOM 2245 C C . ASN A 1 334 ? -11.387 20.235 -24.713 1.00 40.03 334 ASN A C 1
ATOM 2247 O O . ASN A 1 334 ? -11.700 20.018 -25.883 1.00 40.03 334 ASN A O 1
ATOM 2251 N N . GLY A 1 335 ? -10.148 20.036 -24.262 1.00 41.56 335 GLY A N 1
ATOM 2252 C CA . GLY A 1 335 ? -9.070 19.454 -25.066 1.00 41.56 335 GLY A CA 1
ATOM 2253 C C . GLY A 1 335 ? -8.315 18.384 -24.286 1.00 41.56 335 GLY A C 1
ATOM 2254 O O . GLY A 1 335 ? -8.180 18.487 -23.069 1.00 41.56 335 GLY A O 1
ATOM 2255 N N . SER A 1 336 ? -7.818 17.345 -24.962 1.00 38.09 336 SER A N 1
ATOM 2256 C CA . SER A 1 336 ? -6.950 16.354 -24.320 1.00 38.09 336 SER A CA 1
ATOM 2257 C C . SER A 1 336 ? -5.484 16.607 -24.659 1.00 38.09 336 SER A C 1
ATOM 2259 O O . SER A 1 336 ? -5.160 16.797 -25.829 1.00 38.09 336 SER A O 1
ATOM 2261 N N . ALA A 1 337 ? -4.574 16.499 -23.686 1.00 34.94 337 ALA A N 1
ATOM 2262 C CA . ALA A 1 337 ? -3.121 16.598 -23.907 1.00 34.94 337 ALA A CA 1
ATOM 2263 C C . ALA A 1 337 ? -2.563 15.492 -24.837 1.00 34.94 337 ALA A C 1
ATOM 2265 O O . ALA A 1 337 ? -1.409 15.546 -25.252 1.00 34.94 337 ALA A O 1
ATOM 2266 N N . PHE A 1 338 ? -3.398 14.503 -25.189 1.00 37.81 338 PHE A N 1
ATOM 2267 C CA . PHE A 1 338 ? -3.060 13.363 -26.045 1.00 37.81 338 PHE A CA 1
ATOM 2268 C C . PHE A 1 338 ? -4.133 13.028 -27.102 1.00 37.81 338 PHE A C 1
ATOM 2270 O O . PHE A 1 338 ? -4.130 11.907 -27.630 1.00 37.81 338 PHE A O 1
ATOM 2277 N N . SER A 1 339 ? -5.061 13.952 -27.403 1.00 35.53 339 SER A N 1
ATOM 2278 C CA . SER A 1 339 ? -6.045 13.760 -28.481 1.00 35.53 339 SER A CA 1
ATOM 2279 C C . SER A 1 339 ? -5.496 14.300 -29.798 1.00 35.53 339 SER A C 1
ATOM 2281 O O . SER A 1 339 ? -5.587 15.485 -30.107 1.00 35.53 339 SER A O 1
ATOM 2283 N N . ALA A 1 340 ? -4.930 13.392 -30.589 1.00 36.56 340 ALA A N 1
ATOM 2284 C CA . ALA A 1 340 ? -4.790 13.574 -32.022 1.00 36.56 340 ALA A CA 1
ATOM 2285 C C . ALA A 1 340 ? -6.128 13.217 -32.679 1.00 36.56 340 ALA A C 1
ATOM 2287 O O . ALA A 1 340 ? -6.305 12.097 -33.150 1.00 36.56 340 ALA A O 1
ATOM 2288 N N . ASN A 1 341 ? -7.090 14.140 -32.669 1.00 36.03 341 ASN A N 1
ATOM 2289 C CA . ASN A 1 341 ? -8.087 14.181 -33.735 1.00 36.03 341 ASN A CA 1
ATOM 2290 C C . ASN A 1 341 ? -8.849 15.504 -33.743 1.00 36.03 341 ASN A C 1
ATOM 2292 O O . ASN A 1 341 ? -9.710 15.742 -32.900 1.00 36.03 341 ASN A O 1
ATOM 2296 N N . GLY A 1 342 ? -8.544 16.341 -34.734 1.00 32.16 342 GLY A N 1
ATOM 2297 C CA . GLY A 1 342 ? -9.324 17.541 -35.009 1.00 32.16 342 GLY A CA 1
ATOM 2298 C C . GLY A 1 342 ? -8.609 18.587 -35.857 1.00 32.16 342 GLY A C 1
ATOM 2299 O O . GLY A 1 342 ? -8.351 19.667 -35.358 1.00 32.16 342 GLY A O 1
ATOM 2300 N N . GLY A 1 343 ? -8.330 18.270 -37.127 1.00 29.55 343 GLY A N 1
ATOM 2301 C CA . GLY A 1 343 ? -8.321 19.248 -38.227 1.00 29.55 343 GLY A CA 1
ATOM 2302 C C . GLY A 1 343 ? -7.195 20.294 -38.303 1.00 29.55 343 GLY A C 1
ATOM 2303 O O . GLY A 1 343 ? -7.207 21.290 -37.600 1.00 29.55 343 GLY A O 1
ATOM 2304 N N . ASN A 1 344 ? -6.344 20.113 -39.318 1.00 29.28 344 ASN A N 1
ATOM 2305 C CA . ASN A 1 344 ? -5.520 21.106 -40.024 1.00 29.28 344 ASN A CA 1
ATOM 2306 C C . ASN A 1 344 ? -4.444 21.912 -39.268 1.00 29.28 344 ASN A C 1
ATOM 2308 O O . ASN A 1 344 ? -4.711 22.906 -38.613 1.00 29.28 344 ASN A O 1
ATOM 2312 N N . GLN A 1 345 ? -3.207 21.505 -39.588 1.00 44.69 345 GLN A N 1
ATOM 2313 C CA . GLN A 1 345 ? -2.015 22.299 -39.914 1.00 44.69 345 GLN A CA 1
ATOM 2314 C C . GLN A 1 345 ? -1.532 23.355 -38.902 1.00 44.69 345 GLN A C 1
ATOM 2316 O O . GLN A 1 345 ? -2.160 24.374 -38.665 1.00 44.69 345 GLN A O 1
ATOM 2321 N N . GLN A 1 346 ? -0.295 23.113 -38.446 1.00 41.75 346 GLN A N 1
ATOM 2322 C CA . GLN A 1 346 ? 0.570 23.979 -37.640 1.00 41.75 346 GLN A CA 1
ATOM 2323 C C . GLN A 1 346 ? 0.168 24.131 -36.162 1.00 41.75 346 GLN A C 1
ATOM 2325 O O . GLN A 1 346 ? -0.541 25.064 -35.810 1.00 41.75 346 GLN A O 1
ATOM 2330 N N . ASN A 1 347 ? 0.699 23.261 -35.281 1.00 26.61 347 ASN A N 1
ATOM 2331 C CA . ASN A 1 347 ? 1.479 23.694 -34.104 1.00 26.61 347 ASN A CA 1
ATOM 2332 C C . ASN A 1 347 ? 2.028 22.544 -33.220 1.00 26.61 347 ASN A C 1
ATOM 2334 O O . ASN A 1 347 ? 1.299 21.808 -32.567 1.00 26.61 347 ASN A O 1
ATOM 2338 N N . VAL A 1 348 ? 3.365 22.458 -33.224 1.00 43.47 348 VAL A N 1
ATOM 2339 C CA . VAL A 1 348 ? 4.324 22.415 -32.097 1.00 43.47 348 VAL A CA 1
ATOM 2340 C C . VAL A 1 348 ? 3.977 21.593 -30.841 1.00 43.47 348 VAL A C 1
ATOM 2342 O O . VAL A 1 348 ? 3.342 22.089 -29.920 1.00 43.47 348 VAL A O 1
ATOM 2345 N N . ALA A 1 349 ? 4.505 20.359 -30.793 1.00 32.09 349 ALA A N 1
ATOM 2346 C CA . ALA A 1 349 ? 5.192 19.723 -29.642 1.00 32.09 349 ALA A CA 1
ATOM 2347 C C . ALA A 1 349 ? 5.443 18.212 -29.869 1.00 32.09 349 ALA A C 1
ATOM 2349 O O . ALA A 1 349 ? 6.314 17.637 -29.227 1.00 32.09 349 ALA A O 1
ATOM 2350 N N . ALA A 1 350 ? 4.752 17.581 -30.827 1.00 32.09 350 ALA A N 1
ATOM 2351 C CA . ALA A 1 350 ? 5.063 16.226 -31.316 1.00 32.09 350 ALA A CA 1
ATOM 2352 C C . ALA A 1 350 ? 5.824 16.232 -32.662 1.00 32.09 350 ALA A C 1
ATOM 2354 O O . ALA A 1 350 ? 6.558 15.297 -32.976 1.00 32.09 350 ALA A O 1
ATOM 2355 N N . ASP A 1 351 ? 5.741 17.329 -33.424 1.00 36.16 351 ASP A N 1
ATOM 2356 C CA . ASP A 1 351 ? 6.378 17.444 -34.744 1.00 36.16 351 ASP A CA 1
ATOM 2357 C C . ASP A 1 351 ? 7.853 17.884 -34.718 1.00 36.16 351 ASP A C 1
ATOM 2359 O O . ASP A 1 351 ? 8.524 17.840 -35.752 1.00 36.16 351 ASP A O 1
ATOM 2363 N N . GLN A 1 352 ? 8.420 18.258 -33.564 1.00 35.66 352 GLN A N 1
ATOM 2364 C CA . GLN A 1 352 ? 9.859 18.571 -33.476 1.00 35.66 352 GLN A CA 1
ATOM 2365 C C . GLN A 1 352 ? 10.750 17.317 -33.462 1.00 35.66 352 GLN A C 1
ATOM 2367 O O . GLN A 1 352 ? 11.887 17.386 -33.921 1.00 35.66 352 GLN A O 1
ATOM 2372 N N . GLY A 1 353 ? 10.226 16.155 -33.053 1.00 32.81 353 GLY A N 1
ATOM 2373 C CA . GLY A 1 353 ? 10.907 14.865 -33.237 1.00 32.81 353 GLY A CA 1
ATOM 2374 C C . GLY A 1 353 ? 10.765 14.313 -34.664 1.00 32.81 353 GLY A C 1
ATOM 2375 O O . GLY A 1 353 ? 11.722 13.796 -35.238 1.00 32.81 353 GLY A O 1
ATOM 2376 N N . GLY A 1 354 ? 9.585 14.480 -35.275 1.00 32.19 354 GLY A N 1
ATOM 2377 C CA . GLY A 1 354 ? 9.276 13.977 -36.621 1.00 32.19 354 GLY A CA 1
ATOM 2378 C C . GLY A 1 354 ? 9.908 14.779 -37.768 1.00 32.19 354 GLY A C 1
ATOM 2379 O O . GLY A 1 354 ? 10.334 14.202 -38.767 1.00 32.19 354 GLY A O 1
ATOM 2380 N N . SER A 1 355 ? 10.053 16.100 -37.634 1.00 31.72 355 SER A N 1
ATOM 2381 C CA . SER A 1 355 ? 10.685 16.942 -38.670 1.00 31.72 355 SER A CA 1
ATOM 2382 C C . SER A 1 355 ? 12.221 16.866 -38.690 1.00 31.72 355 SER A C 1
ATOM 2384 O O . SER A 1 355 ? 12.840 17.184 -39.709 1.00 31.72 355 SER A O 1
ATOM 2386 N N . MET A 1 356 ? 12.848 16.344 -37.630 1.00 35.56 356 MET A N 1
ATOM 2387 C CA . MET A 1 356 ? 14.253 15.914 -37.649 1.00 35.56 356 MET A CA 1
ATOM 2388 C C . MET A 1 356 ? 14.437 14.586 -38.391 1.00 35.56 356 MET A C 1
ATOM 2390 O O . MET A 1 356 ? 15.466 14.391 -39.038 1.00 35.56 356 MET A O 1
ATOM 2394 N N . ASN A 1 357 ? 13.409 13.730 -38.407 1.00 34.50 357 ASN A N 1
ATOM 2395 C CA . ASN A 1 357 ? 13.417 12.466 -39.140 1.00 34.50 357 ASN A CA 1
ATOM 2396 C C . ASN A 1 357 ? 13.504 12.685 -40.660 1.00 34.50 357 ASN A C 1
ATOM 2398 O O . ASN A 1 357 ? 14.228 11.966 -41.337 1.00 34.50 357 ASN A O 1
ATOM 2402 N N . ASN A 1 358 ? 12.869 13.734 -41.198 1.00 30.30 358 ASN A N 1
ATOM 2403 C CA . ASN A 1 358 ? 12.990 14.080 -42.621 1.00 30.30 358 ASN A CA 1
ATOM 2404 C C . ASN A 1 358 ? 14.351 14.696 -42.977 1.00 30.30 358 ASN A C 1
ATOM 2406 O O . ASN A 1 358 ? 14.815 14.514 -44.098 1.00 30.30 358 ASN A O 1
ATOM 2410 N N . ARG A 1 359 ? 15.029 15.373 -42.038 1.00 33.34 359 ARG A N 1
ATOM 2411 C CA . ARG A 1 359 ? 16.381 15.910 -42.269 1.00 33.34 359 ARG A CA 1
ATOM 2412 C C . ARG A 1 359 ? 17.455 14.828 -42.167 1.00 33.34 359 ARG A C 1
ATOM 2414 O O . ARG A 1 359 ? 18.294 14.757 -43.058 1.00 33.34 359 ARG A O 1
ATOM 2421 N N . VAL A 1 360 ? 17.361 13.918 -41.197 1.00 34.81 360 VAL A N 1
ATOM 2422 C CA . VAL A 1 360 ? 18.264 12.758 -41.068 1.00 34.81 360 VAL A CA 1
ATOM 2423 C C . VAL A 1 360 ? 18.017 11.730 -42.182 1.00 34.81 360 VAL A C 1
ATOM 2425 O O . VAL A 1 360 ? 18.979 11.238 -42.764 1.00 34.81 360 VAL A O 1
ATOM 2428 N N . ALA A 1 361 ? 16.765 11.491 -42.593 1.00 33.88 361 ALA A N 1
ATOM 2429 C CA . ALA A 1 361 ? 16.452 10.682 -43.777 1.00 33.88 361 ALA A CA 1
ATOM 2430 C C . ALA A 1 361 ? 16.911 11.343 -45.091 1.00 33.88 361 ALA A C 1
ATOM 2432 O O . ALA A 1 361 ? 17.360 10.638 -45.990 1.00 33.88 361 ALA A O 1
ATOM 2433 N N . SER A 1 362 ? 16.878 12.679 -45.205 1.00 31.80 362 SER A N 1
ATOM 2434 C CA . SER A 1 362 ? 17.419 13.391 -46.378 1.00 31.80 362 SER A CA 1
ATOM 2435 C C . SER A 1 362 ? 18.954 13.420 -46.427 1.00 31.80 362 SER A C 1
ATOM 2437 O O . SER A 1 362 ? 19.523 13.374 -47.513 1.00 31.80 362 SER A O 1
ATOM 2439 N N . GLN A 1 363 ? 19.634 13.419 -45.271 1.00 34.25 363 GLN A N 1
ATOM 2440 C CA . GLN A 1 363 ? 21.097 13.310 -45.176 1.00 34.25 363 GLN A CA 1
ATOM 2441 C C . GLN A 1 363 ? 21.592 11.862 -45.322 1.00 34.25 363 GLN A C 1
ATOM 2443 O O . GLN A 1 363 ? 22.686 11.645 -45.835 1.00 34.25 363 GLN A O 1
ATOM 2448 N N . MET A 1 364 ? 20.783 10.864 -44.945 1.00 36.38 364 MET A N 1
ATOM 2449 C CA . MET A 1 364 ? 21.058 9.442 -45.196 1.00 36.38 364 MET A CA 1
ATOM 2450 C C . MET A 1 364 ? 20.637 8.975 -46.599 1.00 36.38 364 MET A C 1
ATOM 2452 O O . MET A 1 364 ? 21.209 8.016 -47.114 1.00 36.38 364 MET A O 1
ATOM 2456 N N . GLY A 1 365 ? 19.706 9.670 -47.260 1.00 35.28 365 GLY A N 1
ATOM 2457 C CA . GLY A 1 365 ? 19.346 9.443 -48.666 1.00 35.28 365 GLY A CA 1
ATOM 2458 C C . GLY A 1 365 ? 20.498 9.701 -49.647 1.00 35.28 365 GLY A C 1
ATOM 2459 O O . GLY A 1 365 ? 20.485 9.170 -50.753 1.00 35.28 365 GLY A O 1
ATOM 2460 N N . GLY A 1 366 ? 21.536 10.434 -49.224 1.00 32.97 366 GLY A N 1
ATOM 2461 C CA . GLY A 1 366 ? 22.771 10.630 -49.991 1.00 32.97 366 GLY A CA 1
ATOM 2462 C C . GLY A 1 366 ? 23.680 9.395 -50.081 1.00 32.97 366 GLY A C 1
ATOM 2463 O O . GLY A 1 366 ? 24.581 9.375 -50.912 1.00 32.97 366 GLY A O 1
ATOM 2464 N N . TYR A 1 367 ? 23.432 8.354 -49.277 1.00 38.06 367 TYR A N 1
ATOM 2465 C CA . TYR A 1 367 ? 24.192 7.093 -49.299 1.00 38.06 367 TYR A CA 1
ATOM 2466 C C . TYR A 1 367 ? 23.392 5.920 -49.893 1.00 38.06 367 TYR A C 1
ATOM 2468 O O . TYR A 1 367 ? 23.861 4.785 -49.890 1.00 38.06 367 TYR A O 1
ATOM 2476 N N . ALA A 1 368 ? 22.192 6.189 -50.423 1.00 35.91 368 ALA A N 1
ATOM 2477 C CA . ALA A 1 368 ? 21.258 5.191 -50.950 1.00 35.91 368 ALA A CA 1
ATOM 2478 C C . ALA A 1 368 ? 21.391 4.925 -52.464 1.00 35.91 368 ALA A C 1
ATOM 2480 O O . ALA A 1 368 ? 20.536 4.258 -53.041 1.00 35.91 368 ALA A O 1
ATOM 2481 N N . SER A 1 369 ? 22.441 5.412 -53.132 1.00 35.47 369 SER A N 1
ATOM 2482 C CA . SER A 1 369 ? 22.694 5.067 -54.540 1.00 35.47 369 SER A CA 1
ATOM 2483 C C . SER A 1 369 ? 23.546 3.796 -54.654 1.00 35.47 369 SER A C 1
ATOM 2485 O O . SER A 1 369 ? 24.668 3.834 -55.156 1.00 35.47 369 SER A O 1
ATOM 2487 N N . GLY A 1 370 ? 23.012 2.673 -54.172 1.00 36.56 370 GLY A N 1
ATOM 2488 C CA . GLY A 1 370 ? 23.524 1.330 -54.455 1.00 36.56 370 GLY A CA 1
ATOM 2489 C C . GLY A 1 370 ? 22.637 0.659 -55.501 1.00 36.56 370 GLY A C 1
ATOM 2490 O O . GLY A 1 370 ? 21.443 0.486 -55.284 1.00 36.56 370 GLY A O 1
ATOM 2491 N N . ASN A 1 371 ? 23.203 0.353 -56.663 1.00 36.97 371 ASN A N 1
ATOM 2492 C CA . ASN A 1 371 ? 22.520 -0.264 -57.799 1.00 36.97 371 ASN A CA 1
ATOM 2493 C C . ASN A 1 371 ? 22.119 -1.716 -57.467 1.00 36.97 371 ASN A C 1
ATOM 2495 O O . ASN A 1 371 ? 22.993 -2.545 -57.241 1.00 36.97 371 ASN A O 1
ATOM 2499 N N . THR A 1 372 ? 20.826 -2.046 -57.507 1.00 40.59 372 THR A N 1
ATOM 2500 C CA . THR A 1 372 ? 20.245 -3.354 -57.124 1.00 40.59 372 THR A CA 1
ATOM 2501 C C . THR A 1 372 ? 20.534 -4.507 -58.102 1.00 40.59 372 THR A C 1
ATOM 2503 O O . THR A 1 372 ? 19.764 -5.460 -58.174 1.00 40.59 372 THR A O 1
ATOM 2506 N N . ASN A 1 373 ? 21.597 -4.417 -58.904 1.00 41.38 373 ASN A N 1
ATOM 2507 C CA . ASN A 1 373 ? 21.921 -5.380 -59.964 1.00 41.38 373 ASN A CA 1
ATOM 2508 C C . ASN A 1 373 ? 23.348 -5.937 -59.879 1.00 41.38 373 ASN A C 1
ATOM 2510 O O . ASN A 1 373 ? 23.795 -6.593 -60.819 1.00 41.38 373 ASN A O 1
ATOM 2514 N N . ASP A 1 374 ? 24.075 -5.696 -58.787 1.00 40.19 374 ASP A N 1
ATOM 2515 C CA . ASP A 1 374 ? 25.361 -6.347 -58.565 1.00 40.19 374 ASP A CA 1
ATOM 2516 C C . ASP A 1 374 ? 25.257 -7.345 -57.398 1.00 40.19 374 ASP A C 1
ATOM 2518 O O . ASP A 1 374 ? 24.653 -7.092 -56.363 1.00 40.19 374 ASP A O 1
ATOM 2522 N N . ASN A 1 375 ? 25.758 -8.561 -57.610 1.00 36.75 375 ASN A N 1
ATOM 2523 C CA . ASN A 1 375 ? 25.757 -9.642 -56.622 1.00 36.75 375 ASN A CA 1
ATOM 2524 C C . ASN A 1 375 ? 26.837 -9.392 -55.544 1.00 36.75 375 ASN A C 1
ATOM 2526 O O . ASN A 1 375 ? 27.640 -10.281 -55.252 1.00 36.75 375 ASN A O 1
ATOM 2530 N N . LYS A 1 376 ? 26.914 -8.182 -54.971 1.00 38.69 376 LYS A N 1
ATOM 2531 C CA . LYS A 1 376 ? 27.769 -7.898 -53.815 1.00 38.69 376 LYS A CA 1
ATOM 2532 C C . LYS A 1 376 ? 26.911 -7.731 -52.570 1.00 38.69 376 LYS A C 1
ATOM 2534 O O . LYS A 1 376 ? 26.225 -6.740 -52.365 1.00 38.69 376 LYS A O 1
ATOM 2539 N N . THR A 1 377 ? 26.981 -8.743 -51.710 1.00 46.84 377 THR A N 1
ATOM 2540 C CA . THR A 1 377 ? 26.493 -8.726 -50.327 1.00 46.84 377 THR A CA 1
ATOM 2541 C C . THR A 1 377 ? 27.243 -7.676 -49.507 1.00 46.84 377 THR A C 1
ATOM 2543 O O . THR A 1 377 ? 28.147 -8.014 -48.743 1.00 46.84 377 THR A O 1
ATOM 2546 N N . ASP A 1 378 ? 26.878 -6.406 -49.651 1.00 37.09 378 ASP A N 1
ATOM 2547 C CA . ASP A 1 378 ? 27.458 -5.327 -48.862 1.00 37.09 378 ASP A CA 1
ATOM 2548 C C . ASP A 1 378 ? 26.676 -5.117 -47.561 1.00 37.09 378 ASP A C 1
ATOM 2550 O O . ASP A 1 378 ? 25.442 -5.092 -47.507 1.00 37.09 378 ASP A O 1
ATOM 2554 N N . ALA A 1 379 ? 27.423 -4.953 -46.467 1.00 35.19 379 ALA A N 1
ATOM 2555 C CA . ALA A 1 379 ? 26.912 -4.742 -45.112 1.00 35.19 379 ALA A CA 1
ATOM 2556 C C . ALA A 1 379 ? 25.894 -3.583 -45.009 1.00 35.19 379 ALA A C 1
ATOM 2558 O O . ALA A 1 379 ? 25.075 -3.567 -44.090 1.00 35.19 379 ALA A O 1
ATOM 2559 N N . ASN A 1 380 ? 25.897 -2.668 -45.983 1.00 35.47 380 ASN A N 1
ATOM 2560 C CA . ASN A 1 380 ? 25.004 -1.517 -46.089 1.00 35.47 380 ASN A CA 1
ATOM 2561 C C . ASN A 1 380 ? 23.540 -1.902 -46.382 1.00 35.47 380 ASN A C 1
ATOM 2563 O O . ASN A 1 380 ? 22.626 -1.292 -45.824 1.00 35.47 380 ASN A O 1
ATOM 2567 N N . GLU A 1 381 ? 23.284 -2.947 -47.175 1.00 34.22 381 GLU A N 1
ATOM 2568 C CA . GLU A 1 381 ? 21.911 -3.403 -47.447 1.00 34.22 381 GLU A CA 1
ATOM 2569 C C . GLU A 1 381 ? 21.318 -4.134 -46.235 1.00 34.22 381 GLU A C 1
ATOM 2571 O O . GLU A 1 381 ? 20.163 -3.901 -45.859 1.00 34.22 381 GLU A O 1
ATOM 2576 N N . ARG A 1 382 ? 22.140 -4.926 -45.530 1.00 38.06 382 ARG A N 1
ATOM 2577 C CA . ARG A 1 382 ? 21.757 -5.598 -44.273 1.00 38.06 382 ARG A CA 1
ATOM 2578 C C . ARG A 1 382 ? 21.502 -4.589 -43.146 1.00 38.06 382 ARG A C 1
ATOM 2580 O O . ARG A 1 382 ? 20.569 -4.776 -42.371 1.00 38.06 382 ARG A O 1
ATOM 2587 N N . LEU A 1 383 ? 22.259 -3.491 -43.099 1.00 34.34 383 LEU A N 1
ATOM 2588 C CA . LEU A 1 383 ? 22.092 -2.382 -42.152 1.00 34.34 383 LEU A CA 1
ATOM 2589 C C . LEU A 1 383 ? 20.738 -1.660 -42.316 1.00 34.34 383 LEU A C 1
ATOM 2591 O O . LEU A 1 383 ? 20.076 -1.354 -41.322 1.00 34.34 383 LEU A O 1
ATOM 2595 N N . SER A 1 384 ? 20.278 -1.469 -43.559 1.00 32.22 384 SER A N 1
ATOM 2596 C CA . SER A 1 384 ? 18.960 -0.882 -43.862 1.00 32.22 384 SER A CA 1
ATOM 2597 C C . SER A 1 384 ? 17.784 -1.797 -43.468 1.00 32.22 384 SER A C 1
ATOM 2599 O O . SER A 1 384 ? 16.746 -1.326 -42.991 1.00 32.22 384 SER A O 1
ATOM 2601 N N . GLY A 1 385 ? 17.965 -3.118 -43.592 1.00 31.17 385 GLY A N 1
ATOM 2602 C CA . GLY A 1 385 ? 17.011 -4.129 -43.129 1.00 31.17 385 GLY A CA 1
ATOM 2603 C C . GLY A 1 385 ? 16.948 -4.233 -41.602 1.00 31.17 385 GLY A C 1
ATOM 2604 O O . GLY A 1 385 ? 15.861 -4.354 -41.037 1.00 31.17 385 GLY A O 1
ATOM 2605 N N . ILE A 1 386 ? 18.093 -4.098 -40.923 1.00 35.84 386 ILE A N 1
ATOM 2606 C CA . ILE A 1 386 ? 18.189 -4.107 -39.456 1.00 35.84 386 ILE A CA 1
ATOM 2607 C C . ILE A 1 386 ? 17.473 -2.887 -38.854 1.00 35.84 386 ILE A C 1
ATOM 2609 O O . ILE A 1 386 ? 16.659 -3.064 -37.946 1.00 35.84 386 ILE A O 1
ATOM 2613 N N . GLY A 1 387 ? 17.659 -1.683 -39.413 1.00 33.09 387 GLY A N 1
ATOM 2614 C CA . GLY A 1 387 ? 16.926 -0.474 -39.001 1.00 33.09 387 GLY A CA 1
ATOM 2615 C C . GLY A 1 387 ? 15.403 -0.607 -39.148 1.00 33.09 387 GLY A C 1
ATOM 2616 O O . GLY A 1 387 ? 14.656 -0.276 -38.226 1.00 33.09 387 GLY A O 1
ATOM 2617 N N . LYS A 1 388 ? 14.934 -1.206 -40.253 1.00 33.09 388 LYS A N 1
ATOM 2618 C CA . LYS A 1 388 ? 13.511 -1.544 -40.450 1.00 33.09 388 LYS A CA 1
ATOM 2619 C C . LYS A 1 388 ? 13.005 -2.596 -39.457 1.00 33.09 388 LYS A C 1
ATOM 2621 O O . LYS A 1 388 ? 11.881 -2.480 -38.971 1.00 33.09 388 LYS A O 1
ATOM 2626 N N . SER A 1 389 ? 13.807 -3.602 -39.113 1.00 32.59 389 SER A N 1
ATOM 2627 C CA . SER A 1 389 ? 13.416 -4.653 -38.159 1.00 32.59 389 SER A CA 1
ATOM 2628 C C . SER A 1 389 ? 13.414 -4.191 -36.692 1.00 32.59 389 SER A C 1
ATOM 2630 O O . SER A 1 389 ? 12.529 -4.594 -35.940 1.00 32.59 389 SER A O 1
ATOM 2632 N N . ALA A 1 390 ? 14.304 -3.271 -36.300 1.00 31.66 390 ALA A N 1
ATOM 2633 C CA . ALA A 1 390 ? 14.290 -2.617 -34.989 1.00 31.66 390 ALA A CA 1
ATOM 2634 C C . ALA A 1 390 ? 13.061 -1.704 -34.830 1.00 31.66 390 ALA A C 1
ATOM 2636 O O . ALA A 1 390 ? 12.368 -1.771 -33.816 1.00 31.66 390 ALA A O 1
ATOM 2637 N N . GLN A 1 391 ? 12.715 -0.943 -35.875 1.00 31.00 391 GLN A N 1
ATOM 2638 C CA . GLN A 1 391 ? 11.487 -0.145 -35.923 1.00 31.00 391 GLN A CA 1
ATOM 2639 C C . GLN A 1 391 ? 10.220 -1.014 -35.915 1.00 31.00 391 GLN A C 1
ATOM 2641 O O . GLN A 1 391 ? 9.233 -0.671 -35.268 1.00 31.00 391 GLN A O 1
ATOM 2646 N N . THR A 1 392 ? 10.258 -2.182 -36.561 1.00 30.69 392 THR A N 1
ATOM 2647 C CA . THR A 1 392 ? 9.150 -3.148 -36.532 1.00 30.69 392 THR A CA 1
ATOM 2648 C C . THR A 1 392 ? 9.017 -3.799 -35.155 1.00 30.69 392 THR A C 1
ATOM 2650 O O . THR A 1 392 ? 7.905 -3.903 -34.653 1.00 30.69 392 THR A O 1
ATOM 2653 N N . SER A 1 393 ? 10.117 -4.175 -34.491 1.00 32.06 393 SER A N 1
ATOM 2654 C CA . SER A 1 393 ? 10.099 -4.764 -33.141 1.00 32.06 393 SER A CA 1
ATOM 2655 C C . SER A 1 393 ? 9.652 -3.761 -32.066 1.00 32.06 393 SER A C 1
ATOM 2657 O O . SER A 1 393 ? 8.944 -4.149 -31.139 1.00 32.06 393 SER A O 1
ATOM 2659 N N . LEU A 1 394 ? 9.994 -2.475 -32.213 1.00 32.47 394 LEU A N 1
ATOM 2660 C CA . LEU A 1 394 ? 9.491 -1.381 -31.368 1.00 32.47 394 LEU A CA 1
ATOM 2661 C C . LEU A 1 394 ? 7.991 -1.122 -31.590 1.00 32.47 394 LEU A C 1
ATOM 2663 O O . LEU A 1 394 ? 7.267 -0.891 -30.627 1.00 32.47 394 LEU A O 1
ATOM 2667 N N . ASN A 1 395 ? 7.506 -1.249 -32.830 1.00 32.81 395 ASN A N 1
ATOM 2668 C CA . ASN A 1 395 ? 6.082 -1.129 -33.161 1.00 32.81 395 ASN A CA 1
ATOM 2669 C C . ASN A 1 395 ? 5.236 -2.376 -32.822 1.00 32.81 395 ASN A C 1
ATOM 2671 O O . ASN A 1 395 ? 4.017 -2.255 -32.741 1.00 32.81 395 ASN A O 1
ATOM 2675 N N . THR A 1 396 ? 5.834 -3.566 -32.660 1.00 28.39 396 THR A N 1
ATOM 2676 C CA . THR A 1 396 ? 5.091 -4.843 -32.507 1.00 28.39 396 THR A CA 1
ATOM 2677 C C . THR A 1 396 ? 5.292 -5.576 -31.178 1.00 28.39 396 THR A C 1
ATOM 2679 O O . THR A 1 396 ? 4.474 -6.436 -30.859 1.00 28.39 396 THR A O 1
ATOM 2682 N N . LYS A 1 397 ? 6.333 -5.270 -30.387 1.00 32.06 397 LYS A N 1
ATOM 2683 C CA . LYS A 1 397 ? 6.590 -5.918 -29.079 1.00 32.06 397 LYS A CA 1
ATOM 2684 C C . LYS A 1 397 ? 6.700 -4.965 -27.884 1.00 32.06 397 LYS A C 1
ATOM 2686 O O . LYS A 1 397 ? 6.782 -5.441 -26.755 1.00 32.06 397 LYS A O 1
ATOM 2691 N N . GLY A 1 398 ? 6.681 -3.649 -28.094 1.00 31.30 398 GLY A N 1
ATOM 2692 C CA . GLY A 1 398 ? 6.392 -2.707 -27.009 1.00 31.30 398 GLY A CA 1
ATOM 2693 C C . GLY A 1 398 ? 4.888 -2.723 -26.710 1.00 31.30 398 GLY A C 1
ATOM 2694 O O . GLY A 1 398 ? 4.106 -2.877 -27.653 1.00 31.30 398 GLY A O 1
ATOM 2695 N N . PRO A 1 399 ? 4.442 -2.584 -25.447 1.00 30.08 399 PRO A N 1
ATOM 2696 C CA . PRO A 1 399 ? 3.020 -2.422 -25.175 1.00 30.08 399 PRO A CA 1
ATOM 2697 C C . PRO A 1 399 ? 2.512 -1.233 -25.997 1.00 30.08 399 PRO A C 1
ATOM 2699 O O . PRO A 1 399 ? 3.007 -0.115 -25.869 1.00 30.08 399 PRO A O 1
ATOM 2702 N N . SER A 1 400 ? 1.566 -1.490 -26.902 1.00 37.75 400 SER A N 1
ATOM 2703 C CA . SER A 1 400 ? 0.999 -0.455 -27.764 1.00 37.75 400 SER A CA 1
ATOM 2704 C C . SER A 1 400 ? 0.450 0.698 -26.915 1.00 37.75 400 SER A C 1
ATOM 2706 O O . SER A 1 400 ? -0.057 0.487 -25.807 1.00 37.75 400 SER A O 1
ATOM 2708 N N . GLY A 1 401 ? 0.500 1.926 -27.438 1.00 34.72 401 GLY A N 1
ATOM 2709 C CA . GLY A 1 401 ? -0.070 3.101 -26.767 1.00 34.72 401 GLY A CA 1
ATOM 2710 C C . GLY A 1 401 ? -1.558 2.949 -26.409 1.00 34.72 401 GLY A C 1
ATOM 2711 O O . GLY A 1 401 ? -2.062 3.713 -25.596 1.00 34.72 401 GLY A O 1
ATOM 2712 N N . THR A 1 402 ? -2.255 1.960 -26.971 1.00 33.59 402 THR A N 1
ATOM 2713 C CA . THR A 1 402 ? -3.637 1.567 -26.668 1.00 33.59 402 THR A CA 1
ATOM 2714 C C . THR A 1 402 ? -3.758 0.733 -25.382 1.00 33.59 402 THR A C 1
ATOM 2716 O O . THR A 1 402 ? -4.681 0.957 -24.605 1.00 33.59 402 THR A O 1
ATOM 2719 N N . SER A 1 403 ? -2.809 -0.169 -25.097 1.00 36.06 403 SER A N 1
ATOM 2720 C CA . SER A 1 403 ? -2.760 -0.970 -23.854 1.00 36.06 403 SER A CA 1
ATOM 2721 C C . SER A 1 403 ? -2.374 -0.145 -22.618 1.00 36.06 403 SER A C 1
ATOM 2723 O O . SER A 1 403 ? -2.898 -0.384 -21.535 1.00 36.06 403 SER A O 1
ATOM 2725 N N . LEU A 1 404 ? -1.535 0.886 -22.785 1.00 36.19 404 LEU A N 1
ATOM 2726 C CA . LEU A 1 404 ? -1.221 1.857 -21.724 1.00 36.19 404 LEU A CA 1
ATOM 2727 C C . LEU A 1 404 ? -2.418 2.770 -21.399 1.00 36.19 404 LEU A C 1
ATOM 2729 O O . LEU A 1 404 ? -2.650 3.103 -20.241 1.00 36.19 404 LEU A O 1
ATOM 2733 N N . ARG A 1 405 ? -3.217 3.144 -22.411 1.00 37.75 405 ARG A N 1
ATOM 2734 C CA . ARG A 1 405 ? -4.430 3.970 -22.243 1.00 37.75 405 ARG A CA 1
ATOM 2735 C C . ARG A 1 405 ? -5.548 3.239 -21.494 1.00 37.75 405 ARG A C 1
ATOM 2737 O O . ARG A 1 405 ? -6.313 3.896 -20.799 1.00 37.75 405 ARG A O 1
ATOM 2744 N N . ALA A 1 406 ? -5.623 1.911 -21.596 1.00 36.00 406 ALA A N 1
ATOM 2745 C CA . ALA A 1 406 ? -6.612 1.103 -20.881 1.00 36.00 406 ALA A CA 1
ATOM 2746 C C . ALA A 1 406 ? -6.319 0.981 -19.371 1.00 36.00 406 ALA A C 1
ATOM 2748 O O . ALA A 1 406 ? -7.261 0.979 -18.587 1.00 36.00 406 ALA A O 1
ATOM 2749 N N . LEU A 1 407 ? -5.042 0.951 -18.954 1.00 35.66 407 LEU A N 1
ATOM 2750 C CA . LEU A 1 407 ? -4.671 0.961 -17.527 1.00 35.66 407 LEU A CA 1
ATOM 2751 C C . LEU A 1 407 ? -4.843 2.343 -16.871 1.00 35.66 407 LEU A C 1
ATOM 2753 O O . LEU A 1 407 ? -5.120 2.428 -15.680 1.00 35.66 407 LEU A O 1
ATOM 2757 N N . ILE A 1 408 ? -4.692 3.428 -17.638 1.00 39.69 408 ILE A N 1
ATOM 2758 C CA . ILE A 1 408 ? -4.747 4.811 -17.126 1.00 39.69 408 ILE A CA 1
ATOM 2759 C C . ILE A 1 408 ? -6.190 5.365 -17.106 1.00 39.69 408 ILE A C 1
ATOM 2761 O O . ILE A 1 408 ? -6.484 6.298 -16.363 1.00 39.69 408 ILE A O 1
ATOM 2765 N N . ALA A 1 409 ? -7.122 4.759 -17.850 1.00 34.38 409 ALA A N 1
ATOM 2766 C CA . ALA A 1 409 ? -8.529 5.169 -17.929 1.00 34.38 409 ALA A CA 1
ATOM 2767 C C . ALA A 1 409 ? -9.431 4.619 -16.800 1.00 34.38 409 ALA A C 1
ATOM 2769 O O . ALA A 1 409 ? -10.655 4.602 -16.947 1.00 34.38 409 ALA A O 1
ATOM 2770 N N . SER A 1 410 ? -8.873 4.163 -15.672 1.00 32.84 410 SER A N 1
ATOM 2771 C CA . SER A 1 410 ? -9.689 3.774 -14.518 1.00 32.84 410 SER A CA 1
ATOM 2772 C C . SER A 1 410 ? -10.342 5.028 -13.905 1.00 32.84 410 SER A C 1
ATOM 2774 O O . SER A 1 410 ? -9.670 5.813 -13.228 1.00 32.84 410 SER A O 1
ATOM 2776 N N . ASN A 1 411 ? -11.642 5.214 -14.144 1.00 31.50 411 ASN A N 1
ATOM 2777 C CA . ASN A 1 411 ? -12.509 6.215 -13.509 1.00 31.50 411 ASN A CA 1
ATOM 2778 C C . ASN A 1 411 ? -12.679 5.939 -11.999 1.00 31.50 411 ASN A C 1
ATOM 2780 O O . ASN A 1 411 ? -13.768 5.587 -11.546 1.00 31.50 411 ASN A O 1
ATOM 2784 N N . ALA A 1 412 ? -11.606 6.066 -11.222 1.00 31.91 412 ALA A N 1
ATOM 2785 C CA . ALA A 1 412 ? -11.652 5.938 -9.772 1.00 31.91 412 ALA A CA 1
ATOM 2786 C C . ALA A 1 412 ? -11.906 7.302 -9.115 1.00 31.91 412 ALA A C 1
ATOM 2788 O O . ALA A 1 412 ? -11.446 8.341 -9.592 1.00 31.91 412 ALA A O 1
ATOM 2789 N N . THR A 1 413 ? -12.702 7.243 -8.051 1.00 33.84 413 THR A N 1
ATOM 2790 C CA . THR A 1 413 ? -13.188 8.300 -7.157 1.00 33.84 413 THR A CA 1
ATOM 2791 C C . THR A 1 413 ? -12.117 9.309 -6.726 1.00 33.84 413 THR A C 1
ATOM 2793 O O . THR A 1 413 ? -10.934 8.992 -6.795 1.00 33.84 413 THR A O 1
ATOM 2796 N N . PRO A 1 414 ? -12.493 10.523 -6.267 1.00 41.44 414 PRO A N 1
ATOM 2797 C CA . PRO A 1 414 ? -11.515 11.507 -5.816 1.00 41.44 414 PRO A CA 1
ATOM 2798 C C . PRO A 1 414 ? -10.669 10.914 -4.688 1.00 41.44 414 PRO A C 1
ATOM 2800 O O . PRO A 1 414 ? -11.199 10.606 -3.619 1.00 41.44 414 PRO A O 1
ATOM 2803 N N . ALA A 1 415 ? -9.383 10.743 -4.971 1.00 54.56 415 ALA A N 1
ATOM 2804 C CA . ALA A 1 415 ? -8.412 10.214 -4.038 1.00 54.56 415 ALA A CA 1
ATOM 2805 C C . ALA A 1 415 ? -8.057 11.246 -2.958 1.00 54.56 415 ALA A C 1
ATOM 2807 O O . ALA A 1 415 ? -8.159 12.465 -3.175 1.00 54.56 415 ALA A O 1
ATOM 2808 N N . GLY A 1 416 ? -7.693 10.754 -1.773 1.00 71.06 416 GLY A N 1
ATOM 2809 C CA . GLY A 1 416 ? -7.264 11.613 -0.672 1.00 71.06 416 GLY A CA 1
ATOM 2810 C C . GLY A 1 416 ? -7.223 10.962 0.707 1.00 71.06 416 GLY A C 1
ATOM 2811 O O . GLY A 1 416 ? -7.753 9.879 0.955 1.00 71.06 416 GLY A O 1
ATOM 2812 N N . THR A 1 417 ? -6.620 11.691 1.640 1.00 85.69 417 THR A N 1
ATOM 2813 C CA . THR A 1 417 ? -6.550 11.348 3.059 1.00 85.69 417 THR A CA 1
ATOM 2814 C C . THR A 1 417 ? -7.788 11.867 3.782 1.00 85.69 417 THR A C 1
ATOM 2816 O O . THR A 1 417 ? -8.017 13.074 3.845 1.00 85.69 417 THR A O 1
ATOM 2819 N N . GLN A 1 418 ? -8.610 10.979 4.338 1.00 85.56 418 GLN A N 1
ATOM 2820 C CA . GLN A 1 418 ? -9.907 11.349 4.907 1.00 85.56 418 GLN A CA 1
ATOM 2821 C C . GLN A 1 418 ? -10.091 10.807 6.322 1.00 85.56 418 GLN A C 1
ATOM 2823 O O . GLN A 1 418 ? -10.018 9.604 6.551 1.00 85.56 418 GLN A O 1
ATOM 2828 N N . ALA A 1 419 ? -10.399 11.687 7.269 1.00 81.50 419 ALA A N 1
ATOM 2829 C CA . ALA A 1 419 ? -10.785 11.307 8.621 1.00 81.50 419 ALA A CA 1
ATOM 2830 C C . ALA A 1 419 ? -12.187 11.827 8.922 1.00 81.50 419 ALA A C 1
ATOM 2832 O O . ALA A 1 419 ? -12.428 13.033 8.833 1.00 81.50 419 ALA A O 1
ATOM 2833 N N . TYR A 1 420 ? -13.142 10.961 9.264 1.00 79.94 420 TYR A N 1
ATOM 2834 C CA . TYR A 1 420 ? -14.483 11.463 9.551 1.00 79.94 420 TYR A CA 1
ATOM 2835 C C . TYR A 1 420 ? -15.342 10.649 10.509 1.00 79.94 420 TYR A C 1
ATOM 2837 O O . TYR A 1 420 ? -15.239 9.435 10.624 1.00 79.94 420 TYR A O 1
ATOM 2845 N N . ILE A 1 421 ? -16.254 11.351 11.174 1.00 76.25 421 ILE A N 1
ATOM 2846 C CA . ILE A 1 421 ? -17.382 10.750 11.885 1.00 76.25 421 ILE A CA 1
ATOM 2847 C C . ILE A 1 421 ? -18.632 11.084 11.075 1.00 76.25 421 ILE A C 1
ATOM 2849 O O . ILE A 1 421 ? -18.923 12.259 10.844 1.00 76.25 421 ILE A O 1
ATOM 2853 N N . GLU A 1 422 ? -19.340 10.068 10.588 1.00 74.06 422 GLU A N 1
ATOM 2854 C CA . GLU A 1 422 ? -20.534 10.263 9.767 1.00 74.06 422 GLU A CA 1
ATOM 2855 C C . GLU A 1 422 ? -21.709 10.819 10.583 1.00 74.06 422 GLU A C 1
ATOM 2857 O O . GLU A 1 422 ? -21.880 10.546 11.774 1.00 74.06 422 GLU A O 1
ATOM 2862 N N . SER A 1 423 ? -22.583 11.569 9.907 1.00 60.19 423 SER A N 1
ATOM 2863 C CA . SER A 1 423 ? -23.857 11.983 10.494 1.00 60.19 423 SER A CA 1
ATOM 2864 C C . SER A 1 423 ? -24.671 10.762 10.940 1.00 60.19 423 SER A C 1
ATOM 2866 O O . SER A 1 423 ? -24.765 9.767 10.225 1.00 60.19 423 SER A O 1
ATOM 2868 N N . GLY A 1 424 ? -25.259 10.837 12.135 1.00 62.88 424 GLY A N 1
ATOM 2869 C CA . GLY A 1 424 ? -26.003 9.737 12.750 1.00 62.88 424 GLY A CA 1
ATOM 2870 C C . GLY A 1 424 ? -25.168 8.813 13.642 1.00 62.88 424 GLY A C 1
ATOM 2871 O O . GLY A 1 424 ? -25.749 7.979 14.333 1.00 62.88 424 GLY A O 1
ATOM 2872 N N . ALA A 1 425 ? -23.839 8.944 13.683 1.00 73.62 425 ALA A N 1
ATOM 2873 C CA . ALA A 1 425 ? -23.040 8.319 14.736 1.00 73.62 425 ALA A CA 1
ATOM 2874 C C . ALA A 1 425 ? -23.304 9.011 16.085 1.00 73.62 425 ALA A C 1
ATOM 2876 O O . ALA A 1 425 ? -23.586 10.212 16.138 1.00 73.62 425 ALA A O 1
ATOM 2877 N N . THR A 1 426 ? -23.204 8.261 17.181 1.00 80.06 426 THR A N 1
ATOM 2878 C CA . THR A 1 426 ? -23.211 8.820 18.535 1.00 80.06 426 THR A CA 1
ATOM 2879 C C . THR A 1 426 ? -21.886 8.516 19.214 1.00 80.06 426 THR A C 1
ATOM 2881 O O . THR A 1 426 ? -21.534 7.355 19.397 1.00 80.06 426 THR A O 1
ATOM 2884 N N . VAL A 1 427 ? -21.152 9.559 19.594 1.00 83.62 427 VAL A N 1
ATOM 2885 C CA . VAL A 1 427 ? -19.819 9.438 20.194 1.00 83.62 427 VAL A CA 1
ATOM 2886 C C . VAL A 1 427 ? -19.807 10.151 21.537 1.00 83.62 427 VAL A C 1
ATOM 2888 O O . VAL A 1 427 ? -20.140 11.333 21.623 1.00 83.62 427 VAL A O 1
ATOM 2891 N N . ARG A 1 428 ? -19.433 9.429 22.594 1.00 88.25 428 ARG A N 1
ATOM 2892 C CA . ARG A 1 428 ? -19.323 9.943 23.963 1.00 88.25 428 ARG A CA 1
ATOM 2893 C C . ARG A 1 428 ? -17.900 9.769 24.468 1.00 88.25 428 ARG A C 1
ATOM 2895 O O . ARG A 1 428 ? -17.380 8.663 24.494 1.00 88.25 428 ARG A O 1
ATOM 2902 N N . SER A 1 429 ? -17.294 10.855 24.903 1.00 83.12 429 SER A N 1
ATOM 2903 C CA . SER A 1 429 ? -15.936 10.896 25.420 1.00 83.12 429 SER A CA 1
ATOM 2904 C C . SER A 1 429 ? -15.953 11.566 26.789 1.00 83.12 429 SER A C 1
ATOM 2906 O O . SER A 1 429 ? -16.549 12.634 26.947 1.00 83.12 429 SER A O 1
ATOM 2908 N N . GLY A 1 430 ? -15.338 10.942 27.794 1.00 72.44 430 GLY A N 1
ATOM 2909 C CA . GLY A 1 430 ? -15.082 11.610 29.073 1.00 72.44 430 GLY A CA 1
ATOM 2910 C C . GLY A 1 430 ? -13.966 12.655 28.958 1.00 72.44 430 GLY A C 1
ATOM 2911 O O . GLY A 1 430 ? -13.981 13.647 29.684 1.00 72.44 430 GLY A O 1
ATOM 2912 N N . GLY A 1 431 ? -13.057 12.472 27.999 1.00 81.50 431 GLY A N 1
ATOM 2913 C CA . GLY A 1 431 ? -12.057 13.433 27.557 1.00 81.50 431 GLY A CA 1
ATOM 2914 C C . GLY A 1 431 ? -12.493 14.180 26.292 1.00 81.50 431 GLY A C 1
ATOM 2915 O O . GLY A 1 431 ? -13.625 14.655 26.178 1.00 81.50 431 GLY A O 1
ATOM 2916 N N . GLY A 1 432 ? -11.572 14.340 25.345 1.00 76.38 432 GLY A N 1
ATOM 2917 C CA . GLY A 1 432 ? -11.775 15.015 24.068 1.00 76.38 432 GLY A CA 1
ATOM 2918 C C . GLY A 1 432 ? -12.229 14.096 22.932 1.00 76.38 432 GLY A C 1
ATOM 2919 O O . GLY A 1 432 ? -12.183 12.868 23.016 1.00 76.38 432 GLY A O 1
ATOM 2920 N N . ILE A 1 433 ? -12.661 14.715 21.834 1.00 81.19 433 ILE A N 1
ATOM 2921 C CA . ILE A 1 433 ? -12.896 14.036 20.553 1.00 81.19 433 ILE A CA 1
ATOM 2922 C C . ILE A 1 433 ? -11.982 14.691 19.523 1.00 81.19 433 ILE A C 1
ATOM 2924 O O . ILE A 1 433 ? -12.064 15.900 19.320 1.00 81.19 433 ILE A O 1
ATOM 2928 N N . THR A 1 434 ? -11.112 13.920 18.877 1.00 86.56 434 THR A N 1
ATOM 2929 C CA . THR A 1 434 ? -10.201 14.435 17.845 1.00 86.56 434 THR A CA 1
ATOM 2930 C C . THR A 1 434 ? -10.455 13.729 16.524 1.00 86.56 434 THR A C 1
ATOM 2932 O O . THR A 1 434 ? -10.427 12.504 16.467 1.00 86.56 434 THR A O 1
ATOM 2935 N N . VAL A 1 435 ? -10.682 14.505 15.466 1.00 84.12 435 VAL A N 1
ATOM 2936 C CA . VAL A 1 435 ? -10.727 14.017 14.086 1.00 84.12 435 VAL A CA 1
ATOM 2937 C C . VAL A 1 435 ? -9.645 14.730 13.293 1.00 84.12 435 VAL A C 1
ATOM 2939 O O . VAL A 1 435 ? -9.687 15.956 13.180 1.00 84.12 435 VAL A O 1
ATOM 2942 N N . ASP A 1 436 ? -8.668 13.999 12.765 1.00 86.44 436 ASP A N 1
ATOM 2943 C CA . ASP A 1 436 ? -7.551 14.616 12.057 1.00 86.44 436 ASP A CA 1
ATOM 2944 C C . ASP A 1 436 ? -7.146 13.904 10.763 1.00 86.44 436 ASP A C 1
ATOM 2946 O O . ASP A 1 436 ? -6.971 12.694 10.727 1.00 86.44 436 ASP A O 1
ATOM 2950 N N . ALA A 1 437 ? -6.998 14.668 9.683 1.00 85.25 437 ALA A N 1
ATOM 2951 C CA . ALA A 1 437 ? -6.492 14.194 8.401 1.00 85.25 437 ALA A CA 1
ATOM 2952 C C . ALA A 1 437 ? -5.214 14.966 8.064 1.00 85.25 437 ALA A C 1
ATOM 2954 O O . ALA A 1 437 ? -5.185 16.185 8.197 1.00 85.25 437 ALA A O 1
ATOM 2955 N N . LYS A 1 438 ? -4.135 14.280 7.669 1.00 85.50 438 LYS A N 1
ATOM 2956 C CA . LYS A 1 438 ? -2.880 14.941 7.268 1.00 85.50 438 LYS A CA 1
ATOM 2957 C C . LYS A 1 438 ? -2.277 14.268 6.050 1.00 85.50 438 LYS A C 1
ATOM 2959 O O . LYS A 1 438 ? -2.003 13.076 6.094 1.00 85.50 438 LYS A O 1
ATOM 2964 N N . ASP A 1 439 ? -1.983 15.058 5.028 1.00 85.50 439 ASP A N 1
ATOM 2965 C CA . ASP A 1 439 ? -1.316 14.616 3.805 1.00 85.50 439 ASP A CA 1
ATOM 2966 C C . ASP A 1 439 ? -0.044 15.454 3.592 1.00 85.50 439 ASP A C 1
ATOM 2968 O O . ASP A 1 439 ? -0.096 16.689 3.588 1.00 85.50 439 ASP A O 1
ATOM 2972 N N . ARG A 1 440 ? 1.118 14.799 3.496 1.00 83.94 440 ARG A N 1
ATOM 2973 C CA . ARG A 1 440 ? 2.412 15.450 3.244 1.00 83.94 440 ARG A CA 1
ATOM 2974 C C . ARG A 1 440 ? 3.139 14.737 2.114 1.00 83.94 440 ARG A C 1
ATOM 2976 O O . ARG A 1 440 ? 3.483 13.569 2.271 1.00 83.94 440 ARG A O 1
ATOM 2983 N N . SER A 1 441 ? 3.487 15.479 1.065 1.00 84.56 441 SER A N 1
ATOM 2984 C CA . SER A 1 441 ? 4.227 14.941 -0.080 1.00 84.56 441 SER A CA 1
ATOM 2985 C C . SER A 1 441 ? 5.488 15.739 -0.384 1.00 84.56 441 SER A C 1
ATOM 2987 O O . SER A 1 441 ? 5.481 16.971 -0.370 1.00 84.56 441 SER A O 1
ATOM 2989 N N . GLU A 1 442 ? 6.558 15.027 -0.716 1.00 84.44 442 GLU A N 1
ATOM 2990 C CA . GLU A 1 442 ? 7.789 15.555 -1.296 1.00 84.44 442 GLU A CA 1
ATOM 2991 C C . GLU A 1 442 ? 8.030 14.856 -2.638 1.00 84.44 442 GLU A C 1
ATOM 2993 O O . GLU A 1 442 ? 8.111 13.631 -2.700 1.00 84.44 442 GLU A O 1
ATOM 2998 N N . ALA A 1 443 ? 8.118 15.622 -3.726 1.00 77.25 443 ALA A N 1
ATOM 2999 C CA . ALA A 1 443 ? 8.268 15.071 -5.069 1.00 77.25 443 ALA A CA 1
ATOM 3000 C C . ALA A 1 443 ? 9.345 15.825 -5.852 1.00 77.25 443 ALA A C 1
ATOM 3002 O O . ALA A 1 443 ? 9.208 17.020 -6.129 1.00 77.25 443 ALA A O 1
ATOM 3003 N N . GLN A 1 444 ? 10.400 15.117 -6.256 1.00 72.88 444 GLN A N 1
ATOM 3004 C CA . GLN A 1 444 ? 11.466 15.668 -7.082 1.00 72.88 444 GLN A CA 1
ATOM 3005 C C . GLN A 1 444 ? 11.791 14.731 -8.243 1.00 72.88 444 GLN A C 1
ATOM 3007 O O . GLN A 1 444 ? 12.432 13.696 -8.094 1.00 72.88 444 GLN A O 1
ATOM 3012 N N . PHE A 1 445 ? 11.427 15.166 -9.443 1.00 64.81 445 PHE A N 1
ATOM 3013 C CA . PHE A 1 445 ? 11.845 14.511 -10.679 1.00 64.81 445 PHE A CA 1
ATOM 3014 C C . PHE A 1 445 ? 12.971 15.320 -11.324 1.00 64.81 445 PHE A C 1
ATOM 3016 O O . PHE A 1 445 ? 13.049 16.537 -11.138 1.00 64.81 445 PHE A O 1
ATOM 3023 N N . ILE A 1 446 ? 13.875 14.688 -12.063 1.00 68.88 446 ILE A N 1
ATOM 3024 C CA . ILE A 1 446 ? 14.904 15.362 -12.861 1.00 68.88 446 ILE A CA 1
ATOM 3025 C C . ILE A 1 446 ? 15.005 14.639 -14.200 1.00 68.88 446 ILE A C 1
ATOM 3027 O O . ILE A 1 446 ? 15.054 13.418 -14.258 1.00 68.88 446 ILE A O 1
ATOM 3031 N N . GLY A 1 447 ? 15.013 15.399 -15.292 1.00 50.09 447 GLY A N 1
ATOM 3032 C CA . GLY A 1 447 ? 15.152 14.868 -16.643 1.00 50.09 447 GLY A CA 1
ATOM 3033 C C . GLY A 1 447 ? 16.337 15.525 -17.332 1.00 50.09 447 GLY A C 1
ATOM 3034 O O . GLY A 1 447 ? 16.442 16.752 -17.311 1.00 50.09 447 GLY A O 1
ATOM 3035 N N . ALA A 1 448 ? 17.201 14.728 -17.951 1.00 44.22 448 ALA A N 1
ATOM 3036 C CA . ALA A 1 448 ? 18.350 15.187 -18.717 1.00 44.22 448 ALA A CA 1
ATOM 3037 C C . ALA A 1 448 ? 18.393 14.473 -20.075 1.00 44.22 448 ALA A C 1
ATOM 3039 O O . ALA A 1 448 ? 18.315 13.251 -20.165 1.00 44.22 448 ALA A O 1
ATOM 3040 N N . GLY A 1 449 ? 18.502 15.258 -21.140 1.00 48.34 449 GLY A N 1
ATOM 3041 C CA . GLY A 1 449 ? 18.496 14.806 -22.524 1.00 48.34 449 GLY A CA 1
ATOM 3042 C C . GLY A 1 449 ? 19.612 15.539 -23.239 1.00 48.34 449 GLY A C 1
ATOM 3043 O O . GLY A 1 449 ? 19.604 16.768 -23.273 1.00 48.34 449 GLY A O 1
ATOM 3044 N N . GLY A 1 450 ? 20.599 14.808 -23.742 1.00 36.75 450 GLY A N 1
ATOM 3045 C CA . GLY A 1 450 ? 21.816 15.398 -24.283 1.00 36.75 450 GLY A CA 1
ATOM 3046 C C . GLY A 1 450 ? 22.333 14.628 -25.487 1.00 36.75 450 GLY A C 1
ATOM 3047 O O . GLY A 1 450 ? 22.550 13.421 -25.419 1.00 36.75 450 GLY A O 1
ATOM 3048 N N . GLY A 1 451 ? 22.546 15.343 -26.587 1.00 44.34 451 GLY A N 1
ATOM 3049 C CA . GLY A 1 451 ? 23.277 14.851 -27.746 1.00 44.34 451 GLY A CA 1
ATOM 3050 C C . GLY A 1 451 ? 24.705 15.390 -27.726 1.00 44.34 451 GLY A C 1
ATOM 3051 O O . GLY A 1 451 ? 24.888 16.598 -27.839 1.00 44.34 451 GLY A O 1
ATOM 3052 N N . GLY A 1 452 ? 25.713 14.536 -27.558 1.00 41.38 452 GLY A N 1
ATOM 3053 C CA . GLY A 1 452 ? 27.125 14.912 -27.657 1.00 41.38 452 GLY A CA 1
ATOM 3054 C C . GLY A 1 452 ? 27.662 14.616 -29.055 1.00 41.38 452 GLY A C 1
ATOM 3055 O O . GLY A 1 452 ? 27.566 13.473 -29.494 1.00 41.38 452 GLY A O 1
ATOM 3056 N N . GLY A 1 453 ? 28.217 15.620 -29.745 1.00 36.19 453 GLY A N 1
ATOM 3057 C CA . GLY A 1 453 ? 28.789 15.460 -31.084 1.00 36.19 453 GLY A CA 1
ATOM 3058 C C . GLY A 1 453 ? 28.961 16.747 -31.880 1.00 36.19 453 GLY A C 1
ATOM 3059 O O . GLY A 1 453 ? 28.601 17.821 -31.407 1.00 36.19 453 GLY A O 1
ATOM 3060 N N . LEU A 1 454 ? 29.485 16.628 -33.107 1.00 29.48 454 LEU A N 1
ATOM 3061 C CA . LEU A 1 454 ? 29.551 17.740 -34.070 1.00 29.48 454 LEU A CA 1
ATOM 3062 C C . LEU A 1 454 ? 28.146 18.284 -34.384 1.00 29.48 454 LEU A C 1
ATOM 3064 O O . LEU A 1 454 ? 27.983 19.485 -34.584 1.00 29.48 454 LEU A O 1
ATOM 3068 N N . VAL A 1 455 ? 27.137 17.404 -34.388 1.00 32.12 455 VAL A N 1
ATOM 3069 C CA . VAL A 1 455 ? 25.713 17.753 -34.466 1.00 32.12 455 VAL A CA 1
ATOM 3070 C C . VAL A 1 455 ? 24.980 17.040 -33.325 1.00 32.12 455 VAL A C 1
ATOM 3072 O O . VAL A 1 455 ? 24.699 15.844 -33.406 1.00 32.12 455 VAL A O 1
ATOM 3075 N N . GLY A 1 456 ? 24.718 17.766 -32.237 1.00 30.59 456 GLY A N 1
ATOM 3076 C CA . GLY A 1 456 ? 24.083 17.250 -31.023 1.00 30.59 456 GLY A CA 1
ATOM 3077 C C . GLY A 1 456 ? 22.736 17.913 -30.736 1.00 30.59 456 GLY A C 1
ATOM 3078 O O . GLY A 1 456 ? 22.663 19.140 -30.699 1.00 30.59 456 GLY A O 1
ATOM 3079 N N . VAL A 1 457 ? 21.673 17.131 -30.513 1.00 36.88 457 VAL A N 1
ATOM 3080 C CA . VAL A 1 457 ? 20.357 17.648 -30.084 1.00 36.88 457 VAL A CA 1
ATOM 3081 C C . VAL A 1 457 ? 19.873 16.885 -28.852 1.00 36.88 457 VAL A C 1
ATOM 3083 O O . VAL A 1 457 ? 19.825 15.656 -28.844 1.00 36.88 457 VAL A O 1
ATOM 3086 N N . GLY A 1 458 ? 19.518 17.625 -27.802 1.00 34.31 458 GLY A N 1
ATOM 3087 C CA . GLY A 1 458 ? 18.950 17.096 -26.566 1.00 34.31 458 GLY A CA 1
ATOM 3088 C C . GLY A 1 458 ? 17.582 17.711 -26.290 1.00 34.31 458 GLY A C 1
ATOM 3089 O O . GLY A 1 458 ? 17.425 18.922 -26.431 1.00 34.31 458 GLY A O 1
ATOM 3090 N N . ALA A 1 459 ? 16.600 16.901 -25.900 1.00 38.00 459 ALA A N 1
ATOM 3091 C CA . ALA A 1 459 ? 15.289 17.388 -25.475 1.00 38.00 459 ALA A CA 1
ATOM 3092 C C . ALA A 1 459 ? 14.812 16.651 -24.221 1.00 38.00 459 ALA A C 1
ATOM 3094 O O . ALA A 1 459 ? 14.990 15.437 -24.091 1.00 38.00 459 ALA A O 1
ATOM 3095 N N . THR A 1 460 ? 14.184 17.386 -23.303 1.00 31.73 460 THR A N 1
ATOM 3096 C CA . THR A 1 460 ? 13.553 16.820 -22.110 1.00 31.73 460 THR A CA 1
ATOM 3097 C C . THR A 1 460 ? 12.134 17.345 -21.960 1.00 31.73 460 THR A C 1
ATOM 3099 O O . THR A 1 460 ? 11.888 18.542 -22.086 1.00 31.73 460 THR A O 1
ATOM 3102 N N . ILE A 1 461 ? 11.187 16.444 -21.701 1.00 34.97 461 ILE A N 1
ATOM 3103 C CA . ILE A 1 461 ? 9.796 16.788 -21.387 1.00 34.97 461 ILE A CA 1
ATOM 3104 C C . ILE A 1 461 ? 9.494 16.265 -19.991 1.00 34.97 461 ILE A C 1
ATOM 3106 O O . ILE A 1 461 ? 9.798 15.114 -19.673 1.00 34.97 461 ILE A O 1
ATOM 3110 N N . ARG A 1 462 ? 8.909 17.120 -19.151 1.00 36.53 462 ARG A N 1
ATOM 3111 C CA . ARG A 1 462 ? 8.586 16.790 -17.766 1.00 36.53 462 ARG A CA 1
ATOM 3112 C C . ARG A 1 462 ? 7.180 17.246 -17.430 1.00 36.53 462 ARG A C 1
ATOM 3114 O O . ARG A 1 462 ? 6.860 18.420 -17.591 1.00 36.53 462 ARG A O 1
ATOM 3121 N N . VAL A 1 463 ? 6.374 16.317 -16.938 1.00 44.88 463 VAL A N 1
ATOM 3122 C CA . VAL A 1 463 ? 5.021 16.578 -16.455 1.00 44.88 463 VAL A CA 1
ATOM 3123 C C . VAL A 1 463 ? 4.915 15.995 -15.054 1.00 44.88 463 VAL A C 1
ATOM 3125 O O . VAL A 1 463 ? 5.159 14.808 -14.857 1.00 44.88 463 VAL A O 1
ATOM 3128 N N . LEU A 1 464 ? 4.580 16.840 -14.084 1.00 48.44 464 LEU A N 1
ATOM 3129 C CA . LEU A 1 464 ? 4.297 16.436 -12.714 1.00 48.44 464 LEU A CA 1
ATOM 3130 C C . LEU A 1 464 ? 2.899 16.930 -12.366 1.00 48.44 464 LEU A C 1
ATOM 3132 O O . LEU A 1 464 ? 2.650 18.134 -12.395 1.00 48.44 464 LEU A O 1
ATOM 3136 N N . ASN A 1 465 ? 2.008 15.999 -12.049 1.00 52.03 465 ASN A N 1
ATOM 3137 C CA . ASN A 1 465 ? 0.707 16.290 -11.475 1.00 52.03 465 ASN A CA 1
ATOM 3138 C C . ASN A 1 465 ? 0.719 15.864 -10.003 1.00 52.03 465 ASN A C 1
ATOM 3140 O O . ASN A 1 465 ? 1.000 14.706 -9.701 1.00 52.03 465 ASN A O 1
ATOM 3144 N N . LEU A 1 466 ? 0.436 16.799 -9.101 1.00 53.72 466 LEU A N 1
ATOM 3145 C CA . LEU A 1 466 ? 0.388 16.563 -7.661 1.00 53.72 466 LEU A CA 1
ATOM 3146 C C . LEU A 1 466 ? -0.971 17.030 -7.146 1.00 53.72 466 LEU A C 1
ATOM 3148 O O . LEU A 1 466 ? -1.308 18.206 -7.287 1.00 53.72 466 LEU A O 1
ATOM 3152 N N . ALA A 1 467 ? -1.741 16.116 -6.565 1.00 58.94 467 ALA A N 1
ATOM 3153 C CA . ALA A 1 467 ? -3.048 16.406 -5.997 1.00 58.94 467 ALA A CA 1
ATOM 3154 C C . ALA A 1 467 ? -3.143 15.830 -4.582 1.00 58.94 467 ALA A C 1
ATOM 3156 O O . ALA A 1 467 ? -3.495 14.668 -4.402 1.00 58.94 467 ALA A O 1
ATOM 3157 N N . ASN A 1 468 ? -2.851 16.668 -3.589 1.00 62.06 468 ASN A N 1
ATOM 3158 C CA . ASN A 1 468 ? -2.974 16.313 -2.179 1.00 62.06 468 ASN A CA 1
ATOM 3159 C C . ASN A 1 468 ? -4.322 16.802 -1.661 1.00 62.06 468 ASN A C 1
ATOM 3161 O O . ASN A 1 468 ? -4.629 17.991 -1.759 1.00 62.06 468 ASN A O 1
ATOM 3165 N N . ASN A 1 469 ? -5.108 15.899 -1.084 1.00 63.62 469 ASN A N 1
ATOM 3166 C CA . ASN A 1 469 ? -6.404 16.217 -0.498 1.00 63.62 469 ASN A CA 1
ATOM 3167 C C . ASN A 1 469 ? -6.463 15.604 0.898 1.00 63.62 469 ASN A C 1
ATOM 3169 O O . ASN A 1 469 ? -6.613 14.392 1.031 1.00 63.62 469 ASN A O 1
ATOM 3173 N N . ALA A 1 470 ? -6.383 16.438 1.932 1.00 70.44 470 ALA A N 1
ATOM 3174 C CA . ALA A 1 470 ? -6.678 16.043 3.301 1.00 70.44 470 ALA A CA 1
ATOM 3175 C C . ALA A 1 470 ? -8.043 16.615 3.709 1.00 70.44 470 ALA A C 1
ATOM 3177 O O . ALA A 1 470 ? -8.339 17.791 3.481 1.00 70.44 470 ALA A O 1
ATOM 3178 N N . ARG A 1 471 ? -8.924 15.766 4.248 1.00 68.38 471 ARG A N 1
ATOM 3179 C CA . ARG A 1 471 ? -10.259 16.174 4.695 1.00 68.38 471 ARG A CA 1
ATOM 3180 C C . ARG A 1 471 ? -10.588 15.556 6.042 1.00 68.38 471 ARG A C 1
ATOM 3182 O O . ARG A 1 471 ? -10.717 14.340 6.154 1.00 68.38 471 ARG A O 1
ATOM 3189 N N . ALA A 1 472 ? -10.818 16.411 7.033 1.00 57.72 472 ALA A N 1
ATOM 3190 C CA . ALA A 1 472 ? -11.379 16.016 8.316 1.00 57.72 472 ALA A CA 1
ATOM 3191 C C . ALA A 1 472 ? -12.807 16.547 8.485 1.00 57.72 472 ALA A C 1
ATOM 3193 O O . ALA A 1 472 ? -13.087 17.704 8.164 1.00 57.72 472 ALA A O 1
ATOM 3194 N N . SER A 1 473 ? -13.725 15.727 8.997 1.00 61.59 473 SER A N 1
ATOM 3195 C CA . SER A 1 473 ? -15.074 16.194 9.354 1.00 61.59 473 SER A CA 1
ATOM 3196 C C . SER A 1 473 ? -15.695 15.377 10.478 1.00 61.59 473 SER A C 1
ATOM 3198 O O . SER A 1 473 ? -15.564 14.162 10.501 1.00 61.59 473 SER A O 1
ATOM 3200 N N . ALA A 1 474 ? -16.418 16.019 11.389 1.00 54.22 474 ALA A N 1
ATOM 3201 C CA . ALA A 1 474 ? -17.127 15.327 12.459 1.00 54.22 474 ALA A CA 1
ATOM 3202 C C . ALA A 1 474 ? -18.615 15.688 12.411 1.00 54.22 474 ALA A C 1
ATOM 3204 O O . ALA A 1 474 ? -18.978 16.851 12.581 1.00 54.22 474 ALA A O 1
ATOM 3205 N N . GLY A 1 475 ? -19.462 14.697 12.142 1.00 54.22 475 GLY A N 1
ATOM 3206 C CA . GLY A 1 475 ? -20.919 14.787 12.179 1.00 54.22 475 GLY A CA 1
ATOM 3207 C C . GLY A 1 475 ? -21.523 13.868 13.245 1.00 54.22 475 GLY A C 1
ATOM 3208 O O . GLY A 1 475 ? -20.824 13.068 13.860 1.00 54.22 475 GLY A O 1
ATOM 3209 N N . GLY A 1 476 ? -22.836 13.986 13.466 1.00 66.50 476 GLY A N 1
ATOM 3210 C CA . GLY A 1 476 ? -23.572 13.169 14.438 1.00 66.50 476 GLY A CA 1
ATOM 3211 C C . GLY A 1 476 ? -23.687 13.797 15.831 1.00 66.50 476 GLY A C 1
ATOM 3212 O O . GLY A 1 476 ? -23.509 15.003 16.005 1.00 66.50 476 GLY A O 1
ATOM 3213 N N . ASN A 1 477 ? -24.031 12.972 16.821 1.00 59.47 477 ASN A N 1
ATOM 3214 C CA . ASN A 1 477 ? -24.215 13.392 18.209 1.00 59.47 477 ASN A CA 1
ATOM 3215 C C . ASN A 1 477 ? -22.907 13.191 18.982 1.00 59.47 477 ASN A C 1
ATOM 3217 O O . ASN A 1 477 ? -22.580 12.070 19.379 1.00 59.47 477 ASN A O 1
ATOM 3221 N N . LEU A 1 478 ? -22.158 14.274 19.184 1.00 63.56 478 LEU A N 1
ATOM 3222 C CA . LEU A 1 478 ? -20.845 14.256 19.828 1.00 63.56 478 LEU A CA 1
ATOM 3223 C C . LEU A 1 478 ? -20.938 14.850 21.237 1.00 63.56 478 LEU A C 1
ATOM 3225 O O . LEU A 1 478 ? -21.349 15.997 21.406 1.00 63.56 478 LEU A O 1
ATOM 3229 N N . TYR A 1 479 ? -20.521 14.085 22.240 1.00 67.19 479 TYR A N 1
ATOM 3230 C CA . TYR A 1 479 ? -20.475 14.510 23.637 1.00 67.19 479 TYR A CA 1
ATOM 3231 C C . TYR A 1 479 ? -19.051 14.331 24.150 1.00 67.19 479 TYR A C 1
ATOM 3233 O O . TYR A 1 479 ? -18.537 13.217 24.134 1.00 67.19 479 TYR A O 1
ATOM 3241 N N . ALA A 1 480 ? -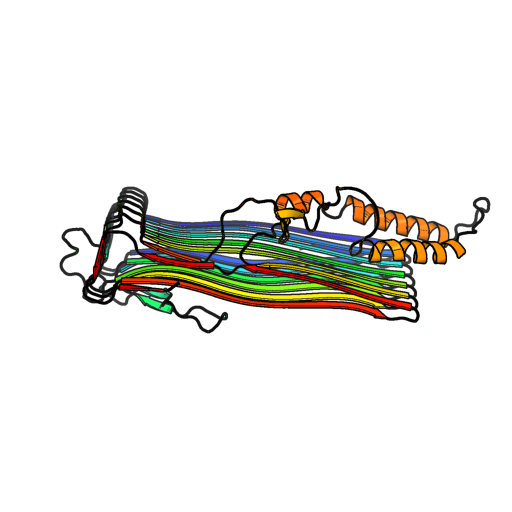18.418 15.407 24.603 1.00 58.66 480 ALA A N 1
ATOM 3242 C CA . ALA A 1 480 ? -17.059 15.382 25.131 1.00 58.66 480 ALA A CA 1
ATOM 3243 C C . ALA A 1 480 ? -17.021 16.072 26.498 1.00 58.66 480 ALA A C 1
ATOM 3245 O O . ALA A 1 480 ? -17.628 17.131 26.667 1.00 58.66 480 ALA A O 1
ATOM 3246 N N . GLY A 1 481 ? -16.307 15.490 27.462 1.00 44.69 481 GLY A N 1
ATOM 3247 C CA . GLY A 1 481 ? -15.949 16.177 28.708 1.00 44.69 481 GLY A CA 1
ATOM 3248 C C . GLY A 1 481 ? -14.824 17.203 28.516 1.00 44.69 481 GLY A C 1
ATOM 3249 O O . GLY A 1 481 ? -14.662 18.107 29.333 1.00 44.69 481 GLY A O 1
ATOM 3250 N N . GLY A 1 482 ? -14.076 17.088 27.413 1.00 59.06 482 GLY A N 1
ATOM 3251 C CA . GLY A 1 482 ? -13.018 17.988 26.962 1.00 59.06 482 GLY A CA 1
ATOM 3252 C C . GLY A 1 482 ? -13.307 18.642 25.603 1.00 59.06 482 GLY A C 1
ATOM 3253 O O . GLY A 1 482 ? -14.452 18.819 25.195 1.00 59.06 482 GLY A O 1
ATOM 3254 N N . GLN A 1 483 ? -12.250 19.043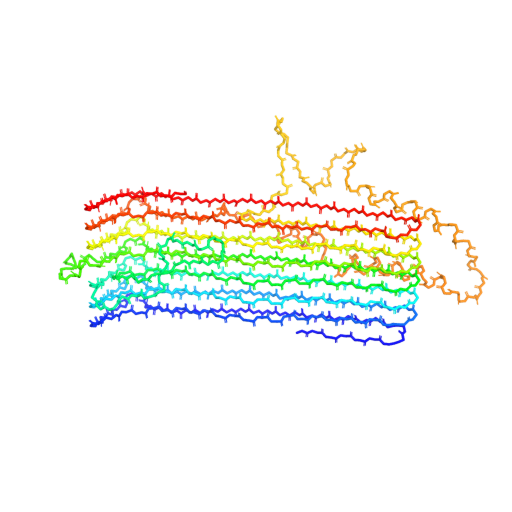 24.886 1.00 64.38 483 GLN A N 1
ATOM 3255 C CA . GLN A 1 483 ? -12.383 19.719 23.587 1.00 64.38 483 GLN A CA 1
ATOM 3256 C C . GLN A 1 483 ? -12.733 18.744 22.454 1.00 64.38 483 GLN A C 1
ATOM 3258 O O . GLN A 1 483 ? -12.181 17.647 22.375 1.00 64.38 483 GLN A O 1
ATOM 3263 N N . ILE A 1 484 ? -13.576 19.199 21.524 1.00 66.19 484 ILE A N 1
ATOM 3264 C CA . ILE A 1 484 ? -13.776 18.564 20.216 1.00 66.19 484 ILE A CA 1
ATOM 3265 C C . ILE A 1 484 ? -12.891 19.298 19.202 1.00 66.19 484 ILE A C 1
ATOM 3267 O O . ILE A 1 484 ? -13.022 20.512 19.040 1.00 66.19 484 ILE A O 1
ATOM 3271 N N . ARG A 1 485 ? -11.973 18.587 18.543 1.00 65.19 485 ARG A N 1
ATOM 3272 C CA . ARG A 1 485 ? -11.029 19.137 17.557 1.00 65.19 485 ARG A CA 1
ATOM 3273 C C . ARG A 1 485 ? -11.195 18.436 16.215 1.00 65.19 485 ARG A C 1
ATOM 3275 O O . ARG A 1 485 ? -11.211 17.211 16.163 1.00 65.19 485 ARG A O 1
ATOM 3282 N N . VAL A 1 486 ? -11.277 19.216 15.139 1.00 66.88 486 VAL A N 1
ATOM 3283 C CA . VAL A 1 486 ? -11.347 18.720 13.759 1.00 66.88 486 VAL A CA 1
ATOM 3284 C C . VAL A 1 486 ? -10.282 19.446 12.941 1.00 66.88 486 VAL A C 1
ATOM 3286 O O . VAL A 1 486 ? -10.378 20.659 12.774 1.00 66.88 486 VAL A O 1
ATOM 3289 N N . ASN A 1 487 ? -9.267 18.720 12.470 1.00 65.12 487 ASN A N 1
ATOM 3290 C CA . ASN A 1 487 ? -8.102 19.278 11.774 1.00 65.12 487 ASN A CA 1
ATOM 3291 C C . ASN A 1 487 ? -7.928 18.595 10.411 1.00 65.12 487 ASN A C 1
ATOM 3293 O O . ASN A 1 487 ? -7.668 17.396 10.374 1.00 65.12 487 ASN A O 1
ATOM 3297 N N . GLY A 1 488 ? -8.093 19.337 9.315 1.00 49.91 488 GLY A N 1
ATOM 3298 C CA . GLY A 1 488 ? -7.937 18.837 7.943 1.00 49.91 488 GLY A CA 1
ATOM 3299 C C . GLY A 1 488 ? -6.637 19.265 7.290 1.00 49.91 488 GLY A C 1
ATOM 3300 O O . GLY A 1 488 ? -6.053 20.274 7.753 1.00 49.91 488 GLY A O 1
#